Protein AF-S9VJ71-F1 (afdb_monomer_lite)

pLDDT: mean 83.41, std 13.23, range [37.47, 97.62]

Secondary structure (DSSP, 8-state):
----TTS---TT-HHHHHHHHHHHHHHHHHHHHHHHHHHHH-TT--BSSGGGHHHHHHHHHHHHHHHHHHT--TTS-TTS--SS--HHHHTTSGGG----HHHHHHHHHTBGGGT-HHHHHHHHHHHHHHTHHHHHHHHHHHHHHHHHHGGGS---EEEEEEE-TT-TT--TTGGGS-S-EEEEEEE--TT--GGGG-S---EEEEHHHHHHHHHHHHHHTHHHHHHHHTTSS--HHHHHHHHHHHHHIIIIIII--TTSB----HHHHHHHHHTT-EEEESS--TTTS---PPPTT---SSTT----TT---SS----B--S-HHHHGGGTB---TTT--HHHHHH-TTTSTT-PPEEEEEE-BS-HHHHHHHHHHHHHHHHHHHTS-TT--EEEEEEEETTS----SSPPEEEETTEEE--HHHHHHHHHHHHHHHHHHHSSS-----HHHHHHHHH--TTTS--SEEEEEEEEGGG-EEEETTTTEEEESSS-EEEEEEPPP-TT--TTS--HHHHHHHHHSS--

InterPro domains:
  IPR022035 PCIF1, WW domain [PF12237] (227-405)
  IPR039881 mRNA (2'-O-methyladenosine-N(6)-)-methyltransferase PCIF1-like [PTHR21727] (174-407)

Foldseek 3Di:
DAAPPVRHRDCLQLQLLLLLLLLLLQLLLVLLVVLLVLVVVDPVWAFPCPVCSSVLSLQLVLLQQLLLLLQQDPPDDLLPFDSFNAQNSLVSDDVSDGDCLSSLFSSLLRTCLLVDVVVSVVSVVSSVVSPRNVSSNVSSVVSVVVSVVCPPDDGKAKDKDKDAQPRPPQDPLRVLAPGIKIKIDIHDDPVDDDSSRPSQDIFIFRVLLLVLLVLLLVFQPLVVVCVVCVVPPADSVRSSSSLSSSLRSSPCSRNVPQPFWAFDALLLQQLQVVLFAQEEEQEDASRPTNFAHADDVPSCPDPPDPDQSSDHDPDGTAAYAYSNCNSGVSRHHPYHLLPDQVVCLLVDCVRNVPSTAYEYECRDTPRVSSVLSNLVVVLVSLVVVLVDDLSHWYKYKYKFFLLDDQDAPDDEFEAEPQDTDDDPVVVVVVVVVSVVSVVSQVRRSHDDGCSSVSNNVSQCPDPPAHGQWQHKYKYAFQNDWHQRRRRSDIDGRPGTMIMTIGTRDHPCDDPSGDGPNVSVCVSRVDPD

Radius of gyration: 23.33 Å; chains: 1; bounding box: 57×66×66 Å

Structure (mmCIF, N/CA/C/O backbone):
data_AF-S9VJ71-F1
#
_entry.id   AF-S9VJ71-F1
#
loop_
_atom_site.group_PDB
_atom_site.id
_atom_site.type_symbol
_atom_site.label_atom_id
_atom_site.label_alt_id
_atom_site.label_comp_id
_atom_site.label_asym_id
_atom_site.label_entity_id
_atom_site.label_seq_id
_atom_site.pdbx_PDB_ins_code
_atom_site.Cartn_x
_atom_site.Cartn_y
_atom_site.Cartn_z
_atom_site.occupancy
_atom_site.B_iso_or_equiv
_atom_site.auth_seq_id
_atom_site.auth_comp_id
_atom_site.auth_asym_id
_atom_site.auth_atom_id
_atom_site.pdbx_PDB_model_num
ATOM 1 N N . MET A 1 1 ? 15.310 24.535 16.773 1.00 55.03 1 MET A N 1
ATOM 2 C CA . MET A 1 1 ? 15.162 24.030 15.391 1.00 55.03 1 MET A CA 1
ATOM 3 C C . MET A 1 1 ? 15.466 25.194 14.461 1.00 55.03 1 MET A C 1
ATOM 5 O O . MET A 1 1 ? 14.984 26.288 14.740 1.00 55.03 1 MET A O 1
ATOM 9 N N . LYS A 1 2 ? 16.367 25.030 13.485 1.00 45.47 2 LYS A N 1
ATOM 10 C CA . LYS A 1 2 ? 16.810 26.149 12.639 1.00 45.47 2 LYS A CA 1
ATOM 11 C C . LYS A 1 2 ? 15.784 26.401 11.529 1.00 45.47 2 LYS A C 1
ATOM 13 O O . LYS A 1 2 ? 15.150 25.467 11.048 1.00 45.47 2 LYS A O 1
ATOM 18 N N . ARG A 1 3 ? 15.620 27.673 11.186 1.00 44.84 3 ARG A N 1
ATOM 19 C CA . ARG A 1 3 ? 14.828 28.157 10.055 1.00 44.84 3 ARG A CA 1
ATOM 20 C C . ARG A 1 3 ? 15.650 28.005 8.759 1.00 44.84 3 ARG A C 1
ATOM 22 O O . ARG A 1 3 ? 16.880 27.981 8.833 1.00 44.84 3 ARG A O 1
ATOM 29 N N . ASP A 1 4 ? 14.991 27.828 7.624 1.00 43.69 4 ASP A N 1
ATOM 30 C CA . ASP A 1 4 ? 15.558 27.796 6.276 1.00 43.69 4 ASP A CA 1
ATOM 31 C C . ASP A 1 4 ? 16.209 29.141 5.899 1.00 43.69 4 ASP A C 1
ATOM 33 O O . ASP A 1 4 ? 16.304 30.060 6.720 1.00 43.69 4 ASP A O 1
ATOM 37 N N . HIS A 1 5 ? 16.711 29.238 4.664 1.00 37.47 5 HIS A N 1
ATOM 38 C CA . HIS A 1 5 ? 17.396 30.429 4.158 1.00 37.47 5 HIS A CA 1
ATOM 39 C C . HIS A 1 5 ? 16.533 31.710 4.182 1.00 37.47 5 HIS A C 1
ATOM 41 O O . HIS A 1 5 ? 17.117 32.792 4.224 1.00 37.47 5 HIS A O 1
ATOM 47 N N . ASP A 1 6 ? 15.202 31.591 4.275 1.00 40.59 6 ASP A N 1
ATOM 48 C CA . ASP A 1 6 ? 14.236 32.699 4.321 1.00 40.59 6 ASP A CA 1
ATOM 49 C C . ASP A 1 6 ? 13.650 32.936 5.726 1.00 40.59 6 ASP A C 1
ATOM 51 O O . ASP A 1 6 ? 12.822 33.824 5.938 1.00 40.59 6 ASP A O 1
ATOM 55 N N . GLY A 1 7 ? 14.083 32.172 6.732 1.00 39.69 7 GLY A N 1
ATOM 56 C CA . GLY A 1 7 ? 13.572 32.303 8.093 1.00 39.69 7 GLY A CA 1
ATOM 57 C C . GLY A 1 7 ? 12.274 31.528 8.370 1.00 39.69 7 GLY A C 1
ATOM 58 O O . GLY A 1 7 ? 11.764 31.624 9.491 1.00 39.69 7 GLY A O 1
ATOM 59 N N . ALA A 1 8 ? 11.775 30.710 7.439 1.00 47.28 8 ALA A N 1
ATOM 60 C CA . ALA A 1 8 ? 10.668 29.776 7.657 1.00 47.28 8 ALA A CA 1
ATOM 61 C C . ALA A 1 8 ? 11.200 28.407 8.122 1.00 47.28 8 ALA A C 1
ATOM 63 O O . ALA A 1 8 ? 12.324 28.030 7.836 1.00 47.28 8 ALA A O 1
ATOM 64 N N . MET A 1 9 ? 10.478 27.642 8.944 1.00 58.75 9 MET A N 1
ATOM 65 C CA . MET A 1 9 ? 10.971 26.309 9.330 1.00 58.75 9 MET A CA 1
ATOM 66 C C . MET A 1 9 ? 10.619 25.297 8.238 1.00 58.75 9 MET A C 1
ATOM 68 O O . MET A 1 9 ? 9.465 25.245 7.828 1.00 58.75 9 MET A O 1
ATOM 72 N N . ASN A 1 10 ? 11.582 24.472 7.808 1.00 67.31 10 ASN A N 1
ATOM 73 C CA . ASN A 1 10 ? 11.342 23.447 6.790 1.00 67.31 10 ASN A CA 1
ATOM 74 C C . ASN A 1 10 ? 10.272 22.446 7.295 1.00 67.31 10 ASN A C 1
ATOM 76 O O . ASN A 1 10 ? 10.570 21.686 8.225 1.00 67.31 10 ASN A O 1
ATOM 80 N N . PRO A 1 11 ? 9.060 22.395 6.704 1.00 67.25 11 PRO A N 1
ATOM 81 C CA . PRO A 1 11 ? 8.006 21.464 7.120 1.00 67.25 11 PRO A CA 1
ATOM 82 C C . PRO A 1 11 ? 8.431 19.995 6.963 1.00 67.25 11 PRO A C 1
ATOM 84 O O . PRO A 1 11 ? 7.926 19.120 7.666 1.00 67.25 11 PRO A O 1
ATOM 87 N N . ASN A 1 12 ? 9.433 19.726 6.123 1.00 76.06 12 ASN A N 1
ATOM 88 C CA . ASN A 1 12 ? 10.002 18.401 5.899 1.00 76.06 12 ASN A CA 1
ATOM 89 C C . ASN A 1 12 ? 11.090 18.026 6.913 1.00 76.06 12 ASN A C 1
ATOM 91 O O . ASN A 1 12 ? 11.720 16.984 6.753 1.00 76.06 12 ASN A O 1
ATOM 95 N N . HIS A 1 13 ? 11.326 18.827 7.960 1.00 86.38 13 HIS A N 1
ATOM 96 C CA . HIS A 1 13 ? 12.271 18.481 9.022 1.00 86.38 13 HIS A CA 1
ATOM 97 C C . HIS A 1 13 ? 11.904 17.119 9.662 1.00 86.38 13 HIS A C 1
ATOM 99 O O . HIS A 1 13 ? 10.765 16.967 10.113 1.00 86.38 13 HIS A O 1
ATOM 105 N N . PRO A 1 14 ? 12.840 16.154 9.805 1.00 90.62 14 PRO A N 1
ATOM 106 C CA . PRO A 1 14 ? 12.543 14.785 10.250 1.00 90.62 14 PRO A CA 1
ATOM 107 C C . PRO A 1 14 ? 11.747 14.717 11.557 1.00 90.62 14 PRO A C 1
ATOM 109 O O . PRO A 1 14 ? 10.766 13.987 11.672 1.00 90.62 14 PRO A O 1
ATOM 112 N N . LEU A 1 15 ? 12.131 15.537 12.541 1.00 90.06 15 LEU A N 1
ATOM 113 C CA . LEU A 1 15 ? 11.440 15.620 13.829 1.00 90.06 15 LEU A CA 1
ATOM 114 C C . LEU A 1 15 ? 10.004 16.164 13.723 1.00 90.06 15 LEU A C 1
ATOM 116 O O . LEU A 1 15 ? 9.133 15.720 14.470 1.00 90.06 15 LEU A O 1
ATOM 120 N N . ILE A 1 16 ? 9.751 17.108 12.811 1.00 89.50 16 ILE A N 1
ATOM 121 C CA . ILE A 1 16 ? 8.406 17.642 12.563 1.00 89.50 16 ILE A CA 1
ATOM 122 C C . ILE A 1 16 ? 7.555 16.579 11.869 1.00 89.50 16 ILE A C 1
ATOM 124 O O . ILE A 1 16 ? 6.440 16.333 12.319 1.00 89.50 16 ILE A O 1
ATOM 128 N N . GLY A 1 17 ? 8.109 15.882 10.871 1.00 91.25 17 GLY A N 1
ATOM 129 C CA . GLY A 1 17 ? 7.456 14.739 10.227 1.00 91.25 17 GLY A CA 1
ATOM 130 C C . GLY A 1 17 ? 7.060 13.649 11.227 1.00 91.25 17 GLY A C 1
ATOM 131 O O . GLY A 1 17 ? 5.909 13.226 11.255 1.00 91.25 17 GLY A O 1
ATOM 132 N N . PHE A 1 18 ? 7.961 13.269 12.141 1.00 94.00 18 PHE A N 1
ATOM 133 C CA . PHE A 1 18 ? 7.637 12.319 13.212 1.00 94.00 18 PHE A CA 1
ATOM 134 C C . PHE A 1 18 ? 6.492 12.807 14.118 1.00 94.00 18 PHE A C 1
ATOM 136 O O . PHE A 1 18 ? 5.558 12.058 14.392 1.00 94.00 18 PHE A O 1
ATOM 143 N N . ASN A 1 19 ? 6.532 14.061 14.586 1.00 92.75 19 ASN A N 1
ATOM 144 C CA . ASN A 1 19 ? 5.477 14.594 15.461 1.00 92.75 19 ASN A CA 1
ATOM 145 C C . ASN A 1 19 ? 4.133 14.714 14.734 1.00 92.75 19 ASN A C 1
ATOM 147 O O . ASN A 1 19 ? 3.089 14.481 15.341 1.00 92.75 19 ASN A O 1
ATOM 151 N N . ARG A 1 20 ? 4.155 15.037 13.440 1.00 93.25 20 ARG A N 1
ATOM 152 C CA . ARG A 1 20 ? 2.969 15.039 12.588 1.00 93.25 20 ARG A CA 1
ATOM 153 C C . ARG A 1 20 ? 2.333 13.649 12.524 1.00 93.25 20 ARG A C 1
ATOM 155 O O . ARG A 1 20 ? 1.130 13.546 12.737 1.00 93.25 20 ARG A O 1
ATOM 162 N N . GLU A 1 21 ? 3.123 12.585 12.366 1.00 94.50 21 GLU A N 1
ATOM 163 C CA . GLU A 1 21 ? 2.604 11.207 12.407 1.00 94.50 21 GLU A CA 1
ATOM 164 C C . GLU A 1 21 ? 2.028 10.817 13.767 1.00 94.50 21 GLU A C 1
ATOM 166 O O . GLU A 1 21 ? 0.970 10.193 13.835 1.00 94.50 21 GLU A O 1
ATOM 171 N N . VAL A 1 22 ? 2.661 11.240 14.863 1.00 94.69 22 VAL A N 1
ATOM 172 C CA . VAL A 1 22 ? 2.098 11.048 16.207 1.00 94.69 22 VAL A CA 1
ATOM 173 C C . VAL A 1 22 ? 0.710 11.691 16.309 1.00 94.69 22 VAL A C 1
ATOM 175 O O . VAL A 1 22 ? -0.233 11.047 16.767 1.00 94.69 22 VAL A O 1
ATOM 178 N N . LEU A 1 23 ? 0.560 12.938 15.853 1.00 93.75 23 LEU A N 1
ATOM 179 C CA . LEU A 1 23 ? -0.719 13.653 15.880 1.00 93.75 23 LEU A CA 1
ATOM 180 C C . LEU A 1 23 ? -1.760 13.006 14.948 1.00 93.75 23 LEU A C 1
ATOM 182 O O . LEU A 1 23 ? -2.922 12.875 15.340 1.00 93.75 23 LEU A O 1
ATOM 186 N N . ASN A 1 24 ? -1.351 12.551 13.758 1.00 94.50 24 ASN A N 1
ATOM 187 C CA . ASN A 1 24 ? -2.205 11.807 12.829 1.00 94.50 24 ASN A CA 1
ATOM 188 C C . ASN A 1 24 ? -2.766 10.542 13.493 1.00 94.50 24 ASN A C 1
ATOM 190 O O . ASN A 1 24 ? -3.982 10.350 13.515 1.00 94.50 24 ASN A O 1
ATOM 194 N N . VAL A 1 25 ? -1.910 9.723 14.117 1.00 94.44 25 VAL A N 1
ATOM 195 C CA . VAL A 1 25 ? -2.328 8.504 14.832 1.00 94.44 25 VAL A CA 1
ATOM 196 C C . VAL A 1 25 ? -3.277 8.827 15.991 1.00 94.44 25 VAL A C 1
ATOM 198 O O . VAL A 1 25 ? -4.274 8.123 16.182 1.00 94.44 25 VAL A O 1
ATOM 201 N N . GLN A 1 26 ? -3.035 9.914 16.732 1.00 93.94 26 GLN A N 1
ATOM 202 C CA . GLN A 1 26 ? -3.930 10.356 17.808 1.00 93.94 26 GLN A CA 1
ATOM 203 C C . GLN A 1 26 ? -5.329 10.710 17.297 1.00 93.94 26 GLN A C 1
ATOM 205 O O . GLN A 1 26 ? -6.321 10.231 17.854 1.00 93.94 26 GLN A O 1
ATOM 210 N N . GLN A 1 27 ? -5.419 11.528 16.243 1.00 94.75 27 GLN A N 1
ATOM 211 C CA . GLN A 1 27 ? -6.703 11.900 15.643 1.00 94.75 27 GLN A CA 1
ATOM 212 C C . GLN A 1 27 ? -7.408 10.682 15.040 1.00 94.75 27 GLN A C 1
ATOM 214 O O . GLN A 1 27 ? -8.611 10.498 15.222 1.00 94.75 27 GLN A O 1
ATOM 219 N N . TRP A 1 28 ? -6.657 9.811 14.373 1.00 94.69 28 TRP A N 1
ATOM 220 C CA . TRP A 1 28 ? -7.215 8.639 13.716 1.00 94.69 28 TRP A CA 1
ATOM 221 C C . TRP A 1 28 ? -7.753 7.601 14.696 1.00 94.69 28 TRP A C 1
ATOM 223 O O . TRP A 1 28 ? -8.816 7.025 14.473 1.00 94.69 28 TRP A O 1
ATOM 233 N N . THR A 1 29 ? -7.077 7.415 15.830 1.00 93.19 29 THR A N 1
ATOM 234 C CA . THR A 1 29 ? -7.553 6.551 16.917 1.00 93.19 29 THR A CA 1
ATOM 235 C C . THR A 1 29 ? -8.911 7.018 17.451 1.00 93.19 29 THR A C 1
ATOM 237 O O . THR A 1 29 ? -9.777 6.189 17.731 1.00 93.19 29 THR A O 1
ATOM 240 N N . ILE A 1 30 ? -9.126 8.336 17.553 1.00 93.94 30 ILE A N 1
ATOM 241 C CA . ILE A 1 30 ? -10.418 8.916 17.952 1.00 93.94 30 ILE A CA 1
ATOM 242 C C . ILE A 1 30 ? -11.487 8.601 16.901 1.00 93.94 30 ILE A C 1
ATOM 244 O O . ILE A 1 30 ? -12.525 8.044 17.248 1.00 93.94 30 ILE A O 1
ATOM 248 N N . ILE A 1 31 ? -11.208 8.875 15.622 1.00 95.44 31 ILE A N 1
ATOM 249 C CA . ILE A 1 31 ? -12.151 8.617 14.521 1.00 95.44 31 ILE A CA 1
ATOM 250 C C . ILE A 1 31 ? -12.542 7.133 14.465 1.00 95.44 31 ILE A C 1
ATOM 252 O O . ILE A 1 31 ? -13.727 6.815 14.405 1.00 95.44 31 ILE A O 1
ATOM 256 N N . ARG A 1 32 ? -11.569 6.218 14.553 1.00 94.75 32 ARG A N 1
ATOM 257 C CA . ARG A 1 32 ? -11.800 4.764 14.563 1.00 94.75 32 ARG A CA 1
ATOM 258 C C . ARG A 1 32 ? -12.694 4.318 15.713 1.00 94.75 32 ARG A C 1
ATOM 260 O O . ARG A 1 32 ? -13.611 3.527 15.509 1.00 94.75 32 ARG A O 1
ATOM 267 N N . ARG A 1 33 ? -12.425 4.811 16.924 1.00 95.12 33 ARG A N 1
ATOM 268 C CA . ARG A 1 33 ? -13.226 4.490 18.111 1.00 95.12 33 ARG A CA 1
ATOM 269 C C . ARG A 1 33 ? -14.664 4.975 17.947 1.00 95.12 33 ARG A C 1
ATOM 271 O O . ARG A 1 33 ? -15.589 4.228 18.252 1.00 95.12 33 ARG A O 1
ATOM 278 N N . ASP A 1 34 ? -14.841 6.202 17.469 1.00 97.19 34 ASP A N 1
ATOM 279 C CA . ASP A 1 34 ? -16.161 6.799 17.295 1.00 97.19 34 ASP A CA 1
ATOM 280 C C . ASP A 1 34 ? -16.954 6.066 16.193 1.00 97.19 34 ASP A C 1
ATOM 282 O O . ASP A 1 34 ? -18.134 5.780 16.379 1.00 97.19 34 ASP A O 1
ATOM 286 N N . PHE A 1 35 ? -16.303 5.670 15.091 1.00 97.31 35 PHE A N 1
ATOM 287 C CA . PHE A 1 35 ? -16.935 4.875 14.030 1.00 97.31 35 PHE A CA 1
ATOM 288 C C . PHE A 1 35 ? -17.352 3.483 14.516 1.00 97.31 35 PHE A C 1
ATOM 290 O O . PHE A 1 35 ? -18.478 3.048 14.278 1.00 97.31 35 PHE A O 1
ATOM 297 N N . LEU A 1 36 ? -16.474 2.798 15.257 1.00 96.75 36 LEU A N 1
ATOM 298 C CA . LEU A 1 36 ? -16.790 1.507 15.867 1.00 96.75 36 LEU A CA 1
ATOM 299 C C . LEU A 1 36 ? -18.006 1.608 16.801 1.00 96.75 36 LEU A C 1
ATOM 301 O O . LEU A 1 36 ? -18.864 0.728 16.778 1.00 96.75 36 LEU A O 1
ATOM 305 N N . ALA A 1 37 ? -18.112 2.688 17.580 1.00 97.00 37 ALA A N 1
ATOM 306 C CA . ALA A 1 37 ? -19.267 2.923 18.441 1.00 97.00 37 ALA A CA 1
ATOM 307 C C . ALA A 1 37 ? -20.569 3.089 17.634 1.00 97.00 37 ALA A C 1
ATOM 309 O O . ALA A 1 37 ? -21.598 2.545 18.033 1.00 97.00 37 ALA A O 1
ATOM 310 N N . CYS A 1 38 ? -20.529 3.767 16.478 1.00 97.00 38 CYS A N 1
ATOM 311 C CA . CYS A 1 38 ? -21.678 3.854 15.569 1.00 97.00 38 CYS A CA 1
ATOM 312 C C . CYS A 1 38 ? -22.113 2.472 15.058 1.00 97.00 38 CYS A C 1
ATOM 314 O O . CYS A 1 38 ? -23.300 2.159 15.091 1.00 97.00 38 CYS A O 1
ATOM 316 N N . LEU A 1 39 ? -21.160 1.627 14.648 1.00 96.81 39 LEU A N 1
ATOM 317 C CA . LEU A 1 39 ? -21.444 0.262 14.187 1.00 96.81 39 LEU A CA 1
ATOM 318 C C . LEU A 1 39 ? -22.025 -0.631 15.294 1.00 96.81 39 LEU A C 1
ATOM 320 O O . LEU A 1 39 ? -22.882 -1.466 15.026 1.00 96.81 39 LEU A O 1
ATOM 324 N N . GLN A 1 40 ? -21.571 -0.464 16.538 1.00 95.62 40 GLN A N 1
ATOM 325 C CA . GLN A 1 40 ? -22.047 -1.241 17.688 1.00 95.62 40 GLN A CA 1
ATOM 326 C C . GLN A 1 40 ? -23.422 -0.798 18.204 1.00 95.62 40 GLN A C 1
ATOM 328 O O . GLN A 1 40 ? -24.109 -1.579 18.863 1.00 95.62 40 GLN A O 1
ATOM 333 N N . ALA A 1 41 ? -23.818 0.450 17.948 1.00 95.25 41 ALA A N 1
ATOM 334 C CA . ALA A 1 41 ? -25.094 0.988 18.407 1.00 95.25 41 ALA A CA 1
ATOM 335 C C . ALA A 1 41 ? -26.296 0.424 17.629 1.00 95.25 41 ALA A C 1
ATOM 337 O O . ALA A 1 41 ? -27.402 0.357 18.170 1.00 95.25 41 ALA A O 1
ATOM 338 N N . GLU A 1 42 ? -26.093 0.007 16.377 1.00 95.62 42 GLU A N 1
ATOM 339 C CA . GLU A 1 42 ? -27.149 -0.544 15.534 1.00 95.62 42 GLU A CA 1
ATOM 340 C C . GLU A 1 42 ? -27.335 -2.046 15.783 1.00 95.62 42 GLU A C 1
ATOM 342 O O . GLU A 1 42 ? -26.479 -2.872 15.474 1.00 95.62 42 GLU A O 1
ATOM 347 N N . LYS A 1 43 ? -28.500 -2.406 16.330 1.00 94.25 43 LYS A N 1
ATOM 348 C CA . LYS A 1 43 ? -28.815 -3.775 16.763 1.00 94.25 43 LYS A CA 1
ATOM 349 C C . LYS A 1 43 ? -29.280 -4.687 15.631 1.00 94.25 43 LYS A C 1
ATOM 351 O O . LYS A 1 43 ? -29.317 -5.898 15.824 1.00 94.25 43 LYS A O 1
ATOM 356 N N . ARG A 1 44 ? -29.671 -4.125 14.483 1.00 95.88 44 ARG A N 1
ATOM 357 C CA . ARG A 1 44 ? -30.122 -4.899 13.315 1.00 95.88 44 ARG A CA 1
ATOM 358 C C . ARG A 1 44 ? -28.970 -5.506 12.518 1.00 95.88 44 ARG A C 1
ATOM 360 O O . ARG A 1 44 ? -29.194 -6.455 11.773 1.00 95.88 44 ARG A O 1
ATOM 367 N N . ILE A 1 45 ? -27.752 -4.986 12.684 1.00 96.06 45 ILE A N 1
ATOM 368 C CA . ILE A 1 45 ? -26.566 -5.552 12.046 1.00 96.06 45 ILE A CA 1
ATOM 369 C C . ILE A 1 45 ? -26.066 -6.722 12.897 1.00 96.06 45 ILE A C 1
ATOM 371 O O . ILE A 1 45 ? -25.583 -6.546 14.017 1.00 96.06 45 ILE A O 1
ATOM 375 N N . CYS A 1 46 ? -26.146 -7.927 12.345 1.00 95.12 46 CYS A N 1
ATOM 376 C CA . CYS A 1 46 ? -25.547 -9.118 12.926 1.00 95.12 46 CYS A CA 1
ATOM 377 C C . CYS A 1 46 ? -24.185 -9.362 12.276 1.00 95.12 46 CYS A C 1
ATOM 379 O O . CYS A 1 46 ? -24.087 -9.751 11.116 1.00 95.12 46 CYS A O 1
ATOM 381 N N . TRP A 1 47 ? -23.117 -9.130 13.033 1.00 94.75 47 TRP A N 1
ATOM 382 C CA . TRP A 1 47 ? -21.751 -9.377 12.579 1.00 94.75 47 TRP A CA 1
ATOM 383 C C . TRP A 1 47 ? -21.434 -10.871 12.619 1.00 94.75 47 TRP A C 1
ATOM 385 O O . TRP A 1 47 ? -21.688 -11.520 13.632 1.00 94.75 47 TRP A O 1
ATOM 395 N N . GLN A 1 48 ? -20.820 -11.402 11.559 1.00 92.00 48 GLN A N 1
ATOM 396 C CA . GLN A 1 48 ? -20.410 -12.813 11.495 1.00 92.00 48 GLN A CA 1
ATOM 397 C C . GLN A 1 48 ? -19.366 -13.144 12.576 1.00 92.00 48 GLN A C 1
ATOM 399 O O . GLN A 1 48 ? -19.377 -14.219 13.169 1.00 92.00 48 GLN A O 1
ATOM 404 N N . GLU A 1 49 ? -18.480 -12.187 12.875 1.00 91.75 49 GLU A N 1
ATOM 405 C CA . GLU A 1 49 ? -17.454 -12.298 13.915 1.00 91.75 49 GLU A CA 1
ATOM 406 C C . GLU A 1 49 ? -17.505 -11.087 14.868 1.00 91.75 49 GLU A C 1
ATOM 408 O O . GLU A 1 49 ? -16.647 -10.199 14.800 1.00 91.75 49 GLU A O 1
ATOM 413 N N . PRO A 1 50 ? -18.476 -11.020 15.796 1.00 91.56 50 PRO A N 1
ATOM 414 C CA . PRO A 1 50 ? -18.718 -9.820 16.606 1.00 91.56 50 PRO A CA 1
ATOM 415 C C . PRO A 1 50 ? -17.515 -9.443 17.486 1.00 91.56 50 PRO A C 1
ATOM 417 O O . PRO A 1 50 ? -17.177 -8.268 17.624 1.00 91.56 50 PRO A O 1
ATOM 420 N N . ASN A 1 51 ? -16.780 -10.439 17.993 1.00 92.00 51 ASN A N 1
ATOM 421 C CA . ASN A 1 51 ? -15.567 -10.233 18.798 1.00 92.00 51 ASN A CA 1
ATOM 422 C C . ASN A 1 51 ? -14.385 -9.649 17.997 1.00 92.00 51 ASN A C 1
ATOM 424 O O . ASN A 1 51 ? -13.390 -9.218 18.582 1.00 92.00 51 ASN A O 1
ATOM 428 N N . LYS A 1 52 ? -14.476 -9.646 16.662 1.00 91.44 52 LYS A N 1
ATOM 429 C CA . LYS A 1 52 ? -13.469 -9.101 15.745 1.00 91.44 52 LYS A CA 1
ATOM 430 C C . LYS A 1 52 ? -13.955 -7.848 15.013 1.00 91.44 52 LYS A C 1
ATOM 432 O O . LYS A 1 52 ? -13.217 -7.333 14.182 1.00 91.44 52 LYS A O 1
ATOM 437 N N . LEU A 1 53 ? -15.130 -7.304 15.350 1.00 92.94 53 LEU A N 1
ATOM 438 C CA . LEU A 1 53 ? -15.672 -6.109 14.693 1.00 92.94 53 LEU A CA 1
ATOM 439 C C . LEU A 1 53 ? -14.698 -4.925 14.721 1.00 92.94 53 LEU A C 1
ATOM 441 O O . LEU A 1 53 ? -14.524 -4.243 13.717 1.00 92.94 53 LEU A O 1
ATOM 445 N N . TRP A 1 54 ? -14.015 -4.709 15.848 1.00 90.69 54 TRP A N 1
ATOM 446 C CA . TRP A 1 54 ? -13.004 -3.654 15.966 1.00 90.69 54 TRP A CA 1
ATOM 447 C C . TRP A 1 54 ? -11.890 -3.794 14.920 1.00 90.69 54 TRP A C 1
ATOM 449 O O . TRP A 1 54 ? -11.402 -2.790 14.414 1.00 90.69 54 TRP A O 1
ATOM 459 N N . ARG A 1 55 ? -11.507 -5.029 14.579 1.00 88.19 55 ARG A N 1
ATOM 460 C CA . ARG A 1 55 ? -10.479 -5.327 13.583 1.00 88.19 55 ARG A CA 1
ATOM 461 C C . ARG A 1 55 ? -11.027 -5.109 12.178 1.00 88.19 55 ARG A C 1
ATOM 463 O O . ARG A 1 55 ? -10.420 -4.365 11.422 1.00 88.19 55 ARG A O 1
ATOM 470 N N . HIS A 1 56 ? -12.190 -5.685 11.869 1.00 88.94 56 HIS A N 1
ATOM 471 C CA . HIS A 1 56 ? -12.849 -5.536 10.563 1.00 88.94 56 HIS A CA 1
ATOM 472 C C . HIS A 1 56 ? -13.108 -4.063 10.223 1.00 88.94 56 HIS A C 1
ATOM 474 O O . HIS A 1 56 ? -12.839 -3.617 9.114 1.00 88.94 56 HIS A O 1
ATOM 480 N N . SER A 1 57 ? -13.545 -3.278 11.212 1.00 91.88 57 SER A N 1
ATOM 481 C CA . SER A 1 57 ? -13.734 -1.832 11.078 1.00 91.88 57 SER A CA 1
ATOM 482 C C . SER A 1 57 ? -12.416 -1.088 10.826 1.00 91.88 57 SER A C 1
ATOM 484 O O . SER A 1 57 ? -12.366 -0.214 9.963 1.00 91.88 57 SER A O 1
ATOM 486 N N . GLN A 1 58 ? -11.336 -1.429 11.537 1.00 89.44 58 GLN A N 1
ATOM 487 C CA . GLN A 1 58 ? -10.028 -0.799 11.323 1.00 89.44 58 GLN A CA 1
ATOM 488 C C . GLN A 1 58 ? -9.432 -1.116 9.951 1.00 89.44 58 GLN A C 1
ATOM 490 O O . GLN A 1 58 ? -8.853 -0.215 9.342 1.00 89.44 58 GLN A O 1
ATOM 495 N N . GLU A 1 59 ? -9.581 -2.358 9.486 1.00 86.38 59 GLU A N 1
ATOM 496 C CA . GLU A 1 59 ? -9.143 -2.806 8.161 1.00 86.38 59 GLU A CA 1
ATOM 497 C C . GLU A 1 59 ? -9.899 -2.045 7.064 1.00 86.38 59 GLU A C 1
ATOM 499 O O . GLU A 1 59 ? -9.266 -1.415 6.218 1.00 86.38 59 GLU A O 1
ATOM 504 N N . ALA A 1 60 ? -11.234 -1.997 7.135 1.00 89.00 60 ALA A N 1
ATOM 505 C CA . ALA A 1 60 ? -12.061 -1.290 6.156 1.00 89.00 60 ALA A CA 1
ATOM 506 C C . ALA A 1 60 ? -11.771 0.225 6.121 1.00 89.00 60 ALA A C 1
ATOM 508 O O . ALA A 1 60 ? -11.637 0.816 5.051 1.00 89.00 60 ALA A O 1
ATOM 509 N N . LEU A 1 61 ? -11.589 0.861 7.285 1.00 91.62 61 LEU A N 1
ATOM 510 C CA . LEU A 1 61 ? -11.193 2.273 7.362 1.00 91.62 61 LEU A CA 1
ATOM 511 C C . LEU A 1 61 ? -9.774 2.523 6.821 1.00 91.62 61 LEU A C 1
ATOM 513 O O . LEU A 1 61 ? -9.514 3.576 6.242 1.00 91.62 61 LEU A O 1
ATOM 517 N N . GLY A 1 62 ? -8.846 1.583 7.028 1.00 89.19 62 GLY A N 1
ATOM 518 C CA . GLY A 1 62 ? -7.487 1.660 6.488 1.00 89.19 62 GLY A CA 1
ATOM 519 C C . GLY A 1 62 ? -7.476 1.597 4.960 1.00 89.19 62 GLY A C 1
ATOM 520 O O . GLY A 1 62 ? -6.838 2.437 4.326 1.00 89.19 62 GLY A O 1
ATOM 521 N N . LYS A 1 63 ? -8.240 0.664 4.374 1.00 87.56 63 LYS A N 1
ATOM 522 C CA . LYS A 1 63 ? -8.464 0.595 2.920 1.00 87.56 63 LYS A CA 1
ATOM 523 C C . LYS A 1 63 ? -9.066 1.886 2.392 1.00 87.56 63 LYS A C 1
ATOM 525 O O . LYS A 1 63 ? -8.535 2.451 1.450 1.00 87.56 63 LYS A O 1
ATOM 530 N N . TRP A 1 64 ? -10.086 2.414 3.070 1.00 89.75 64 TRP A N 1
ATOM 531 C CA . TRP A 1 64 ? -10.711 3.672 2.672 1.00 89.75 64 TRP A CA 1
ATOM 532 C C . TRP A 1 64 ? -9.693 4.819 2.585 1.00 89.75 64 TRP A C 1
ATOM 534 O O . TRP A 1 64 ? -9.651 5.502 1.564 1.00 89.75 64 TRP A O 1
ATOM 544 N N . ILE A 1 65 ? -8.826 4.998 3.596 1.00 89.94 65 ILE A N 1
ATOM 545 C CA . ILE A 1 65 ? -7.749 6.008 3.558 1.00 89.94 65 ILE A CA 1
ATOM 546 C C . ILE A 1 65 ? -6.815 5.764 2.370 1.00 89.94 65 ILE A C 1
ATOM 548 O O . ILE A 1 65 ? -6.551 6.696 1.613 1.00 89.94 65 ILE A O 1
ATOM 552 N N . LEU A 1 66 ? -6.338 4.528 2.192 1.00 87.25 66 LEU A N 1
ATOM 553 C CA . LEU A 1 66 ? -5.473 4.167 1.067 1.00 87.25 66 LEU A CA 1
ATOM 554 C C . LEU A 1 66 ? -6.119 4.508 -0.279 1.00 87.25 66 LEU A C 1
ATOM 556 O O . LEU A 1 66 ? -5.462 5.136 -1.107 1.00 87.25 66 LEU A O 1
ATOM 560 N N . SER A 1 67 ? -7.396 4.163 -0.464 1.00 85.06 67 SER A N 1
ATOM 561 C CA . SER A 1 67 ? -8.161 4.476 -1.672 1.00 85.06 67 SER A CA 1
ATOM 562 C C . SER A 1 67 ? -8.173 5.973 -1.940 1.00 85.06 67 SER A C 1
ATOM 564 O O . SER A 1 67 ? -7.816 6.404 -3.034 1.00 85.06 67 SER A O 1
ATOM 566 N N . GLN A 1 68 ? -8.527 6.786 -0.936 1.00 87.19 68 GLN A N 1
ATOM 567 C CA . GLN A 1 68 ? -8.620 8.234 -1.129 1.00 87.19 68 GLN A CA 1
ATOM 568 C C . GLN A 1 68 ? -7.256 8.843 -1.487 1.00 87.19 68 GLN A C 1
ATOM 570 O O . GLN A 1 68 ? -7.171 9.690 -2.372 1.00 87.19 68 GLN A O 1
ATOM 575 N N . ILE A 1 69 ? -6.186 8.420 -0.811 1.00 87.69 69 ILE A N 1
ATOM 576 C CA . ILE A 1 69 ? -4.841 8.970 -1.024 1.00 87.69 69 ILE A CA 1
ATOM 577 C C . ILE A 1 69 ? -4.269 8.535 -2.374 1.00 87.69 69 ILE A C 1
ATOM 579 O O . ILE A 1 69 ? -3.707 9.357 -3.094 1.00 87.69 69 ILE A O 1
ATOM 583 N N . ALA A 1 70 ? -4.440 7.267 -2.753 1.00 83.25 70 ALA A N 1
ATOM 584 C CA . ALA A 1 70 ? -3.947 6.759 -4.028 1.00 83.25 70 ALA A CA 1
ATOM 585 C C . ALA A 1 70 ? -4.579 7.487 -5.228 1.00 83.25 70 ALA A C 1
ATOM 587 O O . ALA A 1 70 ? -3.910 7.670 -6.245 1.00 83.25 70 ALA A O 1
ATOM 588 N N . ARG A 1 71 ? -5.834 7.934 -5.078 1.00 81.81 71 ARG A N 1
ATOM 589 C CA . ARG A 1 71 ? -6.635 8.669 -6.071 1.00 81.81 71 ARG A CA 1
ATOM 590 C C . ARG A 1 71 ? -6.317 10.156 -6.192 1.00 81.81 71 ARG A C 1
ATOM 592 O O . ARG A 1 71 ? -6.968 10.827 -6.988 1.00 81.81 71 ARG A O 1
ATOM 599 N N . ALA A 1 72 ? -5.389 10.686 -5.399 1.00 85.12 72 ALA A N 1
ATOM 600 C CA . ALA A 1 72 ? -5.026 12.092 -5.481 1.00 85.12 72 ALA A CA 1
ATOM 601 C C . ALA A 1 72 ? -4.634 12.469 -6.922 1.00 85.12 72 ALA A C 1
ATOM 603 O O . ALA A 1 72 ? -3.746 11.845 -7.511 1.00 85.12 72 ALA A O 1
ATOM 604 N N . GLY A 1 73 ? -5.315 13.477 -7.474 1.00 81.44 73 GLY A N 1
ATOM 605 C CA . GLY A 1 73 ? -5.069 13.978 -8.827 1.00 81.44 73 GLY A CA 1
ATOM 606 C C . GLY A 1 73 ? -3.653 14.521 -9.029 1.00 81.44 73 GLY A C 1
ATOM 607 O O . GLY A 1 73 ? -2.908 14.771 -8.075 1.00 81.44 73 GLY A O 1
ATOM 608 N N . ASP A 1 74 ? -3.270 14.706 -10.291 1.00 83.25 74 ASP A N 1
ATOM 609 C CA . ASP A 1 74 ? -1.917 15.127 -10.661 1.00 83.25 74 ASP A CA 1
ATOM 610 C C . ASP A 1 74 ? -1.535 16.510 -10.120 1.00 83.25 74 ASP A C 1
ATOM 612 O O . ASP A 1 74 ? -0.359 16.775 -9.862 1.00 83.25 74 ASP A O 1
ATOM 616 N N . GLU A 1 75 ? -2.529 17.363 -9.885 1.00 84.94 75 GLU A N 1
ATOM 617 C CA . GLU A 1 75 ? -2.395 18.680 -9.272 1.00 84.94 75 GLU A CA 1
ATOM 618 C C . GLU A 1 75 ? -2.037 18.634 -7.779 1.00 84.94 75 GLU A C 1
ATOM 620 O O . GLU A 1 75 ? -1.631 19.650 -7.210 1.00 84.94 75 GLU A O 1
ATOM 625 N N . VAL A 1 76 ? -2.194 17.479 -7.123 1.00 86.62 76 VAL A N 1
ATOM 626 C CA . VAL A 1 76 ? -1.856 17.322 -5.709 1.00 86.62 76 VAL A CA 1
ATOM 627 C C . VAL A 1 76 ? -0.357 17.085 -5.574 1.00 86.62 76 VAL A C 1
ATOM 629 O O . VAL A 1 76 ? 0.194 16.097 -6.075 1.00 86.62 76 VAL A O 1
ATOM 632 N N . ASP A 1 77 ? 0.301 17.979 -4.837 1.00 87.44 77 ASP A N 1
ATOM 633 C CA . ASP A 1 77 ? 1.677 17.780 -4.401 1.00 87.44 77 ASP A CA 1
ATOM 634 C C . ASP A 1 77 ? 1.738 16.683 -3.331 1.00 87.44 77 ASP A C 1
ATOM 636 O O . ASP A 1 77 ? 1.384 16.901 -2.170 1.00 87.44 77 ASP A O 1
ATOM 640 N N . MET A 1 78 ? 2.207 15.503 -3.731 1.00 86.88 78 MET A N 1
ATOM 641 C CA . MET A 1 78 ? 2.350 14.343 -2.849 1.00 86.88 78 MET A CA 1
ATOM 642 C C . MET A 1 78 ? 3.612 14.398 -1.976 1.00 86.88 78 MET A C 1
ATOM 644 O O . MET A 1 78 ? 3.788 13.523 -1.133 1.00 86.88 78 MET A O 1
ATOM 648 N N . LEU A 1 79 ? 4.488 15.398 -2.158 1.00 83.56 79 LEU A N 1
ATOM 649 C CA . LEU A 1 79 ? 5.561 15.697 -1.198 1.00 83.56 79 LEU A CA 1
ATOM 650 C C . LEU A 1 79 ? 5.033 16.447 0.028 1.00 83.56 79 LEU A C 1
ATOM 652 O O . LEU A 1 79 ? 5.682 16.449 1.074 1.00 83.56 79 LEU A O 1
ATOM 656 N N . THR A 1 80 ? 3.859 17.070 -0.084 1.00 82.38 80 THR A N 1
ATOM 657 C CA . THR A 1 80 ? 3.133 17.584 1.074 1.00 82.38 80 THR A CA 1
ATOM 658 C C . THR A 1 80 ? 2.570 16.410 1.888 1.00 82.38 80 THR A C 1
ATOM 660 O O . THR A 1 80 ? 2.217 15.368 1.345 1.00 82.38 80 THR A O 1
ATOM 663 N N . TYR A 1 81 ? 2.496 16.557 3.214 1.00 81.25 81 TYR A N 1
ATOM 664 C CA . TYR A 1 81 ? 2.041 15.480 4.094 1.00 81.25 81 TYR A CA 1
ATOM 665 C C . TYR A 1 81 ? 0.548 15.183 3.934 1.00 81.25 81 TYR A C 1
ATOM 667 O O . TYR A 1 81 ? -0.289 15.995 4.335 1.00 81.25 81 TYR A O 1
ATOM 675 N N . HIS A 1 82 ? 0.220 13.974 3.471 1.00 82.38 82 HIS A N 1
ATOM 676 C CA . HIS A 1 82 ? -1.161 13.518 3.291 1.00 82.38 82 HIS A CA 1
ATOM 677 C C . HIS A 1 82 ? -1.379 12.143 3.928 1.00 82.38 82 HIS A C 1
ATOM 679 O O . HIS A 1 82 ? -1.182 11.109 3.297 1.00 82.38 82 HIS A O 1
ATOM 685 N N . PHE A 1 83 ? -1.814 12.122 5.191 1.00 89.44 83 PHE A N 1
ATOM 686 C CA . PHE A 1 83 ? -2.407 10.911 5.777 1.00 89.44 83 PHE A CA 1
ATOM 687 C C . PHE A 1 83 ? -3.930 10.917 5.636 1.00 89.44 83 PHE A C 1
ATOM 689 O O . PHE A 1 83 ? -4.526 9.954 5.164 1.00 89.44 83 PHE A O 1
ATOM 696 N N . PHE A 1 84 ? -4.564 12.018 6.039 1.00 90.88 84 PHE A N 1
ATOM 697 C CA . PHE A 1 84 ? -5.995 12.221 5.859 1.00 90.88 84 PHE A CA 1
ATOM 698 C C . PHE A 1 84 ? -6.281 12.808 4.473 1.00 90.88 84 PHE A C 1
ATOM 700 O O . PHE A 1 84 ? -5.533 13.684 4.035 1.00 90.88 84 PHE A O 1
ATOM 707 N N . PRO A 1 85 ? -7.383 12.415 3.809 1.00 85.69 85 PRO A N 1
ATOM 708 C CA . PRO A 1 85 ? -7.833 13.084 2.596 1.00 85.69 85 PRO A CA 1
ATOM 709 C C . PRO A 1 85 ? -8.237 14.529 2.912 1.00 85.69 85 PRO A C 1
ATOM 711 O O . PRO A 1 85 ? -9.264 14.806 3.541 1.00 85.69 85 PRO A O 1
ATOM 714 N N . THR A 1 86 ? -7.382 15.455 2.497 1.00 84.12 86 THR A N 1
ATOM 715 C CA . THR A 1 86 ? -7.567 16.902 2.619 1.00 84.12 86 THR A CA 1
ATOM 716 C C . THR A 1 86 ? -8.507 17.427 1.532 1.00 84.12 86 THR A C 1
ATOM 718 O O . THR A 1 86 ? -8.846 16.720 0.581 1.00 84.12 86 THR A O 1
ATOM 721 N N . ASP A 1 87 ? -8.920 18.693 1.636 1.00 82.44 87 ASP A N 1
ATOM 722 C CA . ASP A 1 87 ? -9.761 19.322 0.610 1.00 82.44 87 ASP A CA 1
ATOM 723 C C . ASP A 1 87 ? -9.090 19.356 -0.771 1.00 82.44 87 ASP A C 1
ATOM 725 O O . ASP A 1 87 ? -9.789 19.295 -1.780 1.00 82.44 87 ASP A O 1
ATOM 729 N N . SER A 1 88 ? -7.754 19.431 -0.843 1.00 83.75 88 SER A N 1
ATOM 730 C CA . SER A 1 88 ? -7.036 19.371 -2.122 1.00 83.75 88 SER A CA 1
ATOM 731 C C . SER A 1 88 ? -7.212 18.015 -2.796 1.00 83.75 88 SER A C 1
ATOM 733 O O . SER A 1 88 ? -7.537 17.979 -3.975 1.00 83.75 88 SER A O 1
ATOM 735 N N . ILE A 1 89 ? -7.088 16.918 -2.044 1.00 84.75 89 ILE A N 1
ATOM 736 C CA . ILE A 1 89 ? -7.323 15.562 -2.556 1.00 84.75 89 ILE A CA 1
ATOM 737 C C . ILE A 1 89 ? -8.792 15.390 -2.941 1.00 84.75 89 ILE A C 1
ATOM 739 O O . ILE A 1 89 ? -9.097 14.924 -4.034 1.00 84.75 89 ILE A O 1
ATOM 743 N N . ARG A 1 90 ? -9.720 15.832 -2.089 1.00 81.88 90 ARG A N 1
ATOM 744 C CA . ARG A 1 90 ? -11.157 15.665 -2.344 1.00 81.88 90 ARG A CA 1
ATOM 745 C C . ARG A 1 90 ? -11.643 16.383 -3.598 1.00 81.88 90 ARG A C 1
ATOM 747 O O . ARG A 1 90 ? -12.522 15.869 -4.275 1.00 81.88 90 ARG A O 1
ATOM 754 N N . ARG A 1 91 ? -11.077 17.546 -3.934 1.00 83.75 91 ARG A N 1
ATOM 755 C CA . ARG A 1 91 ? -11.421 18.278 -5.169 1.00 83.75 91 ARG A CA 1
ATOM 756 C C . ARG A 1 91 ? -11.071 17.515 -6.445 1.00 83.75 91 ARG A C 1
ATOM 758 O O . ARG A 1 91 ? -11.638 17.828 -7.484 1.00 83.75 91 ARG A O 1
ATOM 765 N N . THR A 1 92 ? -10.178 16.532 -6.355 1.00 81.31 92 THR A N 1
ATOM 766 C CA . THR A 1 92 ? -9.787 15.690 -7.493 1.00 81.31 92 THR A CA 1
ATOM 767 C C . THR A 1 92 ? -10.800 14.574 -7.766 1.00 81.31 92 THR A C 1
ATOM 769 O O . THR A 1 92 ? -10.782 13.958 -8.831 1.00 81.31 92 THR A O 1
ATOM 772 N N . PHE A 1 93 ? -11.726 14.318 -6.833 1.00 77.56 93 PHE A N 1
ATOM 773 C CA . PHE A 1 93 ? -12.761 13.308 -7.007 1.00 77.56 93 PHE A CA 1
ATOM 774 C C . PHE A 1 93 ? -13.931 13.835 -7.847 1.00 77.56 93 PHE A C 1
ATOM 776 O O . PHE A 1 93 ? -14.309 15.005 -7.713 1.00 77.56 93 PHE A O 1
ATOM 783 N N . PRO A 1 94 ? -14.566 12.980 -8.672 1.00 69.50 94 PRO A N 1
ATOM 784 C CA . PRO A 1 94 ? -15.822 13.310 -9.331 1.00 69.50 94 PRO A CA 1
ATOM 785 C C . PRO A 1 94 ? -16.833 13.837 -8.306 1.00 69.50 94 PRO A C 1
ATOM 787 O O . PRO A 1 94 ? -17.081 13.204 -7.284 1.00 69.50 94 PRO A O 1
ATOM 790 N N . ASN A 1 95 ? -17.381 15.026 -8.557 1.00 67.06 95 ASN A N 1
ATOM 791 C CA . ASN A 1 95 ? -18.333 15.719 -7.676 1.00 67.06 95 ASN A CA 1
ATOM 792 C C . ASN A 1 95 ? -17.822 16.061 -6.255 1.00 67.06 95 ASN A C 1
ATOM 794 O O . ASN A 1 95 ? -18.601 16.535 -5.431 1.00 67.06 95 ASN A O 1
ATOM 798 N N . GLY A 1 96 ? -16.531 15.879 -5.953 1.00 63.22 96 GLY A N 1
ATOM 799 C CA . GLY A 1 96 ? -15.958 16.154 -4.628 1.00 63.22 96 GLY A CA 1
ATOM 800 C C . GLY A 1 96 ? -16.379 15.174 -3.519 1.00 63.22 96 GLY A C 1
ATOM 801 O O . GLY A 1 96 ? -16.196 15.470 -2.326 1.00 63.22 96 GLY A O 1
ATOM 802 N N . GLU A 1 97 ? -16.964 14.036 -3.899 1.00 73.00 97 GLU A N 1
ATOM 803 C CA . GLU A 1 97 ? -17.427 12.975 -2.998 1.00 73.00 97 GLU A CA 1
ATOM 804 C C . GLU A 1 97 ? -16.303 11.976 -2.691 1.00 73.00 97 GLU A C 1
ATOM 806 O O . GLU A 1 97 ? -15.396 11.782 -3.498 1.00 73.00 97 GLU A O 1
ATOM 811 N N . SER A 1 98 ? -16.326 11.372 -1.498 1.00 77.50 98 SER A N 1
ATOM 812 C CA . SER A 1 98 ? -15.427 10.259 -1.176 1.00 77.50 98 SER A CA 1
ATOM 813 C C . SER A 1 98 ? -15.956 8.951 -1.747 1.00 77.50 98 SER A C 1
ATOM 815 O O . SER A 1 98 ? -17.163 8.765 -1.862 1.00 77.50 98 SER A O 1
ATOM 817 N N . TYR A 1 99 ? -15.040 8.034 -2.048 1.00 80.81 99 TYR A N 1
ATOM 818 C CA . TYR A 1 99 ? -15.383 6.669 -2.445 1.00 80.81 99 TYR A CA 1
ATOM 819 C C . TYR A 1 99 ? -15.649 5.831 -1.192 1.00 80.81 99 TYR A C 1
ATOM 821 O O . TYR A 1 99 ? -14.714 5.362 -0.539 1.00 80.81 99 TYR A O 1
ATOM 829 N N . ASP A 1 100 ? -16.920 5.725 -0.813 1.00 88.69 100 ASP A N 1
ATOM 830 C CA . ASP A 1 100 ? -17.382 5.045 0.403 1.00 88.69 100 ASP A CA 1
ATOM 831 C C . ASP A 1 100 ? -17.900 3.623 0.109 1.00 88.69 100 ASP A C 1
ATOM 833 O O . ASP A 1 100 ? -18.126 2.833 1.028 1.00 88.69 100 ASP A O 1
ATOM 837 N N . GLU A 1 101 ? -18.069 3.280 -1.166 1.00 87.62 101 GLU A N 1
ATOM 838 C CA . GLU A 1 101 ? -18.625 2.027 -1.668 1.00 87.62 101 GLU A CA 1
ATOM 839 C C . GLU A 1 101 ? -17.847 0.811 -1.159 1.00 87.62 101 GLU A C 1
ATOM 841 O O . GLU A 1 101 ? -18.454 -0.102 -0.590 1.00 87.62 101 GLU A O 1
ATOM 846 N N . GLN A 1 102 ? -16.512 0.830 -1.260 1.00 86.81 102 GLN A N 1
ATOM 847 C CA . GLN A 1 102 ? -15.654 -0.212 -0.690 1.00 86.81 102 GLN A CA 1
ATOM 848 C C . GLN A 1 102 ? -15.885 -0.409 0.815 1.00 86.81 102 GLN A C 1
ATOM 850 O O . GLN A 1 102 ? -15.953 -1.540 1.298 1.00 86.81 102 GLN A O 1
ATOM 855 N N . LEU A 1 103 ? -16.025 0.681 1.577 1.00 90.88 103 LEU A N 1
ATOM 856 C CA . LEU A 1 103 ? -16.233 0.619 3.026 1.00 90.88 103 LEU A CA 1
ATOM 857 C C . LEU A 1 103 ? -17.590 -0.018 3.357 1.00 90.88 103 LEU A C 1
ATOM 859 O O . LEU A 1 103 ? -17.672 -0.884 4.229 1.00 90.88 103 LEU A O 1
ATOM 863 N N . VAL A 1 104 ? -18.652 0.377 2.650 1.00 92.06 104 VAL A N 1
ATOM 864 C CA . VAL A 1 104 ? -19.996 -0.200 2.821 1.00 92.06 104 VAL A CA 1
ATOM 865 C C . VAL A 1 104 ? -20.001 -1.682 2.448 1.00 92.06 104 VAL A C 1
ATOM 867 O O . VAL A 1 104 ? -20.595 -2.499 3.162 1.00 92.06 104 VAL A O 1
ATOM 870 N N . ARG A 1 105 ? -19.312 -2.047 1.366 1.00 88.81 105 ARG A N 1
ATOM 871 C CA . ARG A 1 105 ? -19.172 -3.428 0.907 1.00 88.81 105 ARG A CA 1
ATOM 872 C C . ARG A 1 105 ? -18.443 -4.306 1.913 1.00 88.81 105 ARG A C 1
ATOM 874 O O . ARG A 1 105 ? -18.992 -5.333 2.310 1.00 88.81 105 ARG A O 1
ATOM 881 N N . ASP A 1 106 ? -17.260 -3.896 2.363 1.00 89.00 106 ASP A N 1
ATOM 882 C CA . ASP A 1 106 ? -16.453 -4.651 3.327 1.00 89.00 106 ASP A CA 1
ATOM 883 C C . ASP A 1 106 ? -17.248 -4.948 4.605 1.00 89.00 106 ASP A C 1
ATOM 885 O O . ASP A 1 106 ? -17.247 -6.072 5.110 1.00 89.00 106 ASP A O 1
ATOM 889 N N . LEU A 1 107 ? -17.989 -3.957 5.106 1.00 92.38 107 LEU A N 1
ATOM 890 C CA . LEU A 1 107 ? -18.851 -4.119 6.276 1.00 92.38 107 LEU A CA 1
ATOM 891 C C . LEU A 1 107 ? -20.065 -5.020 5.987 1.00 92.38 107 LEU A C 1
ATOM 893 O O . LEU A 1 107 ? -20.440 -5.839 6.830 1.00 92.38 107 LEU A O 1
ATOM 897 N N . SER A 1 108 ? -20.660 -4.916 4.796 1.00 92.50 108 SER A N 1
ATOM 898 C CA . SER A 1 108 ? -21.785 -5.764 4.379 1.00 92.50 108 SER A CA 1
ATOM 899 C C . SER A 1 108 ? -21.381 -7.238 4.301 1.00 92.50 108 SER A C 1
ATOM 901 O O . SER A 1 108 ? -22.076 -8.087 4.852 1.00 92.50 108 SER A O 1
ATOM 903 N N . ILE A 1 109 ? -20.220 -7.544 3.710 1.00 89.19 109 ILE A N 1
ATOM 904 C CA . ILE A 1 109 ? -19.699 -8.916 3.574 1.00 89.19 109 ILE A CA 1
ATOM 905 C C . ILE A 1 109 ? -19.395 -9.551 4.941 1.00 89.19 109 ILE A C 1
ATOM 907 O O . ILE A 1 109 ? -19.509 -10.765 5.095 1.00 89.19 109 ILE A O 1
ATOM 911 N N . LYS A 1 110 ? -19.030 -8.751 5.954 1.00 91.38 110 LYS A N 1
ATOM 912 C CA . LYS A 1 110 ? -18.735 -9.215 7.327 1.00 91.38 110 LYS A CA 1
ATOM 913 C C . LYS A 1 110 ? -19.960 -9.262 8.250 1.00 91.38 110 LYS A C 1
ATOM 915 O O . LYS A 1 110 ? -19.819 -9.546 9.446 1.00 91.38 110 LYS A O 1
ATOM 920 N N . SER A 1 111 ? -21.151 -8.994 7.726 1.00 92.56 111 SER A N 1
ATOM 921 C CA . SER A 1 111 ? -22.412 -8.989 8.470 1.00 92.56 111 SER A CA 1
ATOM 922 C C . SER A 1 111 ? -23.476 -9.852 7.785 1.00 92.56 111 SER A C 1
ATOM 924 O O . SER A 1 111 ? -23.191 -10.577 6.831 1.00 92.56 111 SER A O 1
ATOM 926 N N . ASN A 1 112 ? -24.710 -9.788 8.282 1.00 93.00 112 ASN A N 1
ATOM 927 C CA . ASN A 1 112 ? -25.897 -10.315 7.615 1.00 93.00 112 ASN A CA 1
ATOM 928 C C . ASN A 1 112 ? -26.347 -9.467 6.408 1.00 93.00 112 ASN A C 1
ATOM 930 O O . ASN A 1 112 ? -27.321 -9.832 5.760 1.00 93.00 112 ASN A O 1
ATOM 934 N N . GLY A 1 113 ? -25.631 -8.390 6.051 1.00 88.44 113 GLY A N 1
ATOM 935 C CA . GLY A 1 113 ? -25.898 -7.608 4.834 1.00 88.44 113 GLY A CA 1
ATOM 936 C C . GLY A 1 113 ? -25.752 -8.405 3.533 1.00 88.44 113 GLY A C 1
ATOM 937 O O . GLY A 1 113 ? -26.307 -8.027 2.510 1.00 88.44 113 GLY A O 1
ATOM 938 N N . VAL A 1 114 ? -25.051 -9.542 3.574 1.00 85.75 114 VAL A N 1
ATOM 939 C CA . VAL A 1 114 ? -25.005 -10.515 2.470 1.00 85.75 114 VAL A CA 1
ATOM 940 C C . VAL A 1 114 ? -26.386 -11.085 2.130 1.00 85.75 114 VAL A C 1
ATOM 942 O O . VAL A 1 114 ? -26.671 -11.340 0.962 1.00 85.75 114 VAL A O 1
ATOM 945 N N . GLU A 1 115 ? -27.221 -11.304 3.143 1.00 87.81 115 GLU A N 1
ATOM 946 C CA . GLU A 1 115 ? -28.511 -11.993 3.021 1.00 87.81 115 GLU A CA 1
ATOM 947 C C . GLU A 1 115 ? -29.696 -11.019 3.085 1.00 87.81 115 GLU A C 1
ATOM 949 O O . GLU A 1 115 ? -30.782 -11.337 2.604 1.00 87.81 115 GLU A O 1
ATOM 954 N N . ASP A 1 116 ? -29.486 -9.829 3.654 1.00 89.19 116 ASP A N 1
ATOM 955 C CA . ASP A 1 116 ? -30.504 -8.801 3.861 1.00 89.19 116 ASP A CA 1
ATOM 956 C C . ASP A 1 116 ? -30.032 -7.442 3.320 1.00 89.19 116 ASP A C 1
ATOM 958 O O . ASP A 1 116 ? -29.216 -6.747 3.934 1.00 89.19 116 ASP A O 1
ATOM 962 N N . SER A 1 117 ? -30.594 -7.019 2.182 1.00 87.38 117 SER A N 1
ATOM 963 C CA . SER A 1 117 ? -30.276 -5.721 1.572 1.00 87.38 117 SER A CA 1
ATOM 964 C C . SER A 1 117 ? -30.643 -4.534 2.469 1.00 87.38 117 SER A C 1
ATOM 966 O O . SER A 1 117 ? -29.980 -3.500 2.412 1.00 87.38 117 SER A O 1
ATOM 968 N N . GLY A 1 118 ? -31.641 -4.682 3.348 1.00 92.06 118 GLY A N 1
ATOM 969 C CA . GLY A 1 118 ? -32.010 -3.649 4.314 1.00 92.06 118 GLY A CA 1
ATOM 970 C C . GLY A 1 118 ? -30.899 -3.377 5.330 1.00 92.06 118 GLY A C 1
ATOM 971 O O . GLY A 1 118 ? -30.744 -2.246 5.789 1.00 92.06 118 GLY A O 1
ATOM 972 N N . VAL A 1 119 ? -30.071 -4.375 5.647 1.00 94.06 119 VAL A N 1
ATOM 973 C CA . VAL A 1 119 ? -28.882 -4.196 6.494 1.00 94.06 119 VAL A CA 1
ATOM 974 C C . VAL A 1 119 ? -27.788 -3.426 5.760 1.00 94.06 119 VAL A C 1
ATOM 976 O O . VAL A 1 119 ? -27.187 -2.526 6.350 1.00 94.06 119 VAL A O 1
ATOM 979 N N . SER A 1 120 ? -27.554 -3.709 4.477 1.00 92.06 120 SER A N 1
ATOM 980 C CA . SER A 1 120 ? -26.621 -2.921 3.662 1.00 92.06 120 SER A CA 1
ATOM 981 C C . SER A 1 120 ? -27.045 -1.452 3.552 1.00 92.06 120 SER A C 1
ATOM 983 O O . SER A 1 120 ? -26.195 -0.568 3.680 1.00 92.06 120 SER A O 1
ATOM 985 N N . ASP A 1 121 ? -28.345 -1.170 3.427 1.00 93.44 121 ASP A N 1
ATOM 986 C CA . ASP A 1 121 ? -28.873 0.202 3.438 1.00 93.44 121 ASP A CA 1
ATOM 987 C C . ASP A 1 121 ? -28.625 0.910 4.777 1.00 93.44 121 ASP A C 1
ATOM 989 O O . ASP A 1 121 ? -28.264 2.091 4.814 1.00 93.44 121 ASP A O 1
ATOM 993 N N . ILE A 1 122 ? -28.759 0.190 5.896 1.00 96.38 122 ILE A N 1
ATOM 994 C CA . ILE A 1 122 ? -28.447 0.723 7.228 1.00 96.38 122 ILE A CA 1
ATOM 995 C C . ILE A 1 122 ? -26.955 1.051 7.349 1.00 96.38 122 ILE A C 1
ATOM 997 O O . ILE A 1 122 ? -26.609 2.134 7.823 1.00 96.38 122 ILE A O 1
ATOM 1001 N N . ILE A 1 123 ? -26.067 0.159 6.894 1.00 96.06 123 ILE A N 1
ATOM 1002 C CA . ILE A 1 123 ? -24.615 0.398 6.884 1.00 96.06 123 ILE A CA 1
ATOM 1003 C C . ILE A 1 123 ? -24.289 1.633 6.035 1.00 96.06 123 ILE A C 1
ATOM 1005 O O . ILE A 1 123 ? -23.558 2.512 6.494 1.00 96.06 123 ILE A O 1
ATOM 1009 N N . CYS A 1 124 ? -24.875 1.746 4.839 1.00 94.56 124 CYS A N 1
ATOM 1010 C CA . CYS A 1 124 ? -24.745 2.925 3.981 1.00 94.56 124 CYS A CA 1
ATOM 1011 C C . CYS A 1 124 ? -25.190 4.204 4.713 1.00 94.56 124 CYS A C 1
ATOM 1013 O O . CYS A 1 124 ? -24.487 5.217 4.699 1.00 94.56 124 CYS A O 1
ATOM 1015 N N . GLY A 1 125 ? -26.321 4.146 5.424 1.00 95.88 125 GLY A N 1
ATOM 1016 C CA . GLY A 1 125 ? -26.816 5.236 6.262 1.00 95.88 125 GLY A CA 1
ATOM 1017 C C . GLY A 1 125 ? -25.834 5.641 7.365 1.00 95.88 125 GLY A C 1
ATOM 1018 O O . GLY A 1 125 ? -25.580 6.834 7.536 1.00 95.88 125 GLY A O 1
ATOM 1019 N N . ILE A 1 126 ? -25.237 4.674 8.069 1.00 96.88 126 ILE A N 1
ATOM 1020 C CA . ILE A 1 126 ? -24.225 4.928 9.106 1.00 96.88 126 ILE A CA 1
ATOM 1021 C C . ILE A 1 126 ? -22.999 5.620 8.506 1.00 96.88 126 ILE A C 1
ATOM 1023 O O . ILE A 1 126 ? -22.555 6.631 9.049 1.00 96.88 126 ILE A O 1
ATOM 1027 N N . VAL A 1 127 ? -22.465 5.120 7.387 1.00 95.12 127 VAL A N 1
ATOM 1028 C CA . VAL A 1 127 ? -21.281 5.701 6.728 1.00 95.12 127 VAL A CA 1
ATOM 1029 C C . VAL A 1 127 ? -21.551 7.148 6.301 1.00 95.12 127 VAL A C 1
ATOM 1031 O O . VAL A 1 127 ? -20.791 8.051 6.667 1.00 95.12 127 VAL A O 1
ATOM 1034 N N . LYS A 1 128 ? -22.693 7.399 5.647 1.00 93.56 128 LYS A N 1
ATOM 1035 C CA . LYS A 1 128 ? -23.114 8.749 5.235 1.00 93.56 128 LYS A CA 1
ATOM 1036 C C . LYS A 1 128 ? -23.286 9.698 6.422 1.00 93.56 128 LYS A C 1
ATOM 1038 O O . LYS A 1 128 ? -22.824 10.838 6.376 1.00 93.56 128 LYS A O 1
ATOM 1043 N N . GLN A 1 129 ? -23.929 9.246 7.499 1.00 95.56 129 GLN A N 1
ATOM 1044 C CA . GLN A 1 129 ? -24.135 10.061 8.703 1.00 95.56 129 GLN A CA 1
ATOM 1045 C C . GLN A 1 129 ? -22.837 10.317 9.470 1.00 95.56 129 GLN A C 1
ATOM 1047 O O . GLN A 1 129 ? 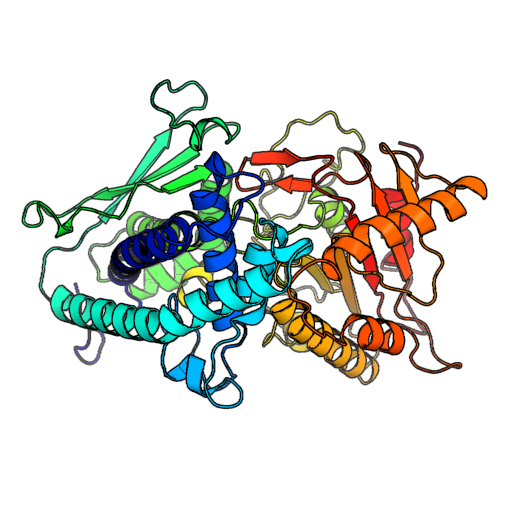-22.677 11.383 10.064 1.00 95.56 129 GLN A O 1
ATOM 1052 N N . PHE A 1 130 ? -21.902 9.367 9.455 1.00 96.12 130 PHE A N 1
ATOM 1053 C CA . PHE A 1 130 ? -20.628 9.515 10.146 1.00 96.12 130 PHE A CA 1
ATOM 1054 C C . PHE A 1 130 ? -19.751 10.613 9.528 1.00 96.12 130 PHE A C 1
ATOM 1056 O O . PHE A 1 130 ? -18.998 11.262 10.259 1.00 96.12 130 PHE A O 1
ATOM 1063 N N . GLN A 1 131 ? -19.896 10.864 8.218 1.00 92.31 131 GLN A N 1
ATOM 1064 C CA . GLN A 1 131 ? -19.181 11.902 7.463 1.00 92.31 131 GLN A CA 1
ATOM 1065 C C . GLN A 1 131 ? -17.655 11.768 7.586 1.00 92.31 131 GLN A C 1
ATOM 1067 O O . GLN A 1 131 ? -16.955 12.708 7.978 1.00 92.31 131 GLN A O 1
ATOM 1072 N N . LEU A 1 132 ? -17.131 10.581 7.258 1.00 92.19 132 LEU A N 1
ATOM 1073 C CA . LEU A 1 132 ? -15.716 10.238 7.436 1.00 92.19 132 LEU A CA 1
ATOM 1074 C C . LEU A 1 132 ? -14.777 11.250 6.763 1.00 92.19 132 LEU A C 1
ATOM 1076 O O . LEU A 1 132 ? -13.869 11.763 7.415 1.00 92.19 132 LEU A O 1
ATOM 1080 N N . ALA A 1 133 ? -15.043 11.610 5.503 1.00 90.12 133 ALA A N 1
ATOM 1081 C CA . ALA A 1 133 ? -14.244 12.584 4.760 1.00 90.12 133 ALA A CA 1
ATOM 1082 C C . ALA A 1 133 ? -14.130 13.934 5.478 1.00 90.12 133 ALA A C 1
ATOM 1084 O O . ALA A 1 133 ? -13.027 14.445 5.661 1.00 90.12 133 ALA A O 1
ATOM 1085 N N . ARG A 1 134 ? -15.250 14.474 5.971 1.00 90.50 134 ARG A N 1
ATOM 1086 C CA . ARG A 1 134 ? -15.262 15.732 6.725 1.00 90.50 134 ARG A CA 1
ATOM 1087 C C . ARG A 1 134 ? -14.429 15.627 8.003 1.00 90.50 134 ARG A C 1
ATOM 1089 O O . ARG A 1 134 ? -13.614 16.505 8.272 1.00 90.50 134 ARG A O 1
ATOM 1096 N N . ARG A 1 135 ? -14.601 14.552 8.779 1.00 94.31 135 ARG A N 1
ATOM 1097 C CA . ARG A 1 135 ? -13.841 14.332 10.024 1.00 94.31 135 ARG A CA 1
ATOM 1098 C C . ARG A 1 135 ? -12.339 14.228 9.765 1.00 94.31 135 ARG A C 1
ATOM 1100 O O . ARG A 1 135 ? -11.557 14.753 10.554 1.00 94.31 135 ARG A O 1
ATOM 1107 N N . CYS A 1 136 ? -11.948 13.585 8.667 1.00 93.88 136 CYS A N 1
ATOM 1108 C CA . CYS A 1 136 ? -10.562 13.502 8.212 1.00 93.88 136 CYS A CA 1
ATOM 1109 C C . CYS A 1 136 ? -10.003 14.878 7.821 1.00 93.88 136 CYS A C 1
ATOM 1111 O O . CYS A 1 136 ? -8.909 15.228 8.255 1.00 93.88 136 CYS A O 1
ATOM 1113 N N . THR A 1 137 ? -10.762 15.694 7.083 1.00 91.44 137 THR A N 1
ATOM 1114 C CA . THR A 1 137 ? -10.368 17.074 6.756 1.00 91.44 137 THR A CA 1
ATOM 1115 C C . THR A 1 137 ? -10.181 17.924 8.020 1.00 91.44 137 THR A C 1
ATOM 1117 O O . THR A 1 137 ? -9.153 18.579 8.180 1.00 91.44 137 THR A O 1
ATOM 1120 N N . GLU A 1 138 ? -11.125 17.871 8.963 1.00 93.62 138 GLU A N 1
ATOM 1121 C CA . GLU A 1 138 ? -11.021 18.592 10.240 1.00 93.62 138 GLU A CA 1
ATOM 1122 C C . GLU A 1 138 ? -9.836 18.095 11.088 1.00 93.62 138 GLU A C 1
ATOM 1124 O O . GLU A 1 138 ? -9.170 18.880 11.764 1.00 93.62 138 GLU A O 1
ATOM 1129 N N . ALA A 1 139 ? -9.549 16.789 11.062 1.00 94.75 139 ALA A N 1
ATOM 1130 C CA . ALA A 1 139 ? -8.384 16.217 11.728 1.00 94.75 139 ALA A CA 1
ATOM 1131 C C . ALA A 1 139 ? -7.071 16.715 11.110 1.00 94.75 139 ALA A C 1
ATOM 1133 O O . ALA A 1 139 ? -6.181 17.111 11.861 1.00 94.75 139 ALA A O 1
ATOM 1134 N N . ALA A 1 140 ? -6.969 16.760 9.778 1.00 93.12 140 ALA A N 1
ATOM 1135 C CA . ALA A 1 140 ? -5.806 17.302 9.076 1.00 93.12 140 ALA A CA 1
ATOM 1136 C C . ALA A 1 140 ? -5.549 18.766 9.460 1.00 93.12 140 ALA A C 1
ATOM 1138 O O . ALA A 1 140 ? -4.443 19.108 9.870 1.00 93.12 140 ALA A O 1
ATOM 1139 N N . GLN A 1 141 ? -6.596 19.599 9.448 1.00 92.50 141 GLN A N 1
ATOM 1140 C CA . GLN A 1 141 ? -6.510 21.006 9.853 1.00 92.50 141 GLN A CA 1
ATOM 1141 C C . GLN A 1 141 ? -6.018 21.158 11.299 1.00 92.50 141 GLN A C 1
ATOM 1143 O O . GLN A 1 141 ? -5.140 21.976 11.569 1.00 92.50 141 GLN A O 1
ATOM 1148 N N . ARG A 1 142 ? -6.526 20.338 12.234 1.00 93.00 142 ARG A N 1
ATOM 1149 C CA . ARG A 1 142 ? -6.050 20.333 13.630 1.00 93.00 142 ARG A CA 1
ATOM 1150 C C . ARG A 1 142 ? -4.576 19.947 13.736 1.00 93.00 142 ARG A C 1
ATOM 1152 O O . ARG A 1 142 ? -3.845 20.567 14.506 1.00 93.00 142 ARG A O 1
ATOM 1159 N N . VAL A 1 143 ? -4.140 18.933 12.988 1.00 92.19 143 VAL A N 1
ATOM 1160 C CA . VAL A 1 143 ? -2.730 18.518 12.948 1.00 92.19 143 VAL A CA 1
ATOM 1161 C C . VAL A 1 143 ? -1.863 19.663 12.429 1.00 92.19 143 VAL A C 1
ATOM 1163 O O . VAL A 1 143 ? -0.869 19.997 13.070 1.00 92.19 143 VAL A O 1
ATOM 1166 N N . ASP A 1 144 ? -2.263 20.307 11.333 1.00 89.38 144 ASP A N 1
ATOM 1167 C CA . ASP A 1 144 ? -1.541 21.441 10.759 1.00 89.38 144 ASP A CA 1
ATOM 1168 C C . ASP A 1 144 ? -1.415 22.605 11.738 1.00 89.38 144 ASP A C 1
ATOM 1170 O O . ASP A 1 144 ? -0.305 23.091 11.952 1.00 89.38 144 ASP A O 1
ATOM 1174 N N . SER A 1 145 ? -2.508 23.013 12.393 1.00 88.94 145 SER A N 1
ATOM 1175 C CA . SER A 1 145 ? -2.470 24.087 13.393 1.00 88.94 145 SER A CA 1
ATOM 1176 C C . SER A 1 145 ? -1.484 23.779 14.523 1.00 88.94 145 SER A C 1
ATOM 1178 O O . SER A 1 145 ? -0.632 24.607 14.841 1.00 88.94 145 SER A O 1
ATOM 1180 N N . VAL A 1 146 ? -1.522 22.561 15.078 1.00 88.69 146 VAL A N 1
ATOM 1181 C CA . VAL A 1 146 ? -0.604 22.162 16.158 1.00 88.69 146 VAL A CA 1
ATOM 1182 C C . VAL A 1 146 ? 0.847 22.104 15.672 1.00 88.69 146 VAL A C 1
ATOM 1184 O O . VAL A 1 146 ? 1.753 22.504 16.402 1.00 88.69 146 VAL A O 1
ATOM 1187 N N . VAL A 1 147 ? 1.098 21.635 14.447 1.00 87.19 147 VAL A N 1
ATOM 1188 C CA . VAL A 1 147 ? 2.452 21.601 13.873 1.00 87.19 147 VAL A CA 1
ATOM 1189 C C . VAL A 1 147 ? 3.013 23.015 13.693 1.00 87.19 147 VAL A C 1
ATOM 1191 O O . VAL A 1 147 ? 4.187 23.230 13.994 1.00 87.19 147 VAL A O 1
ATOM 1194 N N . GLN A 1 148 ? 2.193 23.985 13.278 1.00 83.31 148 GLN A N 1
ATOM 1195 C CA . GLN A 1 148 ? 2.609 25.391 13.182 1.00 83.31 148 GLN A CA 1
ATOM 1196 C C . GLN A 1 148 ? 2.935 25.995 14.560 1.00 83.31 148 GLN A C 1
ATOM 1198 O O . GLN A 1 148 ? 3.892 26.755 14.700 1.00 83.31 148 GLN A O 1
ATOM 1203 N N . GLU A 1 149 ? 2.209 25.613 15.612 1.00 81.31 149 GLU A N 1
ATOM 1204 C CA . GLU A 1 149 ? 2.489 26.053 16.989 1.00 81.31 149 GLU A CA 1
ATOM 1205 C C . GLU A 1 149 ? 3.748 25.400 17.590 1.00 81.31 149 GLU A C 1
ATOM 1207 O O . GLU A 1 149 ? 4.448 26.001 18.410 1.00 81.31 149 GLU A O 1
ATOM 1212 N N . MET A 1 150 ? 4.088 24.174 17.171 1.00 76.81 150 MET A N 1
ATOM 1213 C CA . MET A 1 150 ? 5.279 23.446 17.639 1.00 76.81 150 MET A CA 1
ATOM 1214 C C . MET A 1 150 ? 6.606 24.115 17.248 1.00 76.81 150 MET A C 1
ATOM 1216 O O . MET A 1 150 ? 7.650 23.774 17.812 1.00 76.81 150 MET A O 1
ATOM 1220 N N . LEU A 1 151 ? 6.575 25.103 16.349 1.00 63.47 151 LEU A N 1
ATOM 1221 C CA . LEU A 1 151 ? 7.736 25.800 15.787 1.00 63.47 151 LEU A CA 1
ATOM 1222 C C . LEU A 1 151 ? 8.555 26.634 16.805 1.00 63.47 151 LEU A C 1
ATOM 1224 O O . LEU A 1 151 ? 9.536 27.277 16.427 1.00 63.47 151 LEU A O 1
ATOM 1228 N N . GLY A 1 152 ? 8.234 26.582 18.103 1.00 58.94 152 GLY A N 1
ATOM 1229 C CA . GLY A 1 152 ? 9.019 27.195 19.187 1.00 58.94 152 GLY A CA 1
ATOM 1230 C C . GLY A 1 152 ? 9.111 26.390 20.493 1.00 58.94 152 GLY A C 1
ATOM 1231 O O . GLY A 1 152 ? 9.657 26.903 21.467 1.00 58.94 152 GLY A O 1
ATOM 1232 N N . GLY A 1 153 ? 8.585 25.159 20.545 1.00 65.31 153 GLY A N 1
ATOM 1233 C CA . GLY A 1 153 ? 8.413 24.395 21.791 1.00 65.31 153 GLY A CA 1
ATOM 1234 C C . GLY A 1 153 ? 9.186 23.073 21.869 1.00 65.31 153 GLY A C 1
ATOM 1235 O O . GLY A 1 153 ? 9.826 22.630 20.915 1.00 65.31 153 GLY A O 1
ATOM 1236 N N . SER A 1 154 ? 9.104 22.409 23.027 1.00 72.25 154 SER A N 1
ATOM 1237 C CA . SER A 1 154 ? 9.589 21.033 23.192 1.00 72.25 154 SER A CA 1
ATOM 1238 C C . SER A 1 154 ? 8.684 20.056 22.440 1.00 72.25 154 SER A C 1
ATOM 1240 O O . SER A 1 154 ? 7.474 20.017 22.671 1.00 72.25 154 SER A O 1
ATOM 1242 N N . VAL A 1 155 ? 9.280 19.235 21.580 1.00 85.25 155 VAL A N 1
ATOM 1243 C CA . VAL A 1 155 ? 8.590 18.258 20.723 1.00 85.25 155 VAL A CA 1
ATOM 1244 C C . VAL A 1 155 ? 8.914 16.825 21.141 1.00 85.25 155 VAL A C 1
ATOM 1246 O O . VAL A 1 155 ? 9.929 16.576 21.798 1.00 85.25 155 VAL A O 1
ATOM 1249 N N . ALA A 1 156 ? 8.041 15.881 20.789 1.00 90.19 156 ALA A N 1
ATOM 1250 C CA . ALA A 1 156 ? 8.262 14.476 21.095 1.00 90.19 156 ALA A CA 1
ATOM 1251 C C . ALA A 1 156 ? 9.372 13.885 20.222 1.00 90.19 156 ALA A C 1
ATOM 1253 O O . ALA A 1 156 ? 9.620 14.356 19.111 1.00 90.19 156 ALA A O 1
ATOM 1254 N N . LYS A 1 157 ? 10.029 12.842 20.729 1.00 93.06 157 LYS A N 1
ATOM 1255 C CA . LYS A 1 157 ? 11.084 12.110 20.020 1.00 93.06 157 LYS A CA 1
ATOM 1256 C C . LYS A 1 157 ? 10.727 10.629 19.895 1.00 93.06 157 LYS A C 1
ATOM 1258 O O . LYS A 1 157 ? 10.040 10.106 20.776 1.00 93.06 157 LYS A O 1
ATOM 1263 N N . PRO A 1 158 ? 11.185 9.938 18.845 1.00 96.44 158 PRO A N 1
ATOM 1264 C CA . PRO A 1 158 ? 11.049 8.492 18.771 1.00 96.44 158 PRO A CA 1
ATOM 1265 C C . PRO A 1 158 ? 11.948 7.818 19.812 1.00 96.44 158 PRO A C 1
ATOM 1267 O O . PRO A 1 158 ? 13.091 8.221 20.023 1.00 96.44 158 PRO A O 1
ATOM 1270 N N . LYS A 1 159 ? 11.438 6.763 20.447 1.00 96.19 159 LYS A N 1
ATOM 1271 C CA . LYS A 1 159 ? 12.208 5.864 21.308 1.00 96.19 159 LYS A CA 1
ATOM 1272 C C . LYS A 1 159 ? 12.132 4.454 20.741 1.00 96.19 159 LYS A C 1
ATOM 1274 O O . LYS A 1 159 ? 11.095 3.803 20.853 1.00 96.19 159 LYS A O 1
ATOM 1279 N N . LEU A 1 160 ? 13.236 4.002 20.154 1.00 97.38 160 LEU A N 1
ATOM 1280 C CA . LEU A 1 160 ? 13.386 2.644 19.645 1.00 97.38 160 LEU A CA 1
ATOM 1281 C C . LEU A 1 160 ? 13.748 1.679 20.776 1.00 97.38 160 LEU A C 1
ATOM 1283 O O . LEU A 1 160 ? 14.610 1.967 21.608 1.00 97.38 160 LEU A O 1
ATOM 1287 N N . ARG A 1 161 ? 13.131 0.503 20.761 1.00 96.44 161 ARG A N 1
ATOM 1288 C CA . ARG A 1 161 ? 13.512 -0.650 21.570 1.00 96.44 161 ARG A CA 1
ATOM 1289 C C . ARG A 1 161 ? 13.543 -1.886 20.680 1.00 96.44 161 ARG A C 1
ATOM 1291 O O . ARG A 1 161 ? 12.581 -2.162 19.970 1.00 96.44 161 ARG A O 1
ATOM 1298 N N . LYS A 1 162 ? 14.630 -2.654 20.742 1.00 96.88 162 LYS A N 1
ATOM 1299 C CA . LYS A 1 162 ? 14.652 -4.013 20.194 1.00 96.88 162 LYS A CA 1
ATOM 1300 C C . LYS A 1 162 ? 14.051 -4.961 21.229 1.00 96.88 162 LYS A C 1
ATOM 1302 O O . LYS A 1 162 ? 14.468 -4.941 22.385 1.00 96.88 162 LYS A O 1
ATOM 1307 N N . VAL A 1 163 ? 13.069 -5.759 20.824 1.00 96.44 163 VAL A N 1
ATOM 1308 C CA . VAL A 1 163 ? 12.377 -6.721 21.693 1.00 96.44 163 VAL A CA 1
ATOM 1309 C C . VAL A 1 163 ? 12.616 -8.120 21.144 1.00 96.44 163 VAL A C 1
ATOM 1311 O O . VAL A 1 163 ? 12.197 -8.436 20.029 1.00 96.44 163 VAL A O 1
ATOM 1314 N N . GLU A 1 164 ? 13.299 -8.964 21.910 1.00 96.00 164 GLU A N 1
ATOM 1315 C CA . GLU A 1 164 ? 13.652 -10.327 21.494 1.00 96.00 164 GLU A CA 1
ATOM 1316 C C . GLU A 1 164 ? 12.425 -11.256 21.468 1.00 96.00 164 GLU A C 1
ATOM 1318 O O . GLU A 1 164 ? 11.396 -10.956 22.077 1.00 96.00 164 GLU A O 1
ATOM 1323 N N . GLU A 1 165 ? 12.498 -12.365 20.721 1.00 91.19 165 GLU A N 1
ATOM 1324 C CA . GLU A 1 165 ? 11.354 -13.269 20.484 1.00 91.19 165 GLU A CA 1
ATOM 1325 C C . GLU A 1 165 ? 10.764 -13.864 21.764 1.00 91.19 165 GLU A C 1
ATOM 1327 O O . GLU A 1 165 ? 9.545 -13.877 21.938 1.00 91.19 165 GLU A O 1
ATOM 1332 N N . GLY A 1 166 ? 11.633 -14.273 22.688 1.00 91.50 166 GLY A N 1
ATOM 1333 C CA . GLY A 1 166 ? 11.248 -14.838 23.980 1.00 91.50 166 GLY A CA 1
ATOM 1334 C C . GLY A 1 166 ? 10.866 -13.814 25.053 1.00 91.50 166 GLY A C 1
ATOM 1335 O O . GLY A 1 166 ? 10.646 -14.215 26.193 1.00 91.50 166 GLY A O 1
ATOM 1336 N N . ASP A 1 167 ? 10.815 -12.512 24.745 1.00 93.38 167 ASP A N 1
ATOM 1337 C CA . ASP A 1 167 ? 10.493 -11.490 25.745 1.00 93.38 167 ASP A CA 1
ATOM 1338 C C . ASP A 1 167 ? 9.037 -11.658 26.248 1.00 93.38 167 ASP A C 1
ATOM 1340 O O . ASP A 1 167 ? 8.087 -11.543 25.460 1.00 93.38 167 ASP A O 1
ATOM 1344 N N . PRO A 1 168 ? 8.821 -11.907 27.558 1.00 93.38 168 PRO A N 1
ATOM 1345 C CA . PRO A 1 168 ? 7.490 -12.147 28.113 1.00 93.38 168 PRO A CA 1
ATOM 1346 C C . PRO A 1 168 ? 6.579 -10.913 28.047 1.00 93.38 168 PRO A C 1
ATOM 1348 O O . PRO A 1 168 ? 5.360 -11.052 28.158 1.00 93.38 168 PRO A O 1
ATOM 1351 N N . THR A 1 169 ? 7.144 -9.718 27.843 1.00 91.38 169 THR A N 1
ATOM 1352 C CA . THR A 1 169 ? 6.404 -8.452 27.747 1.00 91.38 169 THR A CA 1
ATOM 1353 C C . THR A 1 169 ? 5.727 -8.239 26.394 1.00 91.38 169 THR A C 1
ATOM 1355 O O . THR A 1 169 ? 4.944 -7.298 26.256 1.00 91.38 169 THR A O 1
ATOM 1358 N N . ARG A 1 170 ? 5.971 -9.111 25.401 1.00 93.75 170 ARG A N 1
ATOM 1359 C CA . ARG A 1 170 ? 5.322 -9.016 24.088 1.00 93.75 170 ARG A CA 1
ATOM 1360 C C . ARG A 1 170 ? 3.799 -9.067 24.204 1.00 93.75 170 ARG A C 1
ATOM 1362 O O . ARG A 1 170 ? 3.223 -9.995 24.782 1.00 93.75 170 ARG A O 1
ATOM 1369 N N . THR A 1 171 ? 3.133 -8.109 23.567 1.00 91.00 171 THR A N 1
ATOM 1370 C CA . THR A 1 171 ? 1.672 -8.106 23.423 1.00 91.00 171 THR A CA 1
ATOM 1371 C C . THR A 1 171 ? 1.195 -9.292 22.568 1.00 91.00 171 THR A C 1
ATOM 1373 O O . THR A 1 171 ? 1.973 -9.851 21.788 1.00 91.00 171 THR A O 1
ATOM 1376 N N . PRO A 1 172 ? -0.094 -9.685 22.633 1.00 88.94 172 PRO A N 1
ATOM 1377 C CA . PRO A 1 172 ? -0.634 -10.732 21.761 1.00 88.94 172 PRO A CA 1
ATOM 1378 C C . PRO A 1 172 ? -0.434 -10.467 20.261 1.00 88.94 172 PRO A C 1
ATOM 1380 O O . PRO A 1 172 ? -0.276 -11.415 19.497 1.00 88.94 172 PRO A O 1
ATOM 1383 N N . ALA A 1 173 ? -0.417 -9.197 19.839 1.00 85.50 173 ALA A N 1
ATOM 1384 C CA . ALA A 1 173 ? -0.112 -8.820 18.461 1.00 85.50 173 ALA A CA 1
ATOM 1385 C C . ALA A 1 173 ? 1.375 -9.049 18.135 1.00 85.50 173 ALA A C 1
ATOM 1387 O O . ALA A 1 173 ? 1.690 -9.714 17.152 1.00 85.50 173 ALA A O 1
ATOM 1388 N N . GLN A 1 174 ? 2.284 -8.601 19.007 1.00 91.50 174 GLN A N 1
ATOM 1389 C CA . GLN A 1 174 ? 3.734 -8.788 18.854 1.00 91.50 174 GLN A CA 1
ATOM 1390 C C . GLN A 1 174 ? 4.154 -10.265 18.854 1.00 91.50 174 GLN A C 1
ATOM 1392 O O . GLN A 1 174 ? 5.068 -10.643 18.129 1.00 91.50 174 GLN A O 1
ATOM 1397 N N . LYS A 1 175 ? 3.465 -11.129 19.611 1.00 91.19 175 LYS A N 1
ATOM 1398 C CA . LYS A 1 175 ? 3.706 -12.586 19.616 1.00 91.19 175 LYS A CA 1
ATOM 1399 C C . LYS A 1 175 ? 3.435 -13.260 18.267 1.00 91.19 175 LYS A C 1
ATOM 1401 O O . LYS A 1 175 ? 3.872 -14.385 18.047 1.00 91.19 175 LYS A O 1
ATOM 1406 N N . ARG A 1 176 ? 2.721 -12.598 17.350 1.00 87.44 176 ARG A N 1
ATOM 1407 C CA . ARG A 1 176 ? 2.514 -13.108 15.986 1.00 87.44 176 ARG A CA 1
ATOM 1408 C C . ARG A 1 176 ? 3.750 -12.925 15.108 1.00 87.44 176 ARG A C 1
ATOM 1410 O O . ARG A 1 176 ? 3.892 -13.687 14.153 1.00 87.44 176 ARG A O 1
ATOM 1417 N N . ILE A 1 177 ? 4.623 -11.975 15.449 1.00 89.00 177 ILE A N 1
ATOM 1418 C CA . ILE A 1 177 ? 5.850 -11.651 14.719 1.00 89.00 177 ILE A CA 1
ATOM 1419 C C . ILE A 1 177 ? 6.952 -12.645 15.093 1.00 89.00 177 ILE A C 1
ATOM 1421 O O . ILE A 1 177 ? 7.327 -12.740 16.263 1.00 89.00 177 ILE A O 1
ATOM 1425 N N . ARG A 1 178 ? 7.477 -13.368 14.099 1.00 87.81 178 ARG A N 1
ATOM 1426 C CA . ARG A 1 178 ? 8.621 -14.278 14.267 1.00 87.81 178 ARG A CA 1
ATOM 1427 C C . ARG A 1 178 ? 9.928 -13.496 14.400 1.00 87.81 178 ARG A C 1
ATOM 1429 O O . ARG A 1 178 ? 10.170 -12.561 13.633 1.00 87.81 178 ARG A O 1
ATOM 1436 N N . GLY A 1 179 ? 10.802 -13.927 15.302 1.00 89.62 179 GLY A N 1
ATOM 1437 C CA . GLY A 1 179 ? 12.098 -13.295 15.543 1.00 89.62 179 GLY A CA 1
ATOM 1438 C C . GLY A 1 179 ? 12.005 -11.975 16.320 1.00 89.62 179 GLY A C 1
ATOM 1439 O O . GLY A 1 179 ? 10.931 -11.605 16.814 1.00 89.62 179 GLY A O 1
ATOM 1440 N N . PRO A 1 180 ? 13.128 -11.247 16.477 1.00 92.44 180 PRO A N 1
ATOM 1441 C CA . PRO A 1 180 ? 13.149 -9.952 17.151 1.00 92.44 180 PRO A CA 1
ATOM 1442 C C . PRO A 1 180 ? 12.312 -8.905 16.409 1.00 92.44 180 PRO A C 1
ATOM 1444 O O . PRO A 1 180 ? 12.209 -8.924 15.181 1.00 92.44 180 PRO A O 1
ATOM 1447 N N . LEU A 1 181 ? 11.760 -7.949 17.153 1.00 94.88 181 LEU A N 1
ATOM 1448 C CA . LEU A 1 181 ? 11.003 -6.822 16.604 1.00 94.88 181 LEU A CA 1
ATOM 1449 C C . LEU A 1 181 ? 11.612 -5.479 17.014 1.00 94.88 181 LEU A C 1
ATOM 1451 O O . LEU A 1 181 ? 12.252 -5.359 18.062 1.00 94.88 181 LEU A O 1
ATOM 1455 N N . ALA A 1 182 ? 11.415 -4.479 16.161 1.00 96.56 182 ALA A N 1
ATOM 1456 C CA . ALA A 1 182 ? 11.661 -3.076 16.450 1.00 96.56 182 ALA A CA 1
ATOM 1457 C C . ALA A 1 182 ? 10.360 -2.468 16.975 1.00 96.56 182 ALA A C 1
ATOM 1459 O O . ALA A 1 182 ? 9.374 -2.404 16.244 1.00 96.56 182 ALA A O 1
ATOM 1460 N N . GLU A 1 183 ? 10.353 -2.027 18.227 1.00 96.81 183 GLU A N 1
ATOM 1461 C CA . GLU A 1 183 ? 9.249 -1.283 18.826 1.00 96.81 183 GLU A CA 1
ATOM 1462 C C . GLU A 1 183 ? 9.613 0.200 18.883 1.00 96.81 183 GLU A C 1
ATOM 1464 O O . GLU A 1 183 ? 10.659 0.569 19.419 1.00 96.81 183 GLU A O 1
ATOM 1469 N N . VAL A 1 184 ? 8.741 1.056 18.355 1.00 96.56 184 VAL A N 1
ATOM 1470 C CA . VAL A 1 184 ? 8.875 2.508 18.472 1.00 96.56 184 VAL A CA 1
ATOM 1471 C C . VAL A 1 184 ? 7.765 3.037 19.362 1.00 96.56 184 VAL A C 1
ATOM 1473 O O . VAL A 1 184 ? 6.579 2.898 19.063 1.00 96.56 184 VAL A O 1
ATOM 1476 N N . ALA A 1 185 ? 8.172 3.678 20.454 1.00 94.69 185 ALA A N 1
ATOM 1477 C CA . ALA A 1 185 ? 7.302 4.440 21.335 1.00 94.69 185 ALA A CA 1
ATOM 1478 C C . ALA A 1 185 ? 7.582 5.943 21.204 1.00 94.69 185 ALA A C 1
ATOM 1480 O O . ALA A 1 185 ? 8.660 6.365 20.779 1.00 94.69 185 ALA A O 1
ATOM 1481 N N . VAL A 1 186 ? 6.620 6.764 21.622 1.00 94.62 186 VAL A N 1
ATOM 1482 C CA . VAL A 1 186 ? 6.774 8.222 21.660 1.00 94.62 186 VAL A CA 1
ATOM 1483 C C . VAL A 1 186 ? 7.370 8.642 23.003 1.00 94.62 186 VAL A C 1
ATOM 1485 O O . VAL A 1 186 ? 6.775 8.423 24.059 1.00 94.62 186 VAL A O 1
ATOM 1488 N N . GLN A 1 187 ? 8.541 9.277 22.978 1.00 93.25 187 GLN A N 1
ATOM 1489 C CA . GLN A 1 187 ? 9.114 9.951 24.137 1.00 93.25 187 GLN A CA 1
ATOM 1490 C C . GLN A 1 187 ? 8.583 11.382 24.211 1.00 93.25 187 GLN A C 1
ATOM 1492 O O . GLN A 1 187 ? 9.027 12.278 23.489 1.00 93.25 187 GLN A O 1
ATOM 1497 N N . TRP A 1 188 ? 7.627 11.591 25.111 1.00 90.12 188 TRP A N 1
ATOM 1498 C CA . TRP A 1 188 ? 6.998 12.888 25.329 1.00 90.12 188 TRP A CA 1
ATOM 1499 C C . TRP A 1 188 ? 7.894 13.842 26.135 1.00 90.12 188 TRP A C 1
ATOM 1501 O O . TRP A 1 188 ? 8.576 13.403 27.068 1.00 90.12 188 TRP A O 1
ATOM 1511 N N . PRO A 1 189 ? 7.879 15.154 25.833 1.00 87.25 189 PRO A N 1
ATOM 1512 C CA . PRO A 1 189 ? 8.484 16.164 26.693 1.00 87.25 189 PRO A CA 1
ATOM 1513 C C . PRO A 1 189 ? 7.876 16.138 28.094 1.00 87.25 189 PRO A C 1
ATOM 1515 O O . PRO A 1 189 ? 6.671 15.946 28.239 1.00 87.25 189 PRO A O 1
ATOM 1518 N N . SER A 1 190 ? 8.672 16.431 29.123 1.00 83.56 190 SER A N 1
ATOM 1519 C CA . SER A 1 190 ? 8.202 16.487 30.518 1.00 83.56 190 SER A CA 1
ATOM 1520 C C . SER A 1 190 ? 7.064 17.492 30.748 1.00 83.56 190 SER A C 1
ATOM 1522 O O . SER A 1 190 ? 6.265 17.310 31.671 1.00 83.56 190 SER A O 1
ATOM 1524 N N . SER A 1 191 ? 6.988 18.525 29.901 1.00 80.12 191 SER A N 1
ATOM 1525 C CA . SER A 1 191 ? 5.932 19.540 29.879 1.00 80.12 191 SER A CA 1
ATOM 1526 C C . SER A 1 191 ? 4.593 19.032 29.335 1.00 80.12 191 SER A C 1
ATOM 1528 O O . SER A 1 191 ? 3.572 19.667 29.584 1.00 80.12 191 SER A O 1
ATOM 1530 N N . LYS A 1 192 ? 4.562 17.899 28.620 1.00 77.69 192 LYS A N 1
ATOM 1531 C CA . LYS A 1 192 ? 3.326 17.280 28.126 1.00 77.69 192 LYS A CA 1
ATOM 1532 C C . LYS A 1 192 ? 2.928 16.112 29.025 1.00 77.69 192 LYS A C 1
ATOM 1534 O O . LYS A 1 192 ? 3.702 15.183 29.237 1.00 77.69 192 LYS A O 1
ATOM 1539 N N . ARG A 1 193 ? 1.705 16.153 29.557 1.00 73.12 193 ARG A N 1
ATOM 1540 C CA . ARG A 1 193 ? 1.119 15.096 30.397 1.00 73.12 193 ARG A CA 1
ATOM 1541 C C . ARG A 1 193 ? -0.367 14.926 30.087 1.00 73.12 193 ARG A C 1
ATOM 1543 O O . ARG A 1 193 ? -0.988 15.805 29.496 1.00 73.12 193 ARG A O 1
ATOM 1550 N N . GLY A 1 194 ? -0.941 13.814 30.536 1.00 76.19 194 GLY A N 1
ATOM 1551 C CA . GLY A 1 194 ? -2.385 13.588 30.482 1.00 76.19 194 GLY A CA 1
ATOM 1552 C C . GLY A 1 194 ? -2.878 13.262 29.075 1.00 76.19 194 GLY A C 1
ATOM 1553 O O . GLY A 1 194 ? -2.324 12.397 28.406 1.00 76.19 194 GLY A O 1
ATOM 1554 N N . GLU A 1 195 ? -3.951 13.914 28.629 1.00 68.31 195 GLU A N 1
ATOM 1555 C CA . GLU A 1 195 ? -4.592 13.601 27.342 1.00 68.31 195 GLU A CA 1
ATOM 1556 C C . GLU A 1 195 ? -3.688 13.835 26.132 1.00 68.31 195 GLU A C 1
ATOM 1558 O O . GLU A 1 195 ? -3.760 13.070 25.174 1.00 68.31 195 GLU A O 1
ATOM 1563 N N . ALA A 1 196 ? -2.762 14.795 26.219 1.00 68.88 196 ALA A N 1
ATOM 1564 C CA . ALA A 1 196 ? -1.799 15.088 25.159 1.00 68.88 196 ALA A CA 1
ATOM 1565 C C . ALA A 1 196 ? -0.873 13.903 24.820 1.00 68.88 196 ALA A C 1
ATOM 1567 O O . ALA A 1 196 ? -0.299 13.875 23.735 1.00 68.88 196 ALA A O 1
ATOM 1568 N N . THR A 1 197 ? -0.728 12.933 25.732 1.00 77.62 197 THR A N 1
ATOM 1569 C CA . THR A 1 197 ? 0.115 11.740 25.556 1.00 77.62 197 THR A CA 1
ATOM 1570 C C . THR A 1 197 ? -0.694 10.457 25.336 1.00 77.62 197 THR A C 1
ATOM 1572 O O . THR A 1 197 ? -0.114 9.374 25.280 1.00 77.62 197 THR A O 1
ATOM 1575 N N . LYS A 1 198 ? -2.032 10.541 25.259 1.00 81.94 198 LYS A N 1
ATOM 1576 C CA . LYS A 1 198 ? -2.917 9.393 24.986 1.00 81.94 198 LYS A CA 1
ATOM 1577 C C . LYS A 1 198 ? -3.021 9.125 23.480 1.00 81.94 198 LYS A C 1
ATOM 1579 O O . LYS A 1 198 ? -2.583 9.932 22.668 1.00 81.94 198 LYS A O 1
ATOM 1584 N N . ASN A 1 199 ? -3.635 7.999 23.112 1.00 84.69 199 ASN A N 1
ATOM 1585 C CA . ASN A 1 199 ? -4.061 7.671 21.741 1.00 84.69 199 ASN A CA 1
ATOM 1586 C C . ASN A 1 199 ? -2.942 7.540 20.687 1.00 84.69 199 ASN A C 1
ATOM 1588 O O . ASN A 1 199 ? -3.232 7.546 19.499 1.00 84.69 199 ASN A O 1
ATOM 1592 N N . CYS A 1 200 ? -1.683 7.381 21.097 1.00 90.25 200 CYS A N 1
ATOM 1593 C CA . CYS A 1 200 ? -0.590 6.975 20.211 1.00 90.25 200 CYS A CA 1
ATOM 1594 C C . CYS A 1 200 ? 0.148 5.790 20.849 1.00 90.25 200 CYS A C 1
ATOM 1596 O O . CYS A 1 200 ? 1.132 6.000 21.567 1.00 90.25 200 CYS A O 1
ATOM 1598 N N . PRO A 1 201 ? -0.366 4.556 20.696 1.00 89.62 201 PRO A N 1
ATOM 1599 C CA . PRO A 1 201 ? 0.293 3.380 21.247 1.00 89.62 201 PRO A CA 1
ATOM 1600 C C . PRO A 1 201 ? 1.642 3.128 20.547 1.00 89.62 201 PRO A C 1
ATOM 1602 O O . PRO A 1 201 ? 1.839 3.581 19.417 1.00 89.62 201 PRO A O 1
ATOM 1605 N N . PRO A 1 202 ? 2.573 2.401 21.191 1.00 92.62 202 PRO A N 1
ATOM 1606 C CA . PRO A 1 202 ? 3.775 1.926 20.520 1.00 92.62 202 PRO A CA 1
ATOM 1607 C C . PRO A 1 202 ? 3.428 1.059 19.309 1.00 92.62 202 PRO A C 1
ATOM 1609 O O . PRO A 1 202 ? 2.487 0.265 19.352 1.00 92.62 202 PRO A O 1
ATOM 1612 N N . VAL A 1 203 ? 4.223 1.190 18.254 1.00 93.56 203 VAL A N 1
ATOM 1613 C CA . VAL A 1 203 ? 4.101 0.402 17.021 1.00 93.56 203 VAL A CA 1
ATOM 1614 C C . VAL A 1 203 ? 5.279 -0.549 16.886 1.00 93.56 203 VAL A C 1
ATOM 1616 O O . VAL A 1 203 ? 6.344 -0.319 17.464 1.00 93.56 203 VAL A O 1
ATOM 1619 N N . SER A 1 204 ? 5.097 -1.653 16.167 1.00 93.88 204 SER A N 1
ATOM 1620 C CA . SER A 1 204 ? 6.126 -2.684 16.040 1.00 93.88 204 SER A CA 1
ATOM 1621 C C . SER A 1 204 ? 6.180 -3.261 14.639 1.00 93.88 204 SER A C 1
ATOM 1623 O O . SER A 1 204 ? 5.150 -3.627 14.093 1.00 93.88 204 SER A O 1
ATOM 1625 N N . ILE A 1 205 ? 7.392 -3.406 14.110 1.00 93.00 205 ILE A N 1
ATOM 1626 C CA . ILE A 1 205 ? 7.674 -4.153 12.877 1.00 93.00 205 ILE A CA 1
ATOM 1627 C C . ILE A 1 205 ? 8.748 -5.205 13.168 1.00 93.00 205 ILE A C 1
ATOM 1629 O O . ILE A 1 205 ? 9.489 -5.056 14.148 1.00 93.00 205 ILE A O 1
ATOM 1633 N N . PRO A 1 206 ? 8.901 -6.258 12.348 1.00 91.50 206 PRO A N 1
ATOM 1634 C CA . PRO A 1 206 ? 10.031 -7.163 12.512 1.00 91.50 206 PRO A CA 1
ATOM 1635 C C . PRO A 1 206 ? 11.357 -6.408 12.423 1.00 91.50 206 PRO A C 1
ATOM 1637 O O . PRO A 1 206 ? 11.520 -5.490 11.617 1.00 91.50 206 PRO A O 1
ATOM 1640 N N . TRP A 1 207 ? 12.341 -6.829 13.216 1.00 91.75 207 TRP A N 1
ATOM 1641 C CA . TRP A 1 207 ? 13.651 -6.180 13.251 1.00 91.75 207 TRP A CA 1
ATOM 1642 C C . TRP A 1 207 ? 14.334 -6.191 11.878 1.00 91.75 207 TRP A C 1
ATOM 1644 O O . TRP A 1 207 ? 14.946 -5.206 11.480 1.00 91.75 207 TRP A O 1
ATOM 1654 N N . ALA A 1 208 ? 14.158 -7.267 11.108 1.00 85.38 208 ALA A N 1
ATOM 1655 C CA . ALA A 1 208 ? 14.676 -7.364 9.748 1.00 85.38 208 ALA A CA 1
ATOM 1656 C C . ALA A 1 208 ? 14.091 -6.289 8.809 1.00 85.38 208 ALA A C 1
ATOM 1658 O O . ALA A 1 208 ? 14.818 -5.730 7.987 1.00 85.38 208 ALA A O 1
ATOM 1659 N N . ALA A 1 209 ? 12.811 -5.930 8.967 1.00 89.38 209 ALA A N 1
ATOM 1660 C CA . ALA A 1 209 ? 12.201 -4.837 8.212 1.00 89.38 209 ALA A CA 1
ATOM 1661 C C . ALA A 1 209 ? 12.783 -3.478 8.637 1.00 89.38 209 ALA A C 1
ATOM 1663 O O . ALA A 1 209 ? 13.084 -2.650 7.783 1.00 89.38 209 ALA A O 1
ATOM 1664 N N . PHE A 1 210 ? 13.047 -3.271 9.931 1.00 93.19 210 PHE A N 1
ATOM 1665 C CA . PHE A 1 210 ? 13.736 -2.068 10.414 1.00 93.19 210 PHE A CA 1
ATOM 1666 C C . PHE A 1 210 ? 15.166 -1.951 9.853 1.00 93.19 210 PHE A C 1
ATOM 1668 O O . PHE A 1 210 ? 15.563 -0.893 9.365 1.00 93.19 210 PHE A O 1
ATOM 1675 N N . CYS A 1 211 ? 15.926 -3.050 9.828 1.00 90.69 211 CYS A N 1
ATOM 1676 C CA . CYS A 1 211 ? 17.238 -3.091 9.179 1.00 90.69 211 CYS A CA 1
ATOM 1677 C C . CYS A 1 211 ? 17.147 -2.805 7.673 1.00 90.69 211 CYS A C 1
ATOM 1679 O O . CYS A 1 211 ? 18.005 -2.110 7.131 1.00 90.69 211 CYS A O 1
ATOM 1681 N N . LYS A 1 212 ? 16.096 -3.284 6.994 1.00 90.00 212 LYS A N 1
ATOM 1682 C CA . LYS A 1 212 ? 15.829 -2.955 5.586 1.00 90.00 212 LYS A CA 1
ATOM 1683 C C . LYS A 1 212 ? 15.609 -1.452 5.386 1.00 90.00 212 LYS A C 1
ATOM 1685 O O . LYS A 1 212 ? 16.189 -0.893 4.454 1.00 90.00 212 LYS A O 1
ATOM 1690 N N . LEU A 1 213 ? 14.850 -0.787 6.266 1.00 94.19 213 LEU A N 1
ATOM 1691 C CA . LEU A 1 213 ? 14.695 0.675 6.232 1.00 94.19 213 LEU A CA 1
ATOM 1692 C C . LEU A 1 213 ? 16.048 1.374 6.365 1.00 94.19 213 LEU A C 1
ATOM 1694 O O . LEU A 1 213 ? 16.327 2.294 5.601 1.00 94.19 213 LEU A O 1
ATOM 1698 N N . ARG A 1 214 ? 16.911 0.907 7.278 1.00 94.38 214 ARG A N 1
ATOM 1699 C CA . ARG A 1 214 ? 18.253 1.476 7.452 1.00 94.38 214 ARG A CA 1
ATOM 1700 C C . ARG A 1 214 ? 19.088 1.377 6.183 1.00 94.38 214 ARG A C 1
ATOM 1702 O O . ARG A 1 214 ? 19.565 2.394 5.696 1.00 94.38 214 ARG A O 1
ATOM 1709 N N . ARG A 1 215 ? 19.197 0.177 5.607 1.00 90.88 215 ARG A N 1
ATOM 1710 C CA . ARG A 1 215 ? 19.944 -0.039 4.354 1.00 90.88 215 ARG A CA 1
ATOM 1711 C C . ARG A 1 215 ? 19.427 0.847 3.219 1.00 90.88 215 ARG A C 1
ATOM 1713 O O . ARG A 1 215 ? 20.219 1.402 2.464 1.00 90.88 215 ARG A O 1
ATOM 1720 N N . SER A 1 216 ? 18.104 0.980 3.119 1.00 92.44 216 SER A N 1
ATOM 1721 C CA . SER A 1 216 ? 17.449 1.805 2.097 1.00 92.44 216 SER A CA 1
ATOM 1722 C C . SER A 1 216 ? 17.793 3.281 2.276 1.00 92.44 216 SER A C 1
ATOM 1724 O O . SER A 1 216 ? 18.250 3.928 1.339 1.00 92.44 216 SER A O 1
ATOM 1726 N N . PHE A 1 217 ? 17.667 3.788 3.503 1.00 95.06 217 PHE A N 1
ATOM 1727 C CA . PHE A 1 217 ? 17.991 5.170 3.833 1.00 95.06 217 PHE A CA 1
ATOM 1728 C C . PHE A 1 217 ? 19.470 5.499 3.602 1.00 95.06 217 PHE A C 1
ATOM 1730 O O . PHE A 1 217 ? 19.774 6.505 2.962 1.00 95.06 217 PHE A O 1
ATOM 1737 N N . ASP A 1 218 ? 20.381 4.642 4.073 1.00 93.50 218 ASP A N 1
ATOM 1738 C CA . ASP A 1 218 ? 21.829 4.841 3.942 1.00 93.50 218 ASP A CA 1
ATOM 1739 C C . ASP A 1 218 ? 22.257 4.979 2.475 1.00 93.50 218 ASP A C 1
ATOM 1741 O O . ASP A 1 218 ? 23.092 5.823 2.147 1.00 93.50 218 ASP A O 1
ATOM 1745 N N . HIS A 1 219 ? 21.662 4.181 1.583 1.00 91.06 219 HIS A N 1
ATOM 1746 C CA . HIS A 1 219 ? 21.992 4.213 0.161 1.00 91.06 219 HIS A CA 1
ATOM 1747 C C . HIS A 1 219 ? 21.326 5.371 -0.590 1.00 91.06 219 HIS A C 1
ATOM 1749 O O . HIS A 1 219 ? 21.965 6.009 -1.425 1.00 91.06 219 HIS A O 1
ATOM 1755 N N . LEU A 1 220 ? 20.042 5.621 -0.320 1.00 92.44 220 LEU A N 1
ATOM 1756 C CA . LEU A 1 220 ? 19.205 6.483 -1.158 1.00 92.44 220 LEU A CA 1
ATOM 1757 C C . LEU A 1 220 ? 19.161 7.935 -0.671 1.00 92.44 220 LEU A C 1
ATOM 1759 O O . LEU A 1 220 ? 19.053 8.847 -1.487 1.00 92.44 220 LEU A O 1
ATOM 1763 N N . SER A 1 221 ? 19.271 8.160 0.641 1.00 93.94 221 SER A N 1
ATOM 1764 C CA . SER A 1 221 ? 18.868 9.436 1.252 1.00 93.94 221 SER A CA 1
ATOM 1765 C C . SER A 1 221 ? 19.897 10.032 2.204 1.00 93.94 221 SER A C 1
ATOM 1767 O O . SER A 1 221 ? 19.996 11.257 2.292 1.00 93.94 221 SER A O 1
ATOM 1769 N N . ALA A 1 222 ? 20.696 9.210 2.894 1.00 93.31 222 ALA A N 1
ATOM 1770 C CA . ALA A 1 222 ? 21.551 9.664 3.991 1.00 93.31 222 ALA A CA 1
ATOM 1771 C C . ALA A 1 222 ? 22.502 10.797 3.586 1.00 93.31 222 ALA A C 1
ATOM 1773 O O . ALA A 1 222 ? 22.598 11.797 4.291 1.00 93.31 222 ALA A O 1
ATOM 1774 N N . LYS A 1 223 ? 23.148 10.704 2.416 1.00 92.31 223 LYS A N 1
ATOM 1775 C CA . LYS A 1 223 ? 24.057 11.758 1.931 1.00 92.31 223 LYS A CA 1
ATOM 1776 C C . LYS A 1 223 ? 23.337 13.092 1.694 1.00 92.31 223 LYS A C 1
ATOM 1778 O O . LYS A 1 223 ? 23.891 14.144 2.014 1.00 92.31 223 LYS A O 1
ATOM 1783 N N . GLY A 1 224 ? 22.135 13.051 1.117 1.00 90.62 224 GLY A N 1
ATOM 1784 C CA . GLY A 1 224 ? 21.327 14.241 0.847 1.00 90.62 224 GLY A CA 1
ATOM 1785 C C . GLY A 1 224 ? 20.805 14.877 2.134 1.00 90.62 224 GLY A C 1
ATOM 1786 O O . GLY A 1 224 ? 21.003 16.071 2.356 1.00 90.62 224 GLY A O 1
ATOM 1787 N N . GLU A 1 225 ? 20.230 14.066 3.023 1.00 91.56 225 GLU A N 1
ATOM 1788 C CA . GLU A 1 225 ? 19.706 14.521 4.316 1.00 91.56 225 GLU A CA 1
ATOM 1789 C C . GLU A 1 225 ? 20.827 15.064 5.221 1.00 91.56 225 GLU A C 1
ATOM 1791 O O . GLU A 1 225 ? 20.683 16.139 5.805 1.00 91.56 225 GLU A O 1
ATOM 1796 N N . ALA A 1 226 ? 21.982 14.392 5.293 1.00 88.19 226 ALA A N 1
ATOM 1797 C CA . ALA A 1 226 ? 23.126 14.856 6.081 1.00 88.19 226 ALA A CA 1
ATOM 1798 C C . ALA A 1 226 ? 23.669 16.199 5.571 1.00 88.19 226 ALA A C 1
ATOM 1800 O O . ALA A 1 226 ? 24.073 17.051 6.362 1.00 88.19 226 ALA A O 1
ATOM 1801 N N . ALA A 1 227 ? 23.661 16.430 4.252 1.00 88.94 227 ALA A N 1
ATOM 1802 C CA . ALA A 1 227 ? 24.028 17.725 3.685 1.00 88.94 227 ALA A CA 1
ATOM 1803 C C . ALA A 1 227 ? 23.008 18.815 4.053 1.00 88.94 227 ALA A C 1
ATOM 1805 O O . ALA A 1 227 ? 23.407 19.908 4.463 1.00 88.94 227 ALA A O 1
ATOM 1806 N N . LEU A 1 228 ? 21.712 18.500 3.969 1.00 87.81 228 LEU A N 1
ATOM 1807 C CA . LEU A 1 228 ? 20.618 19.421 4.277 1.00 87.81 228 LEU A CA 1
ATOM 1808 C C . LEU A 1 228 ? 20.601 19.834 5.759 1.00 87.81 228 LEU A C 1
ATOM 1810 O O . LEU A 1 228 ? 20.373 21.000 6.081 1.00 87.81 228 LEU A O 1
ATOM 1814 N N . TYR A 1 229 ? 20.896 18.898 6.665 1.00 84.88 229 TYR A N 1
ATOM 1815 C CA . TYR A 1 229 ? 20.818 19.107 8.113 1.00 84.88 229 TYR A CA 1
ATOM 1816 C C . TYR A 1 229 ? 22.180 19.250 8.808 1.00 84.88 229 TYR A C 1
ATOM 1818 O O . TYR A 1 229 ? 22.221 19.333 10.033 1.00 84.88 229 TYR A O 1
ATOM 1826 N N . ARG A 1 230 ? 23.286 19.400 8.061 1.00 80.25 230 ARG A N 1
ATOM 1827 C CA . ARG A 1 230 ? 24.666 19.501 8.589 1.00 80.25 230 ARG A CA 1
ATOM 1828 C C . ARG A 1 230 ? 24.854 20.530 9.710 1.00 80.25 230 ARG A C 1
ATOM 1830 O O . ARG A 1 230 ? 25.715 20.367 10.566 1.00 80.25 230 ARG A O 1
ATOM 1837 N N . THR A 1 231 ? 24.099 21.629 9.679 1.00 76.62 231 THR A N 1
ATOM 1838 C CA . THR A 1 231 ? 24.209 22.716 10.675 1.00 76.62 231 THR A CA 1
ATOM 1839 C C . THR A 1 231 ? 23.272 22.551 11.875 1.00 76.62 231 THR A C 1
ATOM 1841 O O . THR A 1 231 ? 23.254 23.405 12.762 1.00 76.62 231 THR A O 1
ATOM 1844 N N . CYS A 1 232 ? 22.477 21.480 11.906 1.00 75.25 232 CYS A N 1
ATOM 1845 C CA . CYS A 1 232 ? 21.598 21.136 13.016 1.00 75.25 232 CYS A CA 1
ATOM 1846 C C . CYS A 1 232 ? 22.327 20.225 14.012 1.00 75.25 232 CYS A C 1
ATOM 1848 O O . CYS A 1 232 ? 23.246 19.501 13.657 1.00 75.25 232 CYS A O 1
ATOM 1850 N N . SER A 1 233 ? 21.879 20.208 15.268 1.00 77.56 233 SER A N 1
ATOM 1851 C CA . SER A 1 233 ? 22.408 19.307 16.306 1.00 77.56 233 SER A CA 1
ATOM 1852 C C . SER A 1 233 ? 21.939 17.848 16.158 1.00 77.56 233 SER A C 1
ATOM 1854 O O . SER A 1 233 ? 21.952 17.111 17.139 1.00 77.56 233 SER A O 1
ATOM 1856 N N . PHE A 1 234 ? 21.406 17.474 14.994 1.00 79.44 234 PHE A N 1
ATOM 1857 C CA . PHE A 1 234 ? 20.850 16.153 14.713 1.00 79.44 234 PHE A CA 1
ATOM 1858 C C . PHE A 1 234 ? 21.959 15.271 14.153 1.00 79.44 234 PHE A C 1
ATOM 1860 O O . PHE A 1 234 ? 22.653 15.678 13.225 1.00 79.44 234 PHE A O 1
ATOM 1867 N N . THR A 1 235 ? 22.126 14.079 14.715 1.00 88.38 235 THR A N 1
ATOM 1868 C CA . THR A 1 235 ? 23.017 13.069 14.137 1.00 88.38 235 THR A CA 1
ATOM 1869 C C . THR A 1 235 ? 22.334 12.370 12.960 1.00 88.38 235 THR A C 1
ATOM 1871 O O . THR A 1 235 ? 21.105 12.368 12.866 1.00 88.38 235 THR A O 1
ATOM 1874 N N . ASP A 1 236 ? 23.112 11.726 12.087 1.00 89.38 236 ASP A N 1
ATOM 1875 C CA . ASP A 1 236 ? 22.565 10.895 11.001 1.00 89.38 236 ASP A CA 1
ATOM 1876 C C . ASP A 1 236 ? 21.623 9.806 11.546 1.00 89.38 236 ASP A C 1
ATOM 1878 O O . ASP A 1 236 ? 20.593 9.500 10.942 1.00 89.38 236 ASP A O 1
ATOM 1882 N N . GLU A 1 237 ? 21.928 9.282 12.739 1.00 93.25 237 GLU A N 1
ATOM 1883 C CA . GLU A 1 237 ? 21.077 8.330 13.454 1.00 93.25 237 GLU A CA 1
ATOM 1884 C C . GLU A 1 237 ? 19.733 8.946 13.862 1.00 93.25 237 GLU A C 1
ATOM 1886 O O . GLU A 1 237 ? 18.690 8.323 13.679 1.00 93.25 237 GLU A O 1
ATOM 1891 N N . ASP A 1 238 ? 19.734 10.181 14.376 1.00 92.62 238 ASP A N 1
ATOM 1892 C CA . ASP A 1 238 ? 18.503 10.877 14.764 1.00 92.62 238 ASP A CA 1
ATOM 1893 C C . ASP A 1 238 ? 17.601 11.141 13.549 1.00 92.62 238 ASP A C 1
ATOM 1895 O O . ASP A 1 238 ? 16.375 11.005 13.641 1.00 92.62 238 ASP A O 1
ATOM 1899 N N . ILE A 1 239 ? 18.198 11.519 12.410 1.00 94.19 239 ILE A N 1
ATOM 1900 C CA . ILE A 1 239 ? 17.483 11.748 11.147 1.00 94.19 239 ILE A CA 1
ATOM 1901 C C . ILE A 1 239 ? 16.825 10.443 10.700 1.00 94.19 239 ILE A C 1
ATOM 1903 O O . ILE A 1 239 ? 15.602 10.404 10.529 1.00 94.19 239 ILE A O 1
ATOM 1907 N N . PHE A 1 240 ? 17.622 9.378 10.564 1.00 96.81 240 PHE A N 1
ATOM 1908 C CA . PHE A 1 240 ? 17.135 8.062 10.166 1.00 96.81 240 PHE A CA 1
ATOM 1909 C C . PHE A 1 240 ? 16.009 7.588 11.088 1.00 96.81 240 PHE A C 1
ATOM 1911 O O . PHE A 1 240 ? 14.932 7.222 10.611 1.00 96.81 240 PHE A O 1
ATOM 1918 N N . LEU A 1 241 ? 16.221 7.641 12.406 1.00 97.31 241 LEU A N 1
ATOM 1919 C CA . LEU A 1 241 ? 15.250 7.153 13.375 1.00 97.31 241 LEU A CA 1
ATOM 1920 C C . LEU A 1 241 ? 13.929 7.928 13.298 1.00 97.31 241 LEU A C 1
ATOM 1922 O O . LEU A 1 241 ? 12.868 7.314 13.381 1.00 97.31 241 LEU A O 1
ATOM 1926 N N . CYS A 1 242 ? 13.962 9.250 13.100 1.00 96.31 242 CYS A N 1
ATOM 1927 C CA . CYS A 1 2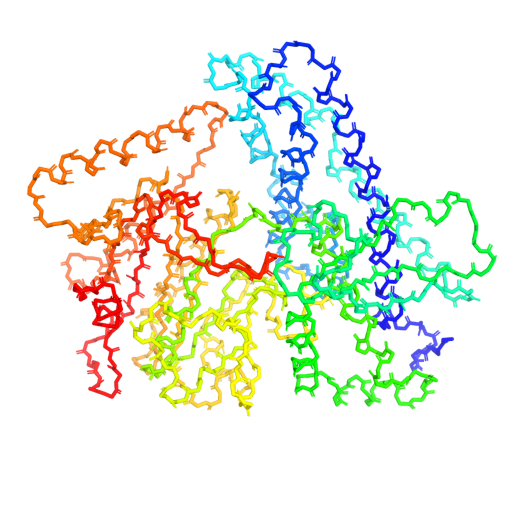42 ? 12.739 10.035 12.911 1.00 96.31 242 CYS A CA 1
ATOM 1928 C C . CYS A 1 242 ? 11.977 9.623 11.644 1.00 96.31 242 CYS A C 1
ATOM 1930 O O . CYS A 1 242 ? 10.760 9.449 11.704 1.00 96.31 242 CYS A O 1
ATOM 1932 N N . ARG A 1 243 ? 12.677 9.423 10.518 1.00 96.62 243 ARG A N 1
ATOM 1933 C CA . ARG A 1 243 ? 12.061 8.988 9.251 1.00 96.62 243 ARG A CA 1
ATOM 1934 C C . ARG A 1 243 ? 11.480 7.577 9.357 1.00 96.62 243 ARG A C 1
ATOM 1936 O O . ARG A 1 243 ? 10.333 7.356 8.982 1.00 96.62 243 ARG A O 1
ATOM 1943 N N . ALA A 1 244 ? 12.235 6.637 9.923 1.00 97.62 244 ALA A N 1
ATOM 1944 C CA . ALA A 1 244 ? 11.791 5.256 10.097 1.00 97.62 244 ALA A CA 1
ATOM 1945 C C . ALA A 1 244 ? 10.600 5.164 11.064 1.00 97.62 244 ALA A C 1
ATOM 1947 O O . ALA A 1 244 ? 9.627 4.466 10.787 1.00 97.62 244 ALA A O 1
ATOM 1948 N N . ALA A 1 245 ? 10.634 5.915 12.168 1.00 97.62 245 ALA A N 1
ATOM 1949 C CA . ALA A 1 245 ? 9.530 5.988 13.118 1.00 97.62 245 ALA A CA 1
ATOM 1950 C C . ALA A 1 245 ? 8.253 6.577 12.500 1.00 97.62 245 ALA A C 1
ATOM 1952 O O . ALA A 1 245 ? 7.165 6.094 12.804 1.00 97.62 245 ALA A O 1
ATOM 1953 N N . ALA A 1 246 ? 8.375 7.585 11.628 1.00 96.19 246 ALA A N 1
ATOM 1954 C CA . ALA A 1 246 ? 7.240 8.144 10.895 1.00 96.19 246 ALA A CA 1
ATOM 1955 C C . ALA A 1 246 ? 6.578 7.083 9.995 1.00 96.19 246 ALA A C 1
ATOM 1957 O O . ALA A 1 246 ? 5.373 6.871 10.097 1.00 96.19 246 ALA A O 1
ATOM 1958 N N . VAL A 1 247 ? 7.365 6.337 9.211 1.00 95.56 247 VAL A N 1
ATOM 1959 C CA . VAL A 1 247 ? 6.868 5.212 8.393 1.00 95.56 247 VAL A CA 1
ATOM 1960 C C . VAL A 1 247 ? 6.185 4.148 9.259 1.00 95.56 247 VAL A C 1
ATOM 1962 O O . VAL A 1 247 ? 5.081 3.705 8.950 1.00 95.56 247 VAL A O 1
ATOM 1965 N N . MET A 1 248 ? 6.806 3.752 10.374 1.00 95.25 248 MET A N 1
ATOM 1966 C CA . MET A 1 248 ? 6.219 2.766 11.288 1.00 95.25 248 MET A CA 1
ATOM 1967 C C . MET A 1 248 ? 4.880 3.243 11.863 1.00 95.25 248 MET A C 1
ATOM 1969 O O . MET A 1 248 ? 3.924 2.473 11.896 1.00 95.25 248 MET A O 1
ATOM 1973 N N . LEU A 1 249 ? 4.783 4.503 12.296 1.00 94.94 249 LEU A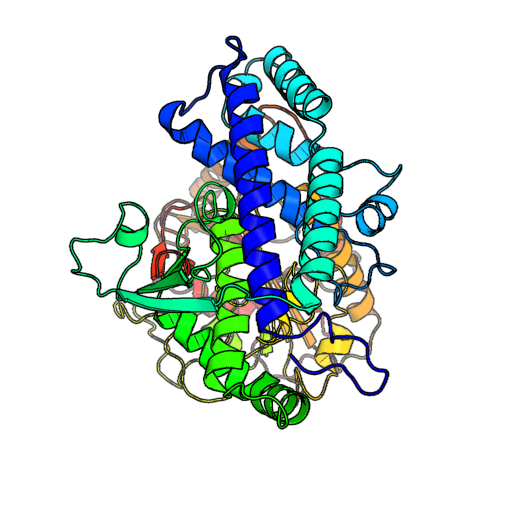 N 1
ATOM 1974 C CA . LEU A 1 249 ? 3.532 5.073 12.801 1.00 94.94 249 LEU A CA 1
ATOM 1975 C C . LEU A 1 249 ? 2.460 5.141 11.711 1.00 94.94 249 LEU A C 1
ATOM 1977 O O . LEU A 1 249 ? 1.330 4.738 11.973 1.00 94.94 249 LEU A O 1
ATOM 1981 N N . ARG A 1 250 ? 2.814 5.578 10.499 1.00 93.62 250 ARG A N 1
ATOM 1982 C CA . ARG A 1 250 ? 1.908 5.676 9.345 1.00 93.62 250 ARG A CA 1
ATOM 1983 C C . ARG A 1 250 ? 1.270 4.328 9.013 1.00 93.62 250 ARG A C 1
ATOM 1985 O O . ARG A 1 250 ? 0.049 4.220 8.912 1.00 93.62 250 ARG A O 1
ATOM 1992 N N . TYR A 1 251 ? 2.084 3.286 8.880 1.00 91.56 251 TYR A N 1
ATOM 1993 C CA . TYR A 1 251 ? 1.615 1.986 8.406 1.00 91.56 251 TYR A CA 1
ATOM 1994 C C . TYR A 1 251 ? 1.072 1.084 9.525 1.00 91.56 251 TYR A C 1
ATOM 1996 O O . TYR A 1 251 ? -0.014 0.531 9.372 1.00 91.56 251 TYR A O 1
ATOM 2004 N N . GLU A 1 252 ? 1.743 0.971 10.673 1.00 88.62 252 GLU A N 1
ATOM 2005 C CA . GLU A 1 252 ? 1.278 0.096 11.765 1.00 88.62 252 GLU A CA 1
ATOM 2006 C C . GLU A 1 252 ? 0.270 0.794 12.688 1.00 88.62 252 GLU A C 1
ATOM 2008 O O . GLU A 1 252 ? -0.706 0.185 13.122 1.00 88.62 252 GLU A O 1
ATOM 2013 N N . GLY A 1 253 ? 0.470 2.083 12.979 1.00 87.19 253 GLY A N 1
ATOM 2014 C CA . GLY A 1 253 ? -0.453 2.869 13.808 1.00 87.19 253 GLY A CA 1
ATOM 2015 C C . GLY A 1 253 ? -1.636 3.425 13.010 1.00 87.19 253 GLY A C 1
ATOM 2016 O O . GLY A 1 253 ? -2.790 3.340 13.441 1.00 87.19 253 GLY A O 1
ATOM 2017 N N . GLY A 1 254 ? -1.350 3.983 11.833 1.00 86.06 254 GLY A N 1
ATOM 2018 C CA . GLY A 1 254 ? -2.315 4.608 10.937 1.00 86.06 254 GLY A CA 1
ATOM 2019 C C . GLY A 1 254 ? -3.138 3.583 10.167 1.00 86.06 254 GLY A C 1
ATOM 2020 O O . GLY A 1 254 ? -4.346 3.514 10.359 1.00 86.06 254 GLY A O 1
ATOM 2021 N N . LEU A 1 255 ? -2.521 2.753 9.327 1.00 84.44 255 LEU A N 1
ATOM 2022 C CA . LEU A 1 255 ? -3.259 1.824 8.459 1.00 84.44 255 LEU A CA 1
ATOM 2023 C C . LEU A 1 255 ? -3.565 0.459 9.079 1.00 84.44 255 LEU A C 1
ATOM 2025 O O . LEU A 1 255 ? -4.624 -0.086 8.788 1.00 84.44 255 LEU A O 1
ATOM 2029 N N . ALA A 1 256 ? -2.702 -0.049 9.962 1.00 71.62 256 ALA A N 1
ATOM 2030 C CA . ALA A 1 256 ? -2.724 -1.434 10.445 1.00 71.62 256 ALA A CA 1
ATOM 2031 C C . ALA A 1 256 ? -2.609 -2.453 9.286 1.00 71.62 256 ALA A C 1
ATOM 2033 O O . ALA A 1 256 ? -3.463 -3.315 9.098 1.00 71.62 256 ALA A O 1
ATOM 2034 N N . THR A 1 257 ? -1.534 -2.343 8.499 1.00 60.41 257 THR A N 1
ATOM 2035 C CA . THR A 1 257 ? -1.272 -3.015 7.201 1.00 60.41 257 THR A CA 1
ATOM 2036 C C . THR A 1 257 ? -1.317 -4.544 7.152 1.00 60.41 257 THR A C 1
ATOM 2038 O O . THR A 1 257 ? -1.218 -5.108 6.063 1.00 60.41 257 THR A O 1
ATOM 2041 N N . GLY A 1 258 ? -1.471 -5.247 8.276 1.00 56.44 258 GLY A N 1
ATOM 2042 C CA . GLY A 1 258 ? -1.311 -6.703 8.365 1.00 56.44 258 GLY A CA 1
ATOM 2043 C C . GLY A 1 258 ? -2.267 -7.566 7.523 1.00 56.44 258 GLY A C 1
ATOM 2044 O O . GLY A 1 258 ? -2.110 -8.785 7.532 1.00 56.44 258 GLY A O 1
ATOM 2045 N N . SER A 1 259 ? -3.243 -6.981 6.824 1.00 57.91 259 SER A N 1
ATOM 2046 C CA . SER A 1 259 ? -4.311 -7.694 6.104 1.00 57.91 259 SER A CA 1
ATOM 2047 C C . SER A 1 259 ? -4.837 -6.971 4.852 1.00 57.91 259 SER A C 1
ATOM 2049 O O . SER A 1 259 ? -5.894 -7.340 4.349 1.00 57.91 259 SER A O 1
ATOM 2051 N N . LEU A 1 260 ? -4.140 -5.948 4.336 1.00 64.31 260 LEU A N 1
ATOM 2052 C CA . LEU A 1 260 ? -4.696 -5.066 3.291 1.00 64.31 260 LEU A CA 1
ATOM 2053 C C . LEU A 1 260 ? -4.305 -5.425 1.851 1.00 64.31 260 LEU A C 1
ATOM 2055 O O . LEU A 1 260 ? -4.845 -4.820 0.931 1.00 64.31 260 LEU A O 1
ATOM 2059 N N . GLN A 1 261 ? -3.392 -6.373 1.640 1.00 76.69 261 GLN A N 1
ATOM 2060 C CA . GLN A 1 261 ? -2.924 -6.738 0.302 1.00 76.69 261 GLN A CA 1
ATOM 2061 C C . GLN A 1 261 ? -2.522 -8.207 0.211 1.00 76.69 261 GLN A C 1
ATOM 2063 O O . GLN A 1 261 ? -2.099 -8.813 1.203 1.00 76.69 261 GLN A O 1
ATOM 2068 N N . LEU A 1 262 ? -2.614 -8.742 -1.001 1.00 77.56 262 LEU A N 1
ATOM 2069 C CA . LEU A 1 262 ? -1.982 -9.993 -1.395 1.00 77.56 262 LEU A CA 1
ATOM 2070 C C . LEU A 1 262 ? -0.689 -9.663 -2.144 1.00 77.56 262 LEU A C 1
ATOM 2072 O O . LEU A 1 262 ? -0.688 -8.797 -3.014 1.00 77.56 262 LEU A O 1
ATOM 2076 N N . CYS A 1 263 ? 0.416 -10.322 -1.799 1.00 81.06 263 CYS A N 1
ATOM 2077 C CA . CYS A 1 263 ? 1.714 -10.041 -2.415 1.00 81.06 263 CYS A CA 1
ATOM 2078 C C . CYS A 1 263 ? 2.163 -11.190 -3.312 1.00 81.06 263 CYS A C 1
ATOM 2080 O O . CYS A 1 263 ? 1.919 -12.358 -2.987 1.00 81.06 263 CYS A O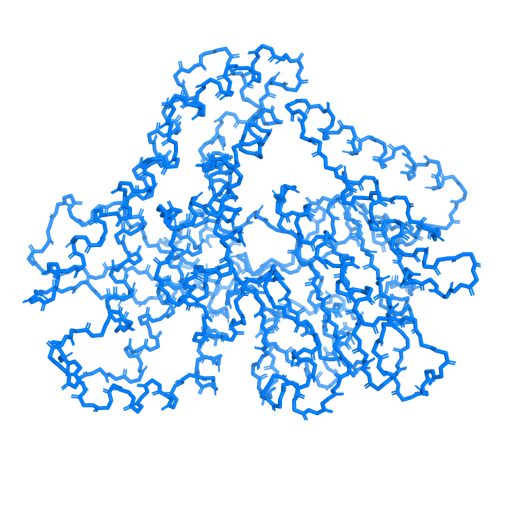 1
ATOM 2082 N N . ALA A 1 264 ? 2.905 -10.868 -4.372 1.00 82.94 264 ALA A N 1
ATOM 2083 C CA . ALA A 1 264 ? 3.691 -11.844 -5.106 1.00 82.94 264 ALA A CA 1
ATOM 2084 C C . ALA A 1 264 ? 4.681 -12.537 -4.168 1.00 82.94 264 ALA A C 1
ATOM 2086 O O . ALA A 1 264 ? 5.280 -11.903 -3.292 1.00 82.94 264 ALA A O 1
ATOM 2087 N N . ASP A 1 265 ? 4.855 -13.841 -4.363 1.00 83.75 265 ASP A N 1
ATOM 2088 C CA . ASP A 1 265 ? 5.838 -14.631 -3.636 1.00 83.75 265 ASP A CA 1
ATOM 2089 C C . ASP A 1 265 ? 7.222 -13.973 -3.762 1.00 83.75 265 ASP A C 1
ATOM 2091 O O . ASP A 1 265 ? 7.711 -13.693 -4.859 1.00 83.75 265 ASP A O 1
ATOM 2095 N N . THR A 1 266 ? 7.881 -13.715 -2.632 1.00 81.81 266 THR A N 1
ATOM 2096 C CA . THR A 1 266 ? 9.235 -13.161 -2.637 1.00 81.81 266 THR A CA 1
ATOM 2097 C C . THR A 1 266 ? 10.210 -14.067 -3.396 1.00 81.81 266 THR A C 1
ATOM 2099 O O . THR A 1 266 ? 11.104 -13.548 -4.061 1.00 81.81 266 THR A O 1
ATOM 2102 N N . LEU A 1 267 ? 10.040 -15.395 -3.354 1.00 81.38 267 LEU A N 1
ATOM 2103 C CA . LEU A 1 267 ? 10.851 -16.330 -4.141 1.00 81.38 267 LEU A CA 1
ATOM 2104 C C . LEU A 1 267 ? 10.585 -16.182 -5.639 1.00 81.38 267 LEU A C 1
ATOM 2106 O O . LEU A 1 267 ? 11.531 -16.262 -6.421 1.00 81.38 267 LEU A O 1
ATOM 2110 N N . LEU A 1 268 ? 9.342 -15.898 -6.044 1.00 85.69 268 LEU A N 1
ATOM 2111 C CA . LEU A 1 268 ? 9.029 -15.570 -7.434 1.00 85.69 268 LEU A CA 1
ATOM 2112 C C . LEU A 1 268 ? 9.760 -14.289 -7.854 1.00 85.69 268 LEU A C 1
ATOM 2114 O O . LEU A 1 268 ? 10.433 -14.274 -8.883 1.00 85.69 268 LEU A O 1
ATOM 2118 N N . LYS A 1 269 ? 9.684 -13.226 -7.041 1.00 88.00 269 LYS A N 1
ATOM 2119 C CA . LYS A 1 269 ? 10.381 -11.956 -7.316 1.00 88.00 269 LYS A CA 1
ATOM 2120 C C . LYS A 1 269 ? 11.892 -12.172 -7.446 1.00 88.00 269 LYS A C 1
ATOM 2122 O O . LYS A 1 269 ? 12.506 -11.688 -8.392 1.00 88.00 269 LYS A O 1
ATOM 2127 N N . GLN A 1 270 ? 12.485 -12.958 -6.548 1.00 84.25 270 GLN A N 1
ATOM 2128 C CA . GLN A 1 270 ? 13.902 -13.331 -6.598 1.00 84.25 270 GLN A CA 1
ATOM 2129 C C . GLN A 1 270 ? 14.255 -14.157 -7.837 1.00 84.25 270 GLN A C 1
ATOM 2131 O O . GLN A 1 270 ? 15.276 -13.889 -8.470 1.00 84.25 270 GLN A O 1
ATOM 2136 N N . HIS A 1 271 ? 13.420 -15.132 -8.198 1.00 84.25 271 HIS A N 1
ATOM 2137 C CA . HIS A 1 271 ? 13.602 -15.946 -9.393 1.00 84.25 271 HIS A CA 1
ATOM 2138 C C . HIS A 1 271 ? 13.595 -15.077 -10.655 1.00 84.25 271 HIS A C 1
ATOM 2140 O O . HIS A 1 271 ? 14.503 -15.173 -11.476 1.00 84.25 271 HIS A O 1
ATOM 2146 N N . LEU A 1 272 ? 12.617 -14.178 -10.786 1.00 86.88 272 LEU A N 1
ATOM 2147 C CA . LEU A 1 272 ? 12.503 -13.286 -11.939 1.00 86.88 272 LEU A CA 1
ATOM 2148 C C . LEU A 1 272 ? 13.666 -12.289 -12.000 1.00 86.88 272 LEU A C 1
ATOM 2150 O O . LEU A 1 272 ? 14.244 -12.090 -13.069 1.00 86.88 272 LEU A O 1
ATOM 2154 N N . HIS A 1 273 ? 14.093 -11.749 -10.856 1.00 85.69 273 HIS A N 1
ATOM 2155 C CA . HIS A 1 273 ? 15.285 -10.904 -10.779 1.00 85.69 273 HIS A CA 1
ATOM 2156 C C . HIS A 1 273 ? 16.535 -11.650 -11.270 1.00 85.69 273 HIS A C 1
ATOM 2158 O O . HIS A 1 273 ? 17.281 -11.151 -12.110 1.00 85.69 273 HIS A O 1
ATOM 2164 N N . ALA A 1 274 ? 16.730 -12.894 -10.826 1.00 82.06 274 ALA A N 1
ATOM 2165 C CA . ALA A 1 274 ? 17.849 -13.735 -11.248 1.00 82.06 274 ALA A CA 1
ATOM 2166 C C . ALA A 1 274 ? 17.852 -14.065 -12.749 1.00 82.06 274 ALA A C 1
ATOM 2168 O O . ALA A 1 274 ? 18.901 -14.387 -13.304 1.00 82.06 274 ALA A O 1
ATOM 2169 N N . ARG A 1 275 ? 16.696 -13.972 -13.417 1.00 83.31 275 ARG A N 1
ATOM 2170 C CA . ARG A 1 275 ? 16.560 -14.125 -14.874 1.00 83.31 275 ARG A CA 1
ATOM 2171 C C . ARG A 1 275 ? 16.758 -12.824 -15.655 1.00 83.31 275 ARG A C 1
ATOM 2173 O O . ARG A 1 275 ? 16.503 -12.803 -16.855 1.00 83.31 275 ARG A O 1
ATOM 2180 N N . GLY A 1 276 ? 17.264 -11.780 -15.000 1.00 84.06 276 GLY A N 1
ATOM 2181 C CA . GLY A 1 276 ? 17.692 -10.534 -15.635 1.00 84.06 276 GLY A CA 1
ATOM 2182 C C . GLY A 1 276 ? 16.671 -9.401 -15.563 1.00 84.06 276 GLY A C 1
ATOM 2183 O O . GLY A 1 276 ? 16.937 -8.331 -16.103 1.00 84.06 276 GLY A O 1
ATOM 2184 N N . TYR A 1 277 ? 15.530 -9.597 -14.895 1.00 88.56 277 TYR A N 1
ATOM 2185 C CA . TYR A 1 277 ? 14.558 -8.525 -14.695 1.00 88.56 277 TYR A CA 1
ATOM 2186 C C . TYR A 1 277 ? 14.975 -7.569 -13.575 1.00 88.56 277 TYR A C 1
ATOM 2188 O O . TYR A 1 277 ? 15.436 -7.979 -12.510 1.00 88.56 277 TYR A O 1
ATOM 2196 N N . ARG A 1 278 ? 14.680 -6.283 -13.761 1.00 90.19 278 ARG A N 1
ATOM 2197 C CA . ARG A 1 278 ? 14.540 -5.320 -12.670 1.00 90.19 278 ARG A CA 1
ATOM 2198 C C . ARG A 1 278 ? 13.106 -5.406 -12.150 1.00 90.19 278 ARG A C 1
ATOM 2200 O O . ARG A 1 278 ? 12.190 -4.817 -12.720 1.00 90.19 278 ARG A O 1
ATOM 2207 N N . VAL A 1 279 ? 12.912 -6.183 -11.090 1.00 91.12 279 VAL A N 1
ATOM 2208 C CA . VAL A 1 279 ? 11.590 -6.398 -10.480 1.00 91.12 279 VAL A CA 1
ATOM 2209 C C . VAL A 1 279 ? 11.230 -5.214 -9.592 1.00 91.12 279 VAL A C 1
ATOM 2211 O O . VAL A 1 279 ? 12.026 -4.884 -8.729 1.00 91.12 279 VAL A O 1
ATOM 2214 N N . MET A 1 280 ? 10.065 -4.590 -9.746 1.00 92.81 280 MET A N 1
ATOM 2215 C CA . MET A 1 280 ? 9.617 -3.478 -8.896 1.00 92.81 280 MET A CA 1
ATOM 2216 C C . MET A 1 280 ? 8.174 -3.677 -8.438 1.00 92.81 280 MET A C 1
ATOM 2218 O O . MET A 1 280 ? 7.326 -4.120 -9.211 1.00 92.81 280 MET A O 1
ATOM 2222 N N . ASP A 1 281 ? 7.886 -3.310 -7.191 1.00 93.25 281 ASP A N 1
ATOM 2223 C CA . ASP A 1 281 ? 6.540 -3.410 -6.626 1.00 93.25 281 ASP A CA 1
ATOM 2224 C C . ASP A 1 281 ? 5.762 -2.119 -6.886 1.00 93.25 281 ASP A C 1
ATOM 2226 O O . ASP A 1 281 ? 6.213 -1.035 -6.512 1.00 93.25 281 ASP A O 1
ATOM 2230 N N . LEU A 1 282 ? 4.582 -2.222 -7.498 1.00 92.12 282 LEU A N 1
ATOM 2231 C CA . LEU A 1 282 ? 3.705 -1.072 -7.736 1.00 92.12 282 LEU A CA 1
ATOM 2232 C C . LEU A 1 282 ? 2.782 -0.773 -6.541 1.00 92.12 282 LEU A C 1
ATOM 2234 O O . LEU A 1 282 ? 2.340 0.357 -6.352 1.00 92.12 282 LEU A O 1
ATOM 2238 N N . CYS A 1 283 ? 2.519 -1.765 -5.695 1.00 89.62 283 CYS A N 1
ATOM 2239 C CA . CYS A 1 283 ? 1.731 -1.599 -4.476 1.00 89.62 283 CYS A CA 1
ATOM 2240 C C . CYS A 1 283 ? 2.513 -2.071 -3.263 1.00 89.62 283 CYS A C 1
ATOM 2242 O O . CYS A 1 283 ? 2.376 -3.202 -2.801 1.00 89.62 283 CYS A O 1
ATOM 2244 N N . ALA A 1 284 ? 3.345 -1.181 -2.735 1.00 90.06 284 ALA A N 1
ATOM 2245 C CA . ALA A 1 284 ? 4.131 -1.484 -1.560 1.00 90.06 284 ALA A CA 1
ATOM 2246 C C . ALA A 1 284 ? 4.228 -0.300 -0.595 1.00 90.06 284 ALA A C 1
ATOM 2248 O O . ALA A 1 284 ? 3.645 0.769 -0.758 1.00 90.06 284 ALA A O 1
ATOM 2249 N N . SER A 1 285 ? 4.983 -0.548 0.459 1.00 90.94 285 SER A N 1
ATOM 2250 C CA . SER A 1 285 ? 5.436 0.377 1.479 1.00 90.94 285 SER A CA 1
ATOM 2251 C C . SER A 1 285 ? 6.925 0.114 1.706 1.00 90.94 285 SER A C 1
ATOM 2253 O O . SER A 1 285 ? 7.401 -0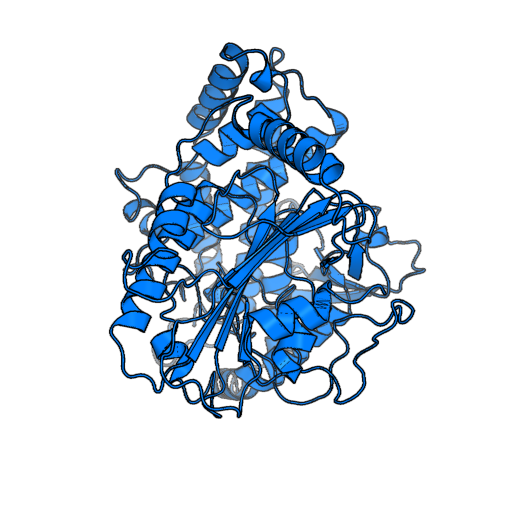.996 1.434 1.00 90.94 285 SER A O 1
ATOM 2255 N N . PRO A 1 286 ? 7.664 1.039 2.332 1.00 92.19 286 PRO A N 1
ATOM 2256 C CA . PRO A 1 286 ? 9.036 0.766 2.750 1.00 92.19 286 PRO A CA 1
ATOM 2257 C C . PRO A 1 286 ? 9.171 -0.523 3.592 1.00 92.19 286 PRO A C 1
ATOM 2259 O O . PRO A 1 286 ? 10.200 -1.201 3.551 1.00 92.19 286 PRO A O 1
ATOM 2262 N N . ILE A 1 287 ? 8.120 -0.903 4.334 1.00 90.12 287 ILE A N 1
ATOM 2263 C CA . ILE A 1 287 ? 8.110 -2.067 5.231 1.00 90.12 287 ILE A CA 1
ATOM 2264 C C . ILE A 1 287 ? 8.027 -3.382 4.454 1.00 90.12 287 ILE A C 1
ATOM 2266 O O . ILE A 1 287 ? 8.799 -4.289 4.759 1.00 90.12 287 ILE A O 1
ATOM 2270 N N . ASN A 1 288 ? 7.175 -3.501 3.432 1.00 87.56 288 ASN A N 1
ATOM 2271 C CA . ASN A 1 288 ? 6.936 -4.760 2.702 1.00 87.56 288 ASN A CA 1
ATOM 2272 C C . ASN A 1 288 ? 7.541 -4.820 1.290 1.00 87.56 288 ASN A C 1
ATOM 2274 O O . ASN A 1 288 ? 7.651 -5.918 0.758 1.00 87.56 288 ASN A O 1
ATOM 2278 N N . ALA A 1 289 ? 8.007 -3.698 0.732 1.00 89.38 289 ALA A N 1
ATOM 2279 C CA . ALA A 1 289 ? 8.608 -3.664 -0.599 1.00 89.38 289 ALA A CA 1
ATOM 2280 C C . ALA A 1 289 ? 9.763 -4.665 -0.752 1.00 89.38 289 ALA A C 1
ATOM 2282 O O . ALA A 1 289 ? 10.581 -4.860 0.166 1.00 89.38 289 ALA A O 1
ATOM 2283 N N . TYR A 1 290 ? 9.854 -5.247 -1.942 1.00 86.56 290 TYR A N 1
ATOM 2284 C CA . TYR A 1 290 ? 10.955 -6.077 -2.394 1.00 86.56 290 TYR A CA 1
ATOM 2285 C C . TYR A 1 290 ? 12.203 -5.224 -2.680 1.00 86.56 290 TYR A C 1
ATOM 2287 O O . TYR A 1 290 ? 12.440 -4.745 -3.787 1.00 86.56 290 TYR A O 1
ATOM 2295 N N . MET A 1 291 ? 13.026 -5.032 -1.644 1.00 79.00 291 MET A N 1
ATOM 2296 C CA . MET A 1 291 ? 14.207 -4.150 -1.677 1.00 79.00 291 MET A CA 1
ATOM 2297 C C . MET A 1 291 ? 15.535 -4.889 -1.882 1.00 79.00 291 MET A C 1
ATOM 2299 O O . MET A 1 291 ? 16.584 -4.351 -1.533 1.00 79.00 291 MET A O 1
ATOM 2303 N N . GLY A 1 292 ? 15.510 -6.139 -2.341 1.00 66.81 292 GLY A N 1
ATOM 2304 C CA . GLY A 1 292 ? 16.672 -7.014 -2.255 1.00 66.81 292 GLY A CA 1
ATOM 2305 C C . GLY A 1 292 ? 17.001 -7.743 -3.548 1.00 66.81 292 GLY A C 1
ATOM 2306 O O . GLY A 1 292 ? 16.108 -8.293 -4.176 1.00 66.81 292 GLY A O 1
ATOM 2307 N N . VAL A 1 293 ? 18.285 -7.805 -3.900 1.00 57.50 293 VAL A N 1
ATOM 2308 C CA . VAL A 1 293 ? 18.812 -8.724 -4.918 1.00 57.50 293 VAL A CA 1
ATOM 2309 C C . VAL A 1 293 ? 19.190 -10.033 -4.205 1.00 57.50 293 VAL A C 1
ATOM 2311 O O . VAL A 1 293 ? 19.914 -9.979 -3.207 1.00 57.50 293 VAL A O 1
ATOM 2314 N N . PRO A 1 294 ? 18.668 -11.206 -4.609 1.00 52.59 294 PRO A N 1
ATOM 2315 C CA . PRO A 1 294 ? 19.034 -12.472 -3.976 1.00 52.59 294 PRO A CA 1
ATOM 2316 C C . PRO A 1 294 ? 20.521 -12.779 -4.190 1.00 52.59 294 PRO A C 1
ATOM 2318 O O . PRO A 1 294 ? 21.091 -12.413 -5.217 1.00 52.59 294 PRO A O 1
ATOM 2321 N N . ARG A 1 295 ? 21.132 -13.503 -3.242 1.00 49.53 295 ARG A N 1
ATOM 2322 C CA . ARG A 1 295 ? 22.481 -14.060 -3.406 1.00 49.53 295 ARG A CA 1
ATOM 2323 C C . ARG A 1 295 ? 22.520 -14.914 -4.672 1.00 49.53 295 ARG A C 1
ATOM 2325 O O . ARG A 1 295 ? 21.664 -15.789 -4.845 1.00 49.53 295 ARG A O 1
ATOM 2332 N N . VAL A 1 296 ? 23.540 -14.756 -5.512 1.00 48.44 296 VAL A N 1
ATOM 2333 C CA . VAL A 1 296 ? 23.750 -15.690 -6.630 1.00 48.44 296 VAL A CA 1
ATOM 2334 C C . VAL A 1 296 ? 23.970 -17.094 -6.053 1.00 48.44 296 VAL A C 1
ATOM 2336 O O . VAL A 1 296 ? 24.902 -17.321 -5.285 1.00 48.44 296 VAL A O 1
ATOM 2339 N N . GLY A 1 297 ? 23.082 -18.037 -6.381 1.00 42.66 297 GLY A N 1
ATOM 2340 C CA . GLY A 1 297 ? 23.156 -19.421 -5.897 1.00 42.66 297 GLY A CA 1
ATOM 2341 C C . GLY A 1 297 ? 22.515 -19.686 -4.527 1.00 42.66 297 GLY A C 1
ATOM 2342 O O . GLY A 1 297 ? 22.542 -20.830 -4.086 1.00 42.66 297 GLY A O 1
ATOM 2343 N N . SER A 1 298 ? 21.891 -18.695 -3.868 1.00 43.78 298 SER A N 1
ATOM 2344 C CA . SER A 1 298 ? 21.026 -18.945 -2.693 1.00 43.78 298 SER A CA 1
ATOM 2345 C C . SER A 1 298 ? 19.571 -19.211 -3.065 1.00 43.78 298 SER A C 1
ATOM 2347 O O . SER A 1 298 ? 18.692 -19.096 -2.210 1.00 43.78 298 SER A O 1
ATOM 2349 N N . PHE A 1 299 ? 19.299 -19.508 -4.336 1.00 51.94 299 PHE A N 1
ATOM 2350 C CA . PHE A 1 299 ? 17.991 -19.968 -4.771 1.00 51.94 299 PHE A CA 1
ATOM 2351 C C . PHE A 1 299 ? 17.768 -21.324 -4.117 1.00 51.94 299 PHE A C 1
ATOM 2353 O O . PHE A 1 299 ? 18.197 -22.354 -4.631 1.00 51.94 299 PHE A O 1
ATOM 2360 N N . ALA A 1 300 ? 17.168 -21.313 -2.931 1.00 43.16 300 ALA A N 1
ATOM 2361 C CA . ALA A 1 300 ? 16.656 -22.521 -2.340 1.00 43.16 300 ALA A CA 1
ATOM 2362 C C . ALA A 1 300 ? 15.570 -23.017 -3.301 1.00 43.16 300 ALA A C 1
ATOM 2364 O O . ALA A 1 300 ? 14.474 -22.468 -3.367 1.00 43.16 300 ALA A O 1
ATOM 2365 N N . THR A 1 301 ? 15.913 -24.021 -4.103 1.00 44.56 301 THR A N 1
ATOM 2366 C CA . THR A 1 301 ? 14.929 -24.850 -4.804 1.00 44.56 301 THR A CA 1
ATOM 2367 C C . THR A 1 301 ? 14.111 -25.663 -3.799 1.00 44.56 301 THR A C 1
ATOM 2369 O O . THR A 1 301 ? 13.047 -26.169 -4.134 1.00 44.56 301 THR A O 1
ATOM 2372 N N . THR A 1 302 ? 14.583 -25.753 -2.551 1.00 43.91 302 THR A N 1
ATOM 2373 C CA . THR A 1 302 ? 13.960 -26.486 -1.457 1.00 43.91 302 THR A CA 1
ATOM 2374 C C . THR A 1 302 ? 13.347 -25.556 -0.410 1.00 43.91 302 THR A C 1
ATOM 2376 O O . THR A 1 302 ? 13.948 -24.590 0.056 1.00 43.91 302 THR A O 1
ATOM 2379 N N . HIS A 1 303 ? 12.130 -25.902 0.005 1.00 49.91 303 HIS A N 1
ATOM 2380 C CA . HIS A 1 303 ? 11.309 -25.213 1.004 1.00 49.91 303 HIS A CA 1
ATOM 2381 C C . HIS A 1 303 ? 11.869 -25.230 2.450 1.00 49.91 303 HIS A C 1
ATOM 2383 O O . HIS A 1 303 ? 11.176 -24.781 3.362 1.00 49.91 303 HIS A O 1
ATOM 2389 N N . ASP A 1 304 ? 13.105 -25.699 2.664 1.00 41.88 304 ASP A N 1
ATOM 2390 C CA . ASP A 1 304 ? 13.677 -26.008 3.988 1.00 41.88 304 ASP A CA 1
ATOM 2391 C C . ASP A 1 304 ? 14.443 -24.855 4.655 1.00 41.88 304 ASP A C 1
ATOM 2393 O O . ASP A 1 304 ? 14.816 -24.945 5.827 1.00 41.88 304 ASP A O 1
ATOM 2397 N N . ALA A 1 305 ? 14.677 -23.743 3.957 1.00 45.56 305 ALA A N 1
ATOM 2398 C CA . ALA A 1 305 ? 15.302 -22.584 4.579 1.00 45.56 305 ALA A CA 1
ATOM 2399 C C . ALA A 1 305 ? 14.237 -21.664 5.192 1.00 45.56 305 ALA A C 1
ATOM 2401 O O . ALA A 1 305 ? 13.678 -20.792 4.531 1.00 45.56 305 ALA A O 1
ATOM 2402 N N . ASP A 1 306 ? 14.055 -21.783 6.505 1.00 47.88 306 ASP A N 1
ATOM 2403 C CA . ASP A 1 306 ? 13.403 -20.811 7.400 1.00 47.88 306 ASP A CA 1
ATOM 2404 C C . ASP A 1 306 ? 14.110 -19.429 7.446 1.00 47.88 306 ASP A C 1
ATOM 2406 O O . ASP A 1 306 ? 13.947 -18.646 8.387 1.00 47.88 306 ASP A O 1
ATOM 2410 N N . ALA A 1 307 ? 14.931 -19.124 6.438 1.00 48.16 307 ALA A N 1
ATOM 2411 C CA . ALA A 1 307 ? 15.624 -17.862 6.286 1.00 48.16 307 ALA A CA 1
ATOM 2412 C C . ALA A 1 307 ? 14.608 -16.745 6.018 1.00 48.16 307 ALA A C 1
ATOM 2414 O O . ALA A 1 307 ? 13.685 -16.874 5.211 1.00 48.16 307 ALA A O 1
ATOM 2415 N N . SER A 1 308 ? 14.781 -15.627 6.718 1.00 49.88 308 SER A N 1
ATOM 2416 C CA . SER A 1 308 ? 14.000 -14.420 6.483 1.00 49.88 308 SER A CA 1
ATOM 2417 C C . SER A 1 308 ? 14.228 -13.962 5.043 1.00 49.88 308 SER A C 1
ATOM 2419 O O . SER A 1 308 ? 15.366 -13.707 4.656 1.00 49.88 308 SER A O 1
ATOM 2421 N N . SER A 1 309 ? 13.167 -13.768 4.251 1.00 50.94 309 SER A N 1
ATOM 2422 C CA . SER A 1 309 ? 13.287 -13.264 2.870 1.00 50.94 309 SER A CA 1
ATOM 2423 C C . SER A 1 309 ? 13.834 -11.822 2.786 1.00 50.94 309 SER A C 1
ATOM 2425 O O . SER A 1 309 ? 13.886 -11.230 1.710 1.00 50.94 309 SER A O 1
ATOM 2427 N N . LEU A 1 310 ? 14.179 -11.227 3.934 1.00 51.31 310 LEU A N 1
ATOM 2428 C CA . LEU A 1 310 ? 14.755 -9.895 4.112 1.00 51.31 310 LEU A CA 1
ATOM 2429 C C . LEU A 1 310 ? 16.292 -9.922 4.261 1.00 51.31 310 LEU A C 1
ATOM 2431 O O . LEU A 1 310 ? 16.909 -8.846 4.328 1.00 51.31 310 LEU A O 1
ATOM 2435 N N . ASP A 1 311 ? 16.892 -11.117 4.311 1.00 49.12 311 ASP A N 1
ATOM 2436 C CA . ASP A 1 311 ? 18.337 -11.344 4.268 1.00 49.12 311 ASP A CA 1
ATOM 2437 C C . ASP A 1 311 ? 18.785 -11.381 2.801 1.00 49.12 311 ASP A C 1
ATOM 2439 O O . ASP A 1 311 ? 18.566 -12.351 2.079 1.00 49.12 311 ASP A O 1
ATOM 2443 N N . VAL A 1 312 ? 19.367 -10.277 2.337 1.00 55.16 312 VAL A N 1
ATOM 2444 C CA . VAL A 1 312 ? 19.815 -10.094 0.950 1.00 55.16 312 VAL A CA 1
ATOM 2445 C C . VAL A 1 312 ? 21.264 -9.645 0.906 1.00 55.16 312 VAL A C 1
ATOM 2447 O O . VAL A 1 312 ? 21.730 -8.939 1.807 1.00 55.16 312 VAL A O 1
ATOM 2450 N N . GLU A 1 313 ? 21.975 -10.090 -0.131 1.00 50.41 313 GLU A N 1
ATOM 2451 C CA . GLU A 1 313 ? 23.364 -9.714 -0.374 1.00 50.41 313 GLU A CA 1
ATOM 2452 C C . GLU A 1 313 ? 23.459 -8.215 -0.710 1.00 50.41 313 GLU A C 1
ATOM 2454 O O . GLU A 1 313 ? 22.530 -7.604 -1.240 1.00 50.41 313 GLU A O 1
ATOM 2459 N N . GLN A 1 314 ? 24.562 -7.595 -0.292 1.00 55.69 314 GLN A N 1
ATOM 2460 C CA . GLN A 1 314 ? 24.756 -6.145 -0.252 1.00 55.69 314 GLN A CA 1
ATOM 2461 C C . GLN A 1 314 ? 24.972 -5.527 -1.643 1.00 55.69 314 GLN A C 1
ATOM 2463 O O . GLN A 1 314 ? 26.062 -5.051 -1.927 1.00 55.69 314 GLN A O 1
ATOM 2468 N N . GLU A 1 315 ? 23.956 -5.449 -2.499 1.00 59.22 315 GLU A N 1
ATOM 2469 C CA . GLU A 1 315 ? 24.082 -4.723 -3.771 1.00 59.22 315 GLU A CA 1
ATOM 2470 C C . GLU A 1 315 ? 22.825 -3.900 -4.070 1.00 59.22 315 GLU A C 1
ATOM 2472 O O . GLU A 1 315 ? 21.967 -4.296 -4.840 1.00 59.22 315 GLU A O 1
ATOM 2477 N N . LYS A 1 316 ? 22.756 -2.716 -3.446 1.00 74.25 316 LYS A N 1
ATOM 2478 C CA . LYS A 1 316 ? 21.814 -1.607 -3.711 1.00 74.25 316 LYS A CA 1
ATOM 2479 C C . LYS A 1 316 ? 20.312 -1.906 -3.467 1.00 74.25 316 LYS A C 1
ATOM 2481 O O . LYS A 1 316 ? 19.733 -2.799 -4.076 1.00 74.25 316 LYS A O 1
ATOM 2486 N N . PRO A 1 317 ? 19.638 -1.127 -2.600 1.00 82.44 317 PRO A N 1
ATOM 2487 C CA . PRO A 1 317 ? 18.189 -1.194 -2.438 1.00 82.44 317 PRO A CA 1
ATOM 2488 C C . PRO A 1 317 ? 17.458 -0.905 -3.752 1.00 82.44 317 PRO A C 1
ATOM 2490 O O . PRO A 1 317 ? 17.913 -0.105 -4.567 1.00 82.44 317 PRO A O 1
ATOM 2493 N N . ASN A 1 318 ? 16.314 -1.556 -3.923 1.00 86.19 318 ASN A N 1
ATOM 2494 C CA . ASN A 1 318 ? 15.451 -1.403 -5.089 1.00 86.19 318 ASN A CA 1
ATOM 2495 C C . ASN A 1 318 ? 14.497 -0.200 -4.956 1.00 86.19 318 ASN A C 1
ATOM 2497 O O . ASN A 1 318 ? 14.460 0.448 -3.912 1.00 86.19 318 ASN A O 1
ATOM 2501 N N . TYR A 1 319 ? 13.695 0.063 -5.988 1.00 93.00 319 TYR A N 1
ATOM 2502 C CA . TYR A 1 319 ? 12.642 1.083 -5.974 1.00 93.00 319 TYR A CA 1
ATOM 2503 C C . TYR A 1 319 ? 11.250 0.447 -6.030 1.00 93.00 319 TYR A C 1
ATOM 2505 O O . TYR A 1 319 ? 11.076 -0.668 -6.524 1.00 93.00 319 TYR A O 1
ATOM 2513 N N . PHE A 1 320 ? 10.250 1.164 -5.525 1.00 94.50 320 PHE A N 1
ATOM 2514 C CA . PHE A 1 320 ? 8.856 0.715 -5.481 1.00 94.50 320 PHE A CA 1
ATOM 2515 C C . PHE A 1 320 ? 7.902 1.907 -5.586 1.00 94.50 320 PHE A C 1
ATOM 2517 O O . PHE A 1 320 ? 8.317 3.056 -5.468 1.00 94.50 320 PHE A O 1
ATOM 2524 N N . CYS A 1 321 ? 6.616 1.648 -5.786 1.00 94.44 321 CYS A N 1
ATOM 2525 C CA . CYS A 1 321 ? 5.564 2.654 -5.675 1.00 94.44 321 CYS A CA 1
ATOM 2526 C C . CYS A 1 321 ? 4.802 2.476 -4.356 1.00 94.44 321 CYS A C 1
ATOM 2528 O O . CYS A 1 321 ? 4.612 1.355 -3.874 1.00 94.44 321 CYS A O 1
ATOM 2530 N N . SER A 1 322 ? 4.358 3.584 -3.768 1.00 92.56 322 SER A N 1
ATOM 2531 C CA . SER A 1 322 ? 3.568 3.592 -2.537 1.00 92.56 322 SER A CA 1
ATOM 2532 C C . SER A 1 322 ? 2.576 4.750 -2.494 1.00 92.56 322 SER A C 1
ATOM 2534 O O . SER A 1 322 ? 2.710 5.737 -3.216 1.00 92.56 322 SER A O 1
ATOM 2536 N N . ALA A 1 323 ? 1.561 4.635 -1.635 1.00 89.31 323 ALA A N 1
ATOM 2537 C CA . ALA A 1 323 ? 0.534 5.667 -1.490 1.00 89.31 323 ALA A CA 1
ATOM 2538 C C . ALA A 1 323 ? 1.071 6.956 -0.837 1.00 89.31 323 ALA A C 1
ATOM 2540 O O . ALA A 1 323 ? 0.655 8.055 -1.194 1.00 89.31 323 ALA A O 1
ATOM 2541 N N . PHE A 1 324 ? 2.001 6.829 0.112 1.00 91.94 324 PHE A N 1
ATOM 2542 C CA . PHE A 1 324 ? 2.464 7.926 0.963 1.00 91.94 324 PHE A CA 1
ATOM 2543 C C . PHE A 1 324 ? 3.859 8.406 0.579 1.00 91.94 324 PHE A C 1
ATOM 2545 O O . PHE A 1 324 ? 4.859 8.090 1.225 1.00 91.94 324 PHE A O 1
ATOM 2552 N N . TYR A 1 325 ? 3.934 9.164 -0.510 1.00 92.44 325 TYR A N 1
ATOM 2553 C CA . TYR A 1 325 ? 5.217 9.615 -1.043 1.00 92.44 325 TYR A CA 1
ATOM 2554 C C . TYR A 1 325 ? 6.003 10.491 -0.049 1.00 92.44 325 TYR A C 1
ATOM 2556 O O . TYR A 1 325 ? 7.214 10.324 0.085 1.00 92.44 325 TYR A O 1
ATOM 2564 N N . ASP A 1 326 ? 5.310 11.339 0.716 1.00 91.38 326 ASP A N 1
ATOM 2565 C CA . ASP A 1 326 ? 5.863 12.237 1.735 1.00 91.38 326 ASP A CA 1
ATOM 2566 C C . ASP A 1 326 ? 6.762 11.536 2.767 1.00 91.38 326 ASP A C 1
ATOM 2568 O O . ASP A 1 326 ? 7.816 12.056 3.140 1.00 91.38 326 ASP A O 1
ATOM 2572 N N . THR A 1 327 ? 6.371 10.344 3.225 1.00 92.94 327 THR A N 1
ATOM 2573 C CA . THR A 1 327 ? 7.156 9.554 4.186 1.00 92.94 327 THR A CA 1
ATOM 2574 C C . THR A 1 327 ? 8.076 8.546 3.516 1.00 92.94 327 THR A C 1
ATOM 2576 O O . THR A 1 327 ? 9.137 8.225 4.056 1.00 92.94 327 THR A O 1
ATOM 2579 N N . ASP A 1 328 ? 7.686 8.041 2.349 1.00 95.50 328 ASP A N 1
ATOM 2580 C CA . ASP A 1 328 ? 8.293 6.845 1.773 1.00 95.50 328 ASP A CA 1
ATOM 2581 C C . ASP A 1 328 ? 9.408 7.156 0.771 1.00 95.50 328 ASP A C 1
ATOM 2583 O O . ASP A 1 328 ? 10.247 6.290 0.506 1.00 95.50 328 ASP A O 1
ATOM 2587 N N . VAL A 1 329 ? 9.464 8.386 0.244 1.00 94.62 329 VAL A N 1
ATOM 2588 C CA . VAL A 1 329 ? 10.501 8.838 -0.702 1.00 94.62 329 VAL A CA 1
ATOM 2589 C C . VAL A 1 329 ? 11.912 8.595 -0.162 1.00 94.62 329 VAL A C 1
ATOM 2591 O O . VAL A 1 329 ? 12.798 8.158 -0.894 1.00 94.62 329 VAL A O 1
ATOM 2594 N N . PHE A 1 330 ? 12.110 8.754 1.151 1.00 94.62 330 PHE A N 1
ATOM 2595 C CA . PHE A 1 330 ? 13.407 8.559 1.808 1.00 94.62 330 PHE A CA 1
ATOM 2596 C C . PHE A 1 330 ? 13.900 7.106 1.797 1.00 94.62 330 PHE A C 1
ATOM 2598 O O . PHE A 1 330 ? 15.059 6.845 2.133 1.00 94.62 330 PHE A O 1
ATOM 2605 N N . PHE A 1 331 ? 13.031 6.165 1.435 1.00 95.44 331 PHE A N 1
ATOM 2606 C CA . PHE A 1 331 ? 13.301 4.734 1.437 1.00 95.44 331 PHE A CA 1
ATOM 2607 C C . PHE A 1 331 ? 13.158 4.093 0.053 1.00 95.44 331 PHE A C 1
ATOM 2609 O O . PHE A 1 331 ? 13.280 2.876 -0.027 1.00 95.44 331 PHE A O 1
ATOM 2616 N N . GLY A 1 332 ? 12.943 4.875 -1.013 1.00 94.38 332 GLY A N 1
ATOM 2617 C CA . GLY A 1 332 ? 12.902 4.375 -2.395 1.00 94.38 332 GLY A CA 1
ATOM 2618 C C . GLY A 1 332 ? 11.524 4.354 -3.053 1.00 94.38 332 GLY A C 1
ATOM 2619 O O . GLY A 1 332 ? 11.378 3.729 -4.104 1.00 94.38 332 GLY A O 1
ATOM 2620 N N . SER A 1 333 ? 10.525 5.027 -2.470 1.00 95.88 333 SER A N 1
ATOM 2621 C CA . SER A 1 333 ? 9.244 5.226 -3.153 1.00 95.88 333 SER A CA 1
ATOM 2622 C C . SER A 1 333 ? 9.403 6.141 -4.368 1.00 95.88 333 SER A C 1
ATOM 2624 O O . SER A 1 333 ? 10.104 7.150 -4.306 1.00 95.88 333 SER A O 1
ATOM 2626 N N . LEU A 1 334 ? 8.711 5.799 -5.453 1.00 95.25 334 LEU A N 1
ATOM 2627 C CA . LEU A 1 334 ? 8.529 6.604 -6.662 1.00 95.25 334 LEU A CA 1
ATOM 2628 C C . LEU A 1 334 ? 7.169 7.324 -6.683 1.00 95.25 334 LEU A C 1
ATOM 2630 O O . LEU A 1 334 ? 6.817 7.954 -7.677 1.00 95.25 334 LEU A O 1
ATOM 2634 N N . GLY A 1 335 ? 6.402 7.229 -5.594 1.00 92.44 335 GLY A N 1
ATOM 2635 C CA . GLY A 1 335 ? 5.044 7.756 -5.490 1.00 92.44 335 GLY A CA 1
ATOM 2636 C C . GLY A 1 335 ? 3.977 6.739 -5.896 1.00 92.44 335 GLY A C 1
ATOM 2637 O O . GLY A 1 335 ? 4.218 5.533 -5.892 1.00 92.44 335 GLY A O 1
ATOM 2638 N N . SER A 1 336 ? 2.773 7.226 -6.204 1.00 90.88 336 SER A N 1
ATOM 2639 C CA . SER A 1 336 ? 1.610 6.377 -6.494 1.00 90.88 336 SER A CA 1
ATOM 2640 C C . SER A 1 336 ? 1.762 5.637 -7.825 1.00 90.88 336 SER A C 1
ATOM 2642 O O . SER A 1 336 ? 2.060 6.249 -8.853 1.00 90.88 336 SER A O 1
ATOM 2644 N N . ALA A 1 337 ? 1.443 4.339 -7.845 1.00 91.44 337 ALA A N 1
ATOM 2645 C CA . ALA A 1 337 ? 1.384 3.553 -9.080 1.00 91.44 337 ALA A CA 1
ATOM 2646 C C . ALA A 1 337 ? 0.390 4.106 -10.109 1.00 91.44 337 ALA A C 1
ATOM 2648 O O . ALA A 1 337 ? 0.542 3.846 -11.299 1.00 91.44 337 ALA A O 1
ATOM 2649 N N . LEU A 1 338 ? -0.598 4.900 -9.676 1.00 90.62 338 LEU A N 1
ATOM 2650 C CA . LEU A 1 338 ? -1.528 5.578 -10.580 1.00 90.62 338 LEU A CA 1
ATOM 2651 C C . LEU A 1 338 ? -0.878 6.722 -11.377 1.00 90.62 338 LEU A C 1
ATOM 2653 O O . LEU A 1 338 ? -1.423 7.127 -12.399 1.00 90.62 338 LEU A O 1
ATOM 2657 N N . ARG A 1 339 ? 0.292 7.210 -10.950 1.00 88.75 339 ARG A N 1
ATOM 2658 C CA . ARG A 1 339 ? 0.983 8.363 -11.550 1.00 88.75 339 ARG A CA 1
ATOM 2659 C C . ARG A 1 339 ? 2.321 8.000 -12.188 1.00 88.75 339 ARG A C 1
ATOM 2661 O O . ARG A 1 339 ? 2.767 8.679 -13.104 1.00 88.75 339 ARG A O 1
ATOM 2668 N N . VAL A 1 340 ? 2.960 6.925 -11.731 1.00 91.56 340 VAL A N 1
ATOM 2669 C CA . VAL A 1 340 ? 4.258 6.492 -12.263 1.00 91.56 340 VAL A CA 1
ATOM 2670 C C . VAL A 1 340 ? 4.131 6.017 -13.712 1.00 91.56 340 VAL A C 1
ATOM 2672 O O . VAL A 1 340 ? 3.332 5.132 -14.021 1.00 91.56 340 VAL A O 1
ATOM 2675 N N . ASN A 1 341 ? 4.954 6.579 -14.599 1.00 93.44 341 ASN A N 1
ATOM 2676 C CA . ASN A 1 341 ? 5.068 6.158 -15.992 1.00 93.44 341 ASN A CA 1
ATOM 2677 C C . ASN A 1 341 ? 6.146 5.061 -16.130 1.00 93.44 341 ASN A C 1
ATOM 2679 O O . ASN A 1 341 ? 7.329 5.341 -15.915 1.00 93.44 341 ASN A O 1
ATOM 2683 N N . PRO A 1 342 ? 5.789 3.821 -16.511 1.00 93.88 342 PRO A N 1
ATOM 2684 C CA . PRO A 1 342 ? 6.745 2.715 -16.563 1.00 93.88 342 PRO A CA 1
ATOM 2685 C C . PRO A 1 342 ? 7.842 2.904 -17.625 1.00 93.88 342 PRO A C 1
ATOM 2687 O O . PRO A 1 342 ? 8.957 2.415 -17.452 1.00 93.88 342 PRO A O 1
ATOM 2690 N N . VAL A 1 343 ? 7.573 3.670 -18.686 1.00 93.69 343 VAL A N 1
ATOM 2691 C CA . VAL A 1 343 ? 8.557 3.989 -19.735 1.00 93.69 343 VAL A CA 1
ATOM 2692 C C . VAL A 1 343 ? 9.627 4.942 -19.202 1.00 93.69 343 VAL A C 1
ATOM 2694 O O . VAL A 1 343 ? 10.821 4.747 -19.434 1.00 93.69 343 VAL A O 1
ATOM 2697 N N . GLU A 1 344 ? 9.222 5.950 -18.429 1.00 94.50 344 GLU A N 1
ATOM 2698 C CA . GLU A 1 344 ? 10.162 6.859 -17.766 1.00 94.50 344 GLU A CA 1
ATOM 2699 C C . GLU A 1 344 ? 11.015 6.117 -16.739 1.00 94.50 344 GLU A C 1
ATOM 2701 O O . GLU A 1 344 ? 12.225 6.331 -16.683 1.00 94.50 344 GLU A O 1
ATOM 2706 N N . VAL A 1 345 ? 10.415 5.195 -15.980 1.00 94.88 345 VAL A N 1
ATOM 2707 C CA . VAL A 1 345 ? 11.145 4.321 -15.050 1.00 94.88 345 VAL A CA 1
ATOM 2708 C C . VAL A 1 345 ? 12.181 3.474 -15.791 1.00 94.88 345 VAL A C 1
ATOM 2710 O O . VAL A 1 345 ? 13.322 3.392 -15.338 1.00 94.88 345 VAL A O 1
ATOM 2713 N N . TYR A 1 346 ? 11.829 2.897 -16.946 1.00 93.75 346 TYR A N 1
ATOM 2714 C CA . TYR A 1 346 ? 12.747 2.073 -17.742 1.00 93.75 346 TYR A CA 1
ATOM 2715 C C . TYR A 1 346 ? 13.986 2.864 -18.177 1.00 93.75 346 TYR A C 1
ATOM 2717 O O . TYR A 1 346 ? 15.101 2.340 -18.138 1.00 93.75 346 TYR A O 1
ATOM 2725 N N . HIS A 1 347 ? 13.803 4.129 -18.563 1.00 93.19 347 HIS A N 1
ATOM 2726 C CA . HIS A 1 347 ? 14.880 5.009 -19.018 1.00 93.19 347 HIS A CA 1
ATOM 2727 C C . HIS A 1 347 ? 15.607 5.762 -17.896 1.00 93.19 347 HIS A C 1
ATOM 2729 O O . HIS A 1 347 ? 16.641 6.385 -18.154 1.00 93.19 347 HIS A O 1
ATOM 2735 N N . ASN A 1 348 ? 15.100 5.722 -16.665 1.00 94.31 348 ASN A N 1
ATOM 2736 C CA . ASN A 1 348 ? 15.679 6.449 -15.547 1.00 94.31 348 ASN A CA 1
ATOM 2737 C C . ASN A 1 348 ? 17.017 5.820 -15.133 1.00 94.31 348 ASN A C 1
ATOM 2739 O O . ASN A 1 348 ? 17.067 4.710 -14.612 1.00 94.31 348 ASN A O 1
ATOM 2743 N N . THR A 1 349 ? 18.115 6.557 -15.299 1.00 92.88 349 THR A N 1
ATOM 2744 C CA . THR A 1 349 ? 19.476 6.062 -15.026 1.00 92.88 349 THR A CA 1
ATOM 2745 C C . THR A 1 349 ? 19.782 5.850 -13.544 1.00 92.88 349 THR A C 1
ATOM 2747 O O . THR A 1 349 ? 20.809 5.267 -13.214 1.00 92.88 349 THR A O 1
ATOM 2750 N N . VAL A 1 350 ? 18.941 6.360 -12.644 1.00 90.69 350 VAL A N 1
ATOM 2751 C CA . VAL A 1 350 ? 19.053 6.132 -11.199 1.00 90.69 350 VAL A CA 1
ATOM 2752 C C . VAL A 1 350 ? 18.302 4.858 -10.810 1.00 90.69 350 VAL A C 1
ATOM 2754 O O . VAL A 1 350 ? 18.831 4.048 -10.055 1.00 90.69 350 VAL A O 1
ATOM 2757 N N . VAL A 1 351 ? 17.100 4.661 -11.360 1.00 90.38 351 VAL A N 1
ATOM 2758 C CA . VAL A 1 351 ? 16.223 3.527 -11.023 1.00 90.38 351 VAL A CA 1
ATOM 2759 C C . VAL A 1 351 ? 16.590 2.258 -11.800 1.00 90.38 351 VAL A C 1
ATOM 2761 O O . VAL A 1 351 ? 16.638 1.172 -11.226 1.00 90.38 351 VAL A O 1
ATOM 2764 N N . ASN A 1 352 ? 16.899 2.389 -13.090 1.00 91.56 352 ASN A N 1
ATOM 2765 C CA . ASN A 1 352 ? 17.274 1.296 -13.985 1.00 91.56 352 ASN A CA 1
ATOM 2766 C C . ASN A 1 352 ? 18.569 1.624 -14.763 1.00 91.56 352 ASN A C 1
ATOM 2768 O O . ASN A 1 352 ? 18.545 1.768 -15.989 1.00 91.56 352 ASN A O 1
ATOM 2772 N N . PRO A 1 353 ? 19.721 1.753 -14.074 1.00 89.38 353 PRO A N 1
ATOM 2773 C CA . PRO A 1 353 ? 20.989 2.161 -14.691 1.00 89.38 353 PRO A CA 1
ATOM 2774 C C . PRO A 1 353 ? 21.431 1.247 -15.841 1.00 89.38 353 PRO A C 1
ATOM 2776 O O . PRO A 1 353 ? 21.961 1.724 -16.843 1.00 89.38 353 PRO A O 1
ATOM 2779 N N . ASP A 1 354 ? 21.176 -0.055 -15.709 1.00 87.62 354 ASP A N 1
ATOM 2780 C CA . ASP A 1 354 ? 21.624 -1.081 -16.656 1.00 87.62 354 ASP A CA 1
ATOM 2781 C C . ASP A 1 354 ? 20.651 -1.276 -17.828 1.00 87.62 354 ASP A C 1
ATOM 2783 O O . ASP A 1 354 ? 20.910 -2.095 -18.709 1.00 87.62 354 ASP A O 1
ATOM 2787 N N . LYS A 1 355 ? 19.523 -0.544 -17.839 1.00 87.94 355 LYS A N 1
ATOM 2788 C CA . LYS A 1 355 ? 18.410 -0.730 -18.785 1.00 87.94 355 LYS A CA 1
ATOM 2789 C C . LYS A 1 355 ? 17.958 -2.192 -18.871 1.00 87.94 355 LYS A C 1
ATOM 2791 O O . LYS A 1 355 ? 17.681 -2.711 -19.950 1.00 87.94 355 LYS A O 1
ATOM 2796 N N . ALA A 1 356 ? 17.915 -2.863 -17.722 1.00 89.19 356 ALA A N 1
ATOM 2797 C CA . ALA A 1 356 ? 17.382 -4.212 -17.633 1.00 89.19 356 ALA A CA 1
ATOM 2798 C C . ALA A 1 356 ? 15.875 -4.193 -17.953 1.00 89.19 356 ALA A C 1
ATOM 2800 O O . ALA A 1 356 ? 15.217 -3.182 -17.672 1.00 89.19 356 ALA A O 1
ATOM 2801 N N . PRO A 1 357 ? 15.309 -5.282 -18.504 1.00 91.38 357 PRO A N 1
ATOM 2802 C CA . PRO A 1 357 ? 13.864 -5.435 -18.620 1.00 91.38 357 PRO A CA 1
ATOM 2803 C C . PRO A 1 357 ? 13.176 -5.135 -17.293 1.00 91.38 357 PRO A C 1
ATOM 2805 O O . PRO A 1 357 ? 13.573 -5.675 -16.258 1.00 91.38 357 PRO A O 1
ATOM 2808 N N . LEU A 1 358 ? 12.148 -4.292 -17.307 1.00 93.31 358 LEU A N 1
ATOM 2809 C CA . LEU A 1 358 ? 11.352 -4.068 -16.109 1.00 93.31 358 LEU A CA 1
ATOM 2810 C C . LEU A 1 358 ? 10.350 -5.204 -15.945 1.00 93.31 358 LEU A C 1
ATOM 2812 O O . LEU A 1 358 ? 9.699 -5.612 -16.906 1.00 93.31 358 LEU A O 1
ATOM 2816 N N . LEU A 1 359 ? 10.201 -5.669 -14.709 1.00 94.12 359 LEU A N 1
ATOM 2817 C CA . LEU A 1 359 ? 9.063 -6.473 -14.300 1.00 94.12 359 LEU A CA 1
ATOM 2818 C C . LEU A 1 359 ? 8.317 -5.738 -13.196 1.00 94.12 359 LEU A C 1
ATOM 2820 O O . LEU A 1 359 ? 8.831 -5.587 -12.088 1.00 94.12 359 LEU A O 1
ATOM 2824 N N . LEU A 1 360 ? 7.098 -5.309 -13.482 1.00 95.06 360 LEU A N 1
ATOM 2825 C CA . LEU A 1 360 ? 6.282 -4.573 -12.529 1.00 95.06 360 LEU A CA 1
ATOM 2826 C C . LEU A 1 360 ? 5.266 -5.515 -11.883 1.00 95.06 360 LEU A C 1
ATOM 2828 O O . LEU A 1 360 ? 4.441 -6.125 -12.565 1.00 95.06 360 LEU A O 1
ATOM 2832 N N . THR A 1 361 ? 5.339 -5.656 -10.561 1.00 93.19 361 THR A N 1
ATOM 2833 C CA . THR A 1 361 ? 4.431 -6.524 -9.809 1.00 93.19 361 THR A CA 1
ATOM 2834 C C . THR A 1 361 ? 3.287 -5.717 -9.210 1.00 93.19 361 THR A C 1
ATOM 2836 O O . THR A 1 361 ? 3.483 -4.684 -8.561 1.00 93.19 361 THR A O 1
ATOM 2839 N N . TYR A 1 362 ? 2.070 -6.193 -9.442 1.00 89.25 362 TYR A N 1
ATOM 2840 C CA . TYR A 1 362 ? 0.861 -5.695 -8.808 1.00 89.25 362 TYR A CA 1
ATOM 2841 C C . TYR A 1 362 ? 0.548 -6.591 -7.603 1.00 89.25 362 TYR A C 1
ATOM 2843 O O . TYR A 1 362 ? -0.132 -7.608 -7.730 1.00 89.25 362 TYR A O 1
ATOM 2851 N N . ASP A 1 363 ? 1.071 -6.199 -6.438 1.00 81.31 363 ASP A N 1
ATOM 2852 C CA . ASP A 1 363 ? 0.716 -6.749 -5.122 1.00 81.31 363 ASP A CA 1
ATOM 2853 C C . ASP A 1 363 ? -0.605 -6.117 -4.666 1.00 81.31 363 ASP A C 1
ATOM 2855 O O . ASP A 1 363 ? -0.633 -5.110 -3.954 1.00 81.31 363 ASP A O 1
ATOM 2859 N N . VAL A 1 364 ? -1.711 -6.629 -5.194 1.00 74.69 364 VAL A N 1
ATOM 2860 C CA . VAL A 1 364 ? -2.957 -5.868 -5.276 1.00 74.69 364 VAL A CA 1
ATOM 2861 C C . VAL A 1 364 ? -3.587 -5.620 -3.901 1.00 74.69 364 VAL A C 1
ATOM 2863 O O . VAL A 1 364 ? -3.753 -6.561 -3.112 1.00 74.69 364 VAL A O 1
ATOM 2866 N N . PRO A 1 365 ? -3.951 -4.359 -3.584 1.00 77.94 365 PRO A N 1
ATOM 2867 C CA . PRO A 1 365 ? -4.687 -4.056 -2.369 1.00 77.94 365 PRO A CA 1
ATOM 2868 C C . PRO A 1 365 ? -6.081 -4.683 -2.441 1.00 77.94 365 PRO A C 1
ATOM 2870 O O . PRO A 1 365 ? -6.702 -4.721 -3.500 1.00 77.94 365 PRO A O 1
ATOM 2873 N N . TYR A 1 366 ? -6.618 -5.132 -1.308 1.00 75.56 366 TYR A N 1
ATOM 2874 C CA . TYR A 1 366 ? -8.008 -5.596 -1.209 1.00 75.56 366 TYR A CA 1
ATOM 2875 C C . TYR A 1 366 ? -8.994 -4.413 -1.208 1.00 75.56 366 TYR A C 1
ATOM 2877 O O . TYR A 1 366 ? -9.771 -4.249 -0.267 1.00 75.56 366 TYR A O 1
ATOM 2885 N N . ASP A 1 367 ? -8.900 -3.572 -2.234 1.00 80.44 367 ASP A N 1
ATOM 2886 C CA . ASP A 1 367 ? -9.695 -2.378 -2.505 1.00 80.44 367 ASP A CA 1
ATOM 2887 C C . ASP A 1 367 ? -10.052 -2.398 -3.996 1.00 80.44 367 ASP A C 1
ATOM 2889 O O . ASP A 1 367 ? -9.221 -2.090 -4.854 1.00 80.44 367 ASP A O 1
ATOM 2893 N N . GLU A 1 368 ? -11.264 -2.850 -4.312 1.00 77.94 368 GLU A N 1
ATOM 2894 C CA . GLU A 1 368 ? -11.712 -3.050 -5.690 1.00 77.94 368 GLU A CA 1
ATOM 2895 C C . GLU A 1 368 ? -11.813 -1.737 -6.463 1.00 77.94 368 GLU A C 1
ATOM 2897 O O . GLU A 1 368 ? -11.515 -1.702 -7.659 1.00 77.94 368 GLU A O 1
ATOM 2902 N N . ASP A 1 369 ? -12.191 -0.655 -5.785 1.00 80.31 369 ASP A N 1
ATOM 2903 C CA . ASP A 1 369 ? -12.281 0.655 -6.411 1.00 80.31 369 ASP A CA 1
ATOM 2904 C C . ASP A 1 369 ? -10.886 1.091 -6.884 1.00 80.31 369 ASP A C 1
ATOM 2906 O O . ASP A 1 369 ? -10.723 1.613 -7.993 1.00 80.31 369 ASP A O 1
ATOM 2910 N N . LEU A 1 370 ? -9.857 0.934 -6.044 1.00 83.44 370 LEU A N 1
ATOM 2911 C CA . LEU A 1 370 ? -8.476 1.249 -6.410 1.00 83.44 370 LEU A CA 1
ATOM 2912 C C . LEU A 1 370 ? -7.972 0.312 -7.516 1.00 83.44 370 LEU A C 1
ATOM 2914 O O . LEU A 1 370 ? -7.311 0.778 -8.447 1.00 83.44 370 LEU A O 1
ATOM 2918 N N . CYS A 1 371 ? -8.340 -0.971 -7.468 1.00 86.31 371 CYS A N 1
ATOM 2919 C CA . CYS A 1 371 ? -8.050 -1.928 -8.536 1.00 86.31 371 CYS A CA 1
ATOM 2920 C C . CYS A 1 371 ? -8.603 -1.466 -9.889 1.00 86.31 371 CYS A C 1
ATOM 2922 O O . CYS A 1 371 ? -7.879 -1.520 -10.882 1.00 86.31 371 CYS A O 1
ATOM 2924 N N . GLU A 1 372 ? -9.837 -0.950 -9.940 1.00 86.69 372 GLU A N 1
ATOM 2925 C CA . GLU A 1 372 ? -10.432 -0.414 -11.174 1.00 86.69 372 GLU A CA 1
ATOM 2926 C C . GLU A 1 372 ? -9.529 0.640 -11.821 1.00 86.69 372 GLU A C 1
ATOM 2928 O O . GLU A 1 372 ? -9.244 0.576 -13.020 1.00 86.69 372 GLU A O 1
ATOM 2933 N N . LEU A 1 373 ? -9.018 1.581 -11.027 1.00 87.19 373 LEU A N 1
ATOM 2934 C CA . LEU A 1 373 ? -8.125 2.624 -11.528 1.00 87.19 373 LEU A CA 1
ATOM 2935 C C . LEU A 1 373 ? -6.769 2.068 -11.953 1.00 87.19 373 LEU A C 1
ATOM 2937 O O . LEU A 1 373 ? -6.259 2.420 -13.018 1.00 87.19 373 LEU A O 1
ATOM 2941 N N . MET A 1 374 ? -6.189 1.200 -11.128 1.00 90.38 374 MET A N 1
ATOM 2942 C CA . MET A 1 374 ? -4.873 0.620 -11.365 1.00 90.38 374 MET A CA 1
ATOM 2943 C C . MET A 1 374 ? -4.840 -0.221 -12.632 1.00 90.38 374 MET A C 1
ATOM 2945 O O . MET A 1 374 ? -3.923 -0.076 -13.438 1.00 90.38 374 MET A O 1
ATOM 2949 N N . PHE A 1 375 ? -5.850 -1.058 -12.845 1.00 90.94 375 PHE A N 1
ATOM 2950 C CA . PHE A 1 375 ? -5.936 -1.897 -14.031 1.00 90.94 375 PHE A CA 1
ATOM 2951 C C . PHE A 1 375 ? -6.377 -1.121 -15.265 1.00 90.94 375 PHE A C 1
ATOM 2953 O O . PHE A 1 375 ? -5.880 -1.385 -16.357 1.00 90.94 375 PHE A O 1
ATOM 2960 N N . THR A 1 376 ? -7.222 -0.099 -15.112 1.00 90.69 376 THR A N 1
ATOM 2961 C CA . THR A 1 376 ? -7.473 0.842 -16.210 1.00 90.69 376 THR A CA 1
ATOM 2962 C C . THR A 1 376 ? -6.170 1.510 -16.647 1.00 90.69 376 THR A C 1
ATOM 2964 O O . THR A 1 376 ? -5.881 1.561 -17.843 1.00 90.69 376 THR A O 1
ATOM 2967 N N . LYS A 1 377 ? -5.337 1.966 -15.704 1.00 92.50 377 LYS A N 1
ATOM 2968 C CA . LYS A 1 377 ? -4.012 2.503 -16.025 1.00 92.50 377 LYS A CA 1
ATOM 2969 C C . LYS A 1 377 ? -3.106 1.449 -16.655 1.00 92.50 377 LYS A C 1
ATOM 2971 O O . LYS A 1 377 ? -2.514 1.750 -17.681 1.00 92.50 377 LYS A O 1
ATOM 2976 N N . LEU A 1 378 ? -3.048 0.231 -16.115 1.00 94.31 378 LEU A N 1
ATOM 2977 C CA . LEU A 1 378 ? -2.272 -0.872 -16.692 1.00 94.31 378 LEU A CA 1
ATOM 2978 C C . LEU A 1 378 ? -2.595 -1.057 -18.178 1.00 94.31 378 LEU A C 1
ATOM 2980 O O . LEU A 1 378 ? -1.688 -1.084 -18.996 1.00 94.31 378 LEU A O 1
ATOM 2984 N N . THR A 1 379 ? -3.878 -1.099 -18.553 1.00 92.44 379 THR A N 1
ATOM 2985 C CA . THR A 1 379 ? -4.251 -1.239 -19.972 1.00 92.44 379 THR A CA 1
ATOM 2986 C C . THR A 1 379 ? -3.794 -0.063 -20.841 1.00 92.44 379 THR A C 1
ATOM 2988 O O . THR A 1 379 ? -3.447 -0.262 -22.004 1.00 92.44 379 THR A O 1
ATOM 2991 N N . ARG A 1 380 ? -3.742 1.157 -20.288 1.00 91.94 380 ARG A N 1
ATOM 2992 C CA . ARG A 1 380 ? -3.183 2.330 -20.981 1.00 91.94 380 ARG A CA 1
ATOM 2993 C C . ARG A 1 380 ? -1.665 2.243 -21.101 1.00 91.94 380 ARG A C 1
ATOM 2995 O O . ARG A 1 380 ? -1.143 2.552 -22.164 1.00 91.94 380 ARG A O 1
ATOM 3002 N N . ASP A 1 381 ? -0.980 1.813 -20.044 1.00 93.19 381 ASP A N 1
ATOM 3003 C CA . ASP A 1 381 ? 0.469 1.616 -20.040 1.00 93.19 381 ASP A CA 1
ATOM 3004 C C . ASP A 1 381 ? 0.872 0.540 -21.059 1.00 93.19 381 ASP A C 1
ATOM 3006 O O . ASP A 1 381 ? 1.788 0.761 -21.845 1.00 93.19 381 ASP A O 1
ATOM 3010 N N . MET A 1 382 ? 0.150 -0.587 -21.103 1.00 91.94 382 MET A N 1
ATOM 3011 C CA . MET A 1 382 ? 0.341 -1.643 -22.103 1.00 91.94 382 MET A CA 1
ATOM 3012 C C . MET A 1 382 ? 0.225 -1.068 -23.516 1.00 91.94 382 MET A C 1
ATOM 3014 O O . MET A 1 382 ? 1.142 -1.218 -24.318 1.00 91.94 382 MET A O 1
ATOM 3018 N N . HIS A 1 383 ? -0.857 -0.337 -23.801 1.00 89.31 383 HIS A N 1
ATOM 3019 C CA . HIS A 1 383 ? -1.061 0.266 -25.116 1.00 89.31 383 HIS A CA 1
ATOM 3020 C C . HIS A 1 383 ? 0.018 1.297 -25.473 1.00 89.31 383 HIS A C 1
ATOM 3022 O O . HIS A 1 383 ? 0.504 1.324 -26.600 1.00 89.31 383 HIS A O 1
ATOM 3028 N N . LEU A 1 384 ? 0.439 2.125 -24.512 1.00 88.75 384 LEU A N 1
ATOM 3029 C CA . LEU A 1 384 ? 1.543 3.062 -24.701 1.00 88.75 384 LEU A CA 1
ATOM 3030 C C . LEU A 1 384 ? 2.818 2.314 -25.107 1.00 88.75 384 LEU A C 1
ATOM 3032 O O . LEU A 1 384 ? 3.454 2.684 -26.089 1.00 88.75 384 LEU A O 1
ATOM 3036 N N . VAL A 1 385 ? 3.163 1.245 -24.391 1.00 88.12 385 VAL A N 1
ATOM 3037 C CA . VAL A 1 385 ? 4.358 0.436 -24.652 1.00 88.12 385 VAL A CA 1
ATOM 3038 C C . VAL A 1 385 ? 4.304 -0.258 -26.021 1.00 88.12 385 VAL A C 1
ATOM 3040 O O . VAL A 1 385 ? 5.337 -0.346 -26.679 1.00 88.12 385 VAL A O 1
ATOM 3043 N N . GLU A 1 386 ? 3.127 -0.672 -26.505 1.00 84.19 386 GLU A N 1
ATOM 3044 C CA . GLU A 1 386 ? 2.959 -1.206 -27.873 1.00 84.19 386 GLU A CA 1
ATOM 3045 C C . GLU A 1 386 ? 3.304 -0.185 -28.966 1.00 84.19 386 GLU A C 1
ATOM 3047 O O . GLU A 1 386 ? 3.755 -0.565 -30.045 1.00 84.19 386 GLU A O 1
ATOM 3052 N N . THR A 1 387 ? 3.083 1.108 -28.710 1.00 81.81 387 THR A N 1
ATOM 3053 C CA . THR A 1 387 ? 3.346 2.173 -29.696 1.00 81.81 387 THR A CA 1
ATOM 3054 C C . THR A 1 387 ? 4.805 2.632 -29.737 1.00 81.81 387 THR A C 1
ATOM 3056 O O . THR A 1 387 ? 5.179 3.408 -30.619 1.00 81.81 387 THR A O 1
ATOM 3059 N N . LEU A 1 388 ? 5.626 2.185 -28.786 1.00 79.19 388 LEU A N 1
ATOM 3060 C CA . LEU A 1 388 ? 7.017 2.604 -28.635 1.00 79.19 388 LEU A CA 1
ATOM 3061 C C . LEU A 1 388 ? 7.991 1.674 -29.374 1.00 79.19 388 LEU A C 1
ATOM 3063 O O . LEU A 1 388 ? 7.658 0.560 -29.771 1.00 79.19 388 LEU A O 1
ATOM 3067 N N . ASP A 1 389 ? 9.221 2.159 -29.569 1.00 66.38 389 ASP A N 1
ATOM 3068 C CA . ASP A 1 389 ? 10.310 1.396 -30.189 1.00 66.38 389 ASP A CA 1
ATOM 3069 C C . ASP A 1 389 ? 10.574 0.068 -29.443 1.00 66.38 389 ASP A C 1
ATOM 3071 O O . ASP A 1 389 ? 10.484 -0.005 -28.215 1.00 66.38 389 ASP A O 1
ATOM 3075 N N . GLN A 1 390 ? 10.971 -0.980 -30.173 1.00 67.75 390 GLN A N 1
ATOM 3076 C CA . GLN A 1 390 ? 11.163 -2.355 -29.673 1.00 67.75 390 GLN A CA 1
ATOM 3077 C C . GLN A 1 390 ? 12.306 -2.493 -28.645 1.00 67.75 390 GLN A C 1
ATOM 3079 O O . GLN A 1 390 ? 12.554 -3.580 -28.127 1.00 67.75 390 GLN A O 1
ATOM 3084 N N . ALA A 1 391 ? 13.018 -1.404 -28.343 1.00 76.62 391 ALA A N 1
ATOM 3085 C CA . ALA A 1 391 ? 14.126 -1.355 -27.393 1.00 76.62 391 ALA A CA 1
ATOM 3086 C C . ALA A 1 391 ? 13.695 -1.286 -25.912 1.00 76.62 391 ALA A C 1
ATOM 3088 O O . ALA A 1 391 ? 14.553 -1.362 -25.027 1.00 76.62 391 ALA A O 1
ATOM 3089 N N . VAL A 1 392 ? 12.400 -1.113 -25.627 1.00 86.50 392 VAL A N 1
ATOM 3090 C CA . VAL A 1 392 ? 11.839 -1.132 -24.266 1.00 86.50 392 VAL A CA 1
ATOM 3091 C C . VAL A 1 392 ? 11.227 -2.505 -23.987 1.00 86.50 392 VAL A C 1
ATOM 3093 O O . VAL A 1 392 ? 10.458 -3.002 -24.807 1.00 86.50 392 VAL A O 1
ATOM 3096 N N . GLN A 1 393 ? 11.563 -3.106 -22.837 1.00 89.50 393 GLN A N 1
ATOM 3097 C CA . GLN A 1 393 ? 10.944 -4.344 -22.350 1.00 89.50 393 GLN A CA 1
ATOM 3098 C C . GLN A 1 393 ? 10.327 -4.110 -20.964 1.00 89.50 393 GLN A C 1
ATOM 3100 O O . GLN A 1 393 ? 11.058 -3.941 -19.983 1.00 89.50 393 GLN A O 1
ATOM 3105 N N . ILE A 1 394 ? 8.994 -4.091 -20.896 1.00 93.12 394 ILE A N 1
ATOM 3106 C CA . ILE A 1 394 ? 8.217 -3.903 -19.664 1.00 93.12 394 ILE A CA 1
ATOM 3107 C C . ILE A 1 394 ? 7.167 -5.010 -19.574 1.00 93.12 394 ILE A C 1
ATOM 3109 O O . ILE A 1 394 ? 6.184 -5.008 -20.309 1.00 93.12 394 ILE A O 1
ATOM 3113 N N . ASP A 1 395 ? 7.376 -5.933 -18.643 1.00 94.38 395 ASP A N 1
ATOM 3114 C CA . ASP A 1 395 ? 6.466 -7.039 -18.366 1.00 94.38 395 ASP A CA 1
ATOM 3115 C C . ASP A 1 395 ? 5.763 -6.827 -17.009 1.00 94.38 395 ASP A C 1
ATOM 3117 O O . ASP A 1 395 ? 6.248 -6.085 -16.146 1.00 94.38 395 ASP A O 1
ATOM 3121 N N . TYR A 1 396 ? 4.634 -7.503 -16.789 1.00 95.19 396 TYR A N 1
ATOM 3122 C CA . TYR A 1 396 ? 3.845 -7.382 -15.562 1.00 95.19 396 TYR A CA 1
ATOM 3123 C C . TYR A 1 396 ? 3.488 -8.740 -14.960 1.00 95.19 396 TYR A C 1
ATOM 3125 O O . TYR A 1 396 ? 3.245 -9.714 -15.672 1.00 95.19 396 TYR A O 1
ATOM 3133 N N . VAL A 1 397 ? 3.396 -8.784 -13.630 1.00 94.94 397 VAL A N 1
ATOM 3134 C CA . VAL A 1 397 ? 2.820 -9.911 -12.882 1.00 94.94 397 VAL A CA 1
ATOM 3135 C C . VAL A 1 397 ? 1.756 -9.377 -11.935 1.00 94.94 397 VAL A C 1
ATOM 3137 O O . VAL A 1 397 ? 2.025 -8.484 -11.133 1.00 94.94 397 VAL A O 1
ATOM 3140 N N . LEU A 1 398 ? 0.547 -9.920 -12.031 1.00 93.06 398 LEU A N 1
ATOM 3141 C CA . LEU A 1 398 ? -0.583 -9.575 -11.177 1.00 93.06 398 LEU A CA 1
ATOM 3142 C C . LEU A 1 398 ? -0.852 -10.740 -10.231 1.00 93.06 398 LEU A C 1
ATOM 3144 O O . LEU A 1 398 ? -0.880 -11.889 -10.668 1.00 93.06 398 LEU A O 1
ATOM 3148 N N . VAL A 1 399 ? -1.063 -10.440 -8.951 1.00 90.00 399 VAL A N 1
ATOM 3149 C CA . VAL A 1 399 ? -1.406 -11.434 -7.928 1.00 90.00 399 VAL A CA 1
ATOM 3150 C C . VAL A 1 399 ? -2.702 -11.001 -7.266 1.00 90.00 399 VAL A C 1
ATOM 3152 O O . VAL A 1 399 ? -2.763 -9.958 -6.616 1.00 90.00 399 VAL A O 1
ATOM 3155 N N . LEU A 1 400 ? -3.746 -11.799 -7.461 1.00 87.38 400 LEU A N 1
ATOM 3156 C CA . LEU A 1 400 ? -5.127 -11.411 -7.218 1.00 87.38 400 LEU A CA 1
ATOM 3157 C C . LEU A 1 400 ? -5.855 -12.462 -6.377 1.00 87.38 400 LEU A C 1
ATOM 3159 O O . LEU A 1 400 ? -5.649 -13.651 -6.586 1.00 87.38 400 LEU A O 1
ATOM 3163 N N . PRO A 1 401 ? -6.733 -12.093 -5.437 1.00 84.50 401 PRO A N 1
ATOM 3164 C CA . PRO A 1 401 ? -7.692 -13.038 -4.879 1.00 84.50 401 PRO A CA 1
ATOM 3165 C C . PRO A 1 401 ? -8.633 -13.595 -5.964 1.00 84.50 401 PRO A C 1
ATOM 3167 O O . PRO A 1 401 ? -9.199 -12.848 -6.760 1.00 84.50 401 PRO A O 1
ATOM 3170 N N . LEU A 1 402 ? -8.866 -14.912 -5.936 1.00 79.75 402 LEU A N 1
ATOM 3171 C CA . LEU A 1 402 ? -9.633 -15.655 -6.953 1.00 79.75 402 LEU A CA 1
ATOM 3172 C C . LEU A 1 402 ? -11.107 -15.236 -7.074 1.00 79.75 402 LEU A C 1
ATOM 3174 O O . LEU A 1 402 ? -11.789 -15.597 -8.027 1.00 79.75 402 LEU A O 1
ATOM 3178 N N . TRP A 1 403 ? -11.650 -14.498 -6.108 1.00 76.75 403 TRP A N 1
ATOM 3179 C CA . TRP A 1 403 ? -13.042 -14.055 -6.180 1.00 76.75 403 TRP A CA 1
ATOM 3180 C C . TRP A 1 403 ? -13.305 -13.023 -7.292 1.00 76.75 403 TRP A C 1
ATOM 3182 O O . TRP A 1 403 ? -14.452 -12.637 -7.498 1.00 76.75 403 TRP A O 1
ATOM 3192 N N . TRP A 1 404 ? -12.281 -12.591 -8.034 1.00 76.94 404 TRP A N 1
ATOM 3193 C CA . TRP A 1 404 ? -12.456 -11.917 -9.317 1.00 76.94 404 TRP A CA 1
ATOM 3194 C C . TRP A 1 404 ? -12.383 -12.947 -10.444 1.00 76.94 404 TRP A C 1
ATOM 3196 O O . TRP A 1 404 ? -11.336 -13.525 -10.706 1.00 76.94 404 TRP A O 1
ATOM 3206 N N . ASP A 1 405 ? -13.505 -13.181 -11.122 1.00 77.00 405 ASP A N 1
ATOM 3207 C CA . ASP A 1 405 ? -13.527 -14.078 -12.276 1.00 77.00 405 ASP A CA 1
ATOM 3208 C C . ASP A 1 405 ? -12.949 -13.380 -13.521 1.00 77.00 405 ASP A C 1
ATOM 3210 O O . ASP A 1 405 ? -13.650 -12.662 -14.242 1.00 77.00 405 ASP A O 1
ATOM 3214 N N . ILE A 1 406 ? -11.647 -13.560 -13.765 1.00 82.31 406 ILE A N 1
ATOM 3215 C CA . ILE A 1 406 ? -10.960 -13.001 -14.935 1.00 82.31 406 ILE A CA 1
ATOM 3216 C C . ILE A 1 406 ? -10.859 -14.065 -16.026 1.00 82.31 406 ILE A C 1
ATOM 3218 O O . ILE A 1 406 ? -10.159 -15.060 -15.900 1.00 82.31 406 ILE A O 1
ATOM 3222 N N . GLN A 1 407 ? -11.560 -13.855 -17.135 1.00 82.12 407 GLN A N 1
ATOM 3223 C CA . GLN A 1 407 ? -11.655 -14.830 -18.227 1.00 82.12 407 GLN A CA 1
ATOM 3224 C C . GLN A 1 407 ? -10.683 -14.490 -19.368 1.00 82.12 407 GLN A C 1
ATOM 3226 O O . GLN A 1 407 ? -11.118 -14.009 -20.422 1.00 82.12 407 GLN A O 1
ATOM 3231 N N . LEU A 1 408 ? -9.377 -14.684 -19.161 1.00 85.81 408 LEU A N 1
ATOM 3232 C CA . LEU A 1 408 ? -8.331 -14.380 -20.149 1.00 85.81 408 LEU A CA 1
ATOM 3233 C C . LEU A 1 408 ? -8.372 -15.300 -21.394 1.00 85.81 408 LEU A C 1
ATOM 3235 O O . LEU A 1 408 ? -8.964 -16.376 -21.364 1.00 85.81 408 LEU A O 1
ATOM 3239 N N . PRO A 1 409 ? -7.778 -14.893 -22.537 1.00 84.38 409 PRO A N 1
ATOM 3240 C CA . PRO A 1 409 ? -7.644 -15.722 -23.750 1.00 84.38 409 PRO A CA 1
ATOM 3241 C C . PRO A 1 409 ? -6.625 -16.874 -23.653 1.00 84.38 409 PRO A C 1
ATOM 3243 O O . PRO A 1 409 ? -6.062 -17.272 -24.669 1.00 84.38 409 PRO A O 1
ATOM 3246 N N . ILE A 1 410 ? -6.371 -17.407 -22.465 1.00 83.75 410 ILE A N 1
ATOM 3247 C CA . ILE A 1 410 ? -5.450 -18.519 -22.229 1.00 83.75 410 ILE A CA 1
ATOM 3248 C C . ILE A 1 410 ? -6.089 -19.476 -21.223 1.00 83.75 410 ILE A C 1
ATOM 3250 O O . ILE A 1 410 ? -6.904 -19.071 -20.397 1.00 83.75 410 ILE A O 1
ATOM 3254 N N . THR A 1 411 ? -5.774 -20.765 -21.320 1.00 83.56 411 THR A N 1
ATOM 3255 C CA . THR A 1 411 ? -6.276 -21.757 -20.367 1.00 83.56 411 THR A CA 1
ATOM 3256 C C . THR A 1 411 ? -5.596 -21.573 -19.014 1.00 83.56 411 THR A C 1
ATOM 3258 O O . THR A 1 411 ? -4.367 -21.592 -18.940 1.00 83.56 411 THR A O 1
ATOM 3261 N N . LYS A 1 412 ? -6.396 -21.452 -17.950 1.00 86.69 412 LYS A N 1
ATOM 3262 C CA . LYS A 1 412 ? -5.888 -21.374 -16.578 1.00 86.69 412 LYS A CA 1
ATOM 3263 C C . LYS A 1 412 ? -5.199 -22.674 -16.174 1.00 86.69 412 LYS A C 1
ATOM 3265 O O . LYS A 1 412 ? -5.724 -23.765 -16.402 1.00 86.69 412 LYS A O 1
ATOM 3270 N N . VAL A 1 413 ? -4.039 -22.559 -15.539 1.00 86.88 413 VAL A N 1
ATOM 3271 C CA . VAL A 1 413 ? -3.322 -23.676 -14.921 1.00 86.88 413 VAL A CA 1
ATOM 3272 C C . VAL A 1 413 ? -3.764 -23.791 -13.468 1.00 86.88 413 VAL A C 1
ATOM 3274 O O . VAL A 1 413 ? -3.695 -22.817 -12.726 1.00 86.88 413 VAL A O 1
ATOM 3277 N N . PHE A 1 414 ? -4.210 -24.971 -13.046 1.00 84.94 414 PHE A N 1
ATOM 3278 C CA . PHE A 1 414 ? -4.741 -25.168 -11.700 1.00 84.94 414 PHE A CA 1
ATOM 3279 C C . PHE A 1 414 ? -3.715 -25.790 -10.749 1.00 84.94 414 PHE A C 1
ATOM 3281 O O . PHE A 1 414 ? -3.046 -26.768 -11.096 1.00 84.94 414 PHE A O 1
ATOM 3288 N N . PHE A 1 415 ? -3.635 -25.246 -9.538 1.00 85.31 415 PHE A N 1
ATOM 3289 C CA . PHE A 1 415 ? -2.784 -25.702 -8.447 1.00 85.31 415 PHE A CA 1
ATOM 3290 C C . PHE A 1 415 ? -3.619 -25.895 -7.180 1.00 85.31 415 PHE A C 1
ATOM 3292 O O . PHE A 1 415 ? -4.187 -24.943 -6.646 1.00 85.31 415 PHE A O 1
ATOM 3299 N N . GLU A 1 416 ? -3.655 -27.117 -6.662 1.00 81.38 416 GLU A N 1
ATOM 3300 C CA . GLU A 1 416 ? -4.394 -27.472 -5.451 1.00 81.38 416 GLU A CA 1
ATOM 3301 C C . GLU A 1 416 ? -3.484 -28.236 -4.491 1.00 81.38 416 GLU A C 1
ATOM 3303 O O . GLU A 1 416 ? -2.802 -29.182 -4.888 1.00 81.38 416 GLU A O 1
ATOM 3308 N N . ASN A 1 417 ? -3.456 -27.817 -3.220 1.00 79.31 417 ASN A N 1
ATOM 3309 C CA . ASN A 1 417 ? -2.641 -28.444 -2.169 1.00 79.31 417 ASN A CA 1
ATOM 3310 C C . ASN A 1 417 ? -1.167 -28.631 -2.587 1.00 79.31 417 ASN A C 1
ATOM 3312 O O . ASN A 1 417 ? -0.579 -29.699 -2.412 1.00 79.31 417 ASN A O 1
ATOM 3316 N N . GLY A 1 418 ? -0.598 -27.596 -3.212 1.00 74.81 418 GLY A N 1
ATOM 3317 C CA . GLY A 1 418 ? 0.789 -27.577 -3.683 1.00 74.81 418 GLY A CA 1
ATOM 3318 C C . GLY A 1 418 ? 1.059 -28.367 -4.968 1.00 74.81 418 GLY A C 1
ATOM 3319 O O . GLY A 1 418 ? 2.207 -28.426 -5.396 1.00 74.81 418 GLY A O 1
ATOM 3320 N N . LYS A 1 419 ? 0.043 -28.969 -5.602 1.00 78.25 419 LYS A N 1
ATOM 3321 C CA . LYS A 1 419 ? 0.215 -29.787 -6.810 1.00 78.25 419 LYS A CA 1
ATOM 3322 C C . LYS A 1 419 ? -0.493 -29.187 -8.008 1.00 78.25 419 LYS A C 1
ATOM 3324 O O . LYS A 1 419 ? -1.653 -28.786 -7.927 1.00 78.25 419 LYS A O 1
ATOM 3329 N N . ARG A 1 420 ? 0.193 -29.194 -9.150 1.00 82.38 420 ARG A N 1
ATOM 3330 C CA . ARG A 1 420 ? -0.409 -28.873 -10.444 1.00 82.38 420 ARG A CA 1
ATOM 3331 C C . ARG A 1 420 ? -1.407 -29.968 -10.820 1.00 82.38 420 ARG A C 1
ATOM 3333 O O . ARG A 1 420 ? -1.038 -31.136 -10.916 1.00 82.38 420 ARG A O 1
ATOM 3340 N N . SER A 1 421 ? -2.659 -29.597 -11.052 1.00 71.75 421 SER A N 1
ATOM 3341 C CA . SER A 1 421 ? -3.702 -30.519 -11.497 1.00 71.75 421 SER A CA 1
ATOM 3342 C C . SER A 1 421 ? -3.906 -30.381 -13.006 1.00 71.75 421 SER A C 1
ATOM 3344 O O . SER A 1 421 ? -4.173 -29.293 -13.514 1.00 71.75 421 SER A O 1
ATOM 3346 N N . LEU A 1 422 ? -3.740 -31.488 -13.734 1.00 64.12 422 LEU A N 1
ATOM 3347 C CA . LEU A 1 422 ? -3.865 -31.560 -15.199 1.00 64.12 422 LEU A CA 1
ATOM 3348 C C . LEU A 1 422 ? -5.087 -32.385 -15.657 1.00 64.12 422 LEU A C 1
ATOM 3350 O O . LEU A 1 422 ? -5.250 -32.623 -16.854 1.00 64.12 422 LEU A O 1
ATOM 3354 N N . SER A 1 423 ? -5.928 -32.875 -14.737 1.00 60.50 423 SER A N 1
ATOM 3355 C CA . SER A 1 423 ? -7.054 -33.752 -15.087 1.00 60.50 423 SER A CA 1
ATOM 3356 C C . SER A 1 423 ? -8.262 -32.963 -15.615 1.00 60.50 423 SER A C 1
ATOM 3358 O O . SER A 1 423 ? -8.526 -31.837 -15.195 1.00 60.50 423 SER A O 1
ATOM 3360 N N . LYS A 1 424 ? -9.035 -33.578 -16.525 1.00 59.19 424 LYS A N 1
ATOM 3361 C CA . LYS A 1 424 ? -10.302 -33.011 -17.032 1.00 59.19 424 LYS A CA 1
ATOM 3362 C C . LYS A 1 424 ? -11.352 -32.830 -15.928 1.00 59.19 424 LYS A C 1
ATOM 3364 O O . LYS A 1 424 ? -12.128 -31.883 -15.983 1.00 59.19 424 LYS A O 1
ATOM 3369 N N . ASP A 1 425 ? -11.342 -33.699 -14.917 1.00 59.31 425 ASP A N 1
ATOM 3370 C CA . ASP A 1 425 ? -12.205 -33.571 -13.735 1.00 59.31 425 ASP A CA 1
ATOM 3371 C C . ASP A 1 425 ? -11.827 -32.328 -12.909 1.00 59.31 425 ASP A C 1
ATOM 3373 O O . ASP A 1 425 ? -12.699 -31.584 -12.464 1.00 59.31 425 ASP A O 1
ATOM 3377 N N . GLY A 1 426 ? -10.527 -32.013 -12.830 1.00 60.16 426 GLY A N 1
ATOM 3378 C CA . GLY A 1 426 ? -10.023 -30.793 -12.199 1.00 60.16 426 GLY A CA 1
ATOM 3379 C C . GLY A 1 426 ? -10.478 -29.501 -12.886 1.00 60.16 426 GLY A C 1
ATOM 3380 O O . GLY A 1 426 ? -10.525 -28.460 -12.241 1.00 60.16 426 GLY A O 1
ATOM 3381 N N . THR A 1 427 ? -10.864 -29.544 -14.168 1.00 65.19 427 THR A N 1
ATOM 3382 C CA . THR A 1 427 ? -11.391 -28.370 -14.888 1.00 65.19 427 THR A CA 1
ATOM 3383 C C . THR A 1 427 ? -12.819 -28.028 -14.447 1.00 65.19 427 THR A C 1
ATOM 3385 O O . THR A 1 427 ? -13.131 -26.860 -14.232 1.00 65.19 427 THR A O 1
ATOM 3388 N N . ALA A 1 428 ? -13.669 -29.040 -14.240 1.00 68.44 428 ALA A N 1
ATOM 3389 C CA . ALA A 1 428 ? -15.027 -28.845 -13.727 1.00 68.44 428 ALA A CA 1
ATOM 3390 C C . ALA A 1 428 ? -15.026 -28.418 -12.247 1.00 68.44 428 ALA A C 1
ATOM 3392 O O . ALA A 1 428 ? -15.806 -27.554 -11.839 1.00 68.44 428 ALA A O 1
ATOM 3393 N N . ASP A 1 429 ? -14.119 -28.983 -11.442 1.00 71.44 429 ASP A N 1
ATOM 3394 C CA . ASP A 1 429 ? -13.926 -28.557 -10.054 1.00 71.44 429 ASP A CA 1
ATOM 3395 C C . ASP A 1 429 ? -13.390 -27.119 -9.964 1.00 71.44 429 ASP A C 1
ATOM 3397 O O . ASP A 1 429 ? -13.871 -26.348 -9.131 1.00 71.44 429 ASP A O 1
ATOM 3401 N N . LEU A 1 430 ? -12.472 -26.723 -10.856 1.00 71.50 430 LEU A N 1
ATOM 3402 C CA . LEU A 1 430 ? -11.978 -25.349 -10.970 1.00 71.50 430 LEU A CA 1
ATOM 3403 C C . LEU A 1 430 ? -13.107 -24.362 -11.281 1.00 71.50 430 LEU A C 1
ATOM 3405 O O . LEU A 1 430 ? -13.235 -23.357 -10.585 1.00 71.50 430 LEU A O 1
ATOM 3409 N N . GLU A 1 431 ? -13.938 -24.640 -12.287 1.00 76.00 431 GLU A N 1
ATOM 3410 C CA . GLU A 1 431 ? -15.079 -23.781 -12.633 1.00 76.00 431 GLU A CA 1
ATOM 3411 C C . GLU A 1 431 ? -16.028 -23.609 -11.444 1.00 76.00 431 GLU A C 1
ATOM 3413 O O . GLU A 1 431 ? -16.441 -22.492 -11.131 1.00 76.00 431 GLU A O 1
ATOM 3418 N N . ARG A 1 432 ? -16.318 -24.697 -10.718 1.00 81.31 432 ARG A N 1
ATOM 3419 C CA . ARG A 1 432 ? -17.138 -24.637 -9.504 1.00 81.31 432 ARG A CA 1
ATOM 3420 C C . ARG A 1 432 ? -16.484 -23.782 -8.416 1.00 81.31 432 ARG A C 1
ATOM 3422 O O . ARG A 1 432 ? -17.179 -22.978 -7.800 1.00 81.31 432 ARG A O 1
ATOM 3429 N N . ILE A 1 433 ? -15.182 -23.945 -8.171 1.00 78.50 433 ILE A N 1
ATOM 3430 C CA . ILE A 1 433 ? -14.453 -23.177 -7.150 1.00 78.50 433 ILE A CA 1
ATOM 3431 C C . ILE A 1 433 ? -14.412 -21.691 -7.519 1.00 78.50 433 ILE A C 1
ATOM 3433 O O . ILE A 1 433 ? -14.720 -20.853 -6.670 1.00 78.50 433 ILE A O 1
ATOM 3437 N N . ILE A 1 434 ? -14.080 -21.356 -8.770 1.00 75.56 434 ILE A N 1
ATOM 3438 C CA . ILE A 1 434 ? -14.098 -19.976 -9.274 1.00 75.56 434 ILE A CA 1
ATOM 3439 C C . ILE A 1 434 ? -15.490 -19.383 -9.071 1.00 75.56 434 ILE A C 1
ATOM 3441 O O . ILE A 1 434 ? -15.613 -18.324 -8.461 1.00 75.56 434 ILE A O 1
ATOM 3445 N N . GLN A 1 435 ? -16.541 -20.088 -9.492 1.00 78.50 435 GLN A N 1
ATOM 3446 C CA . GLN A 1 435 ? -17.913 -19.606 -9.369 1.00 78.50 435 GLN A CA 1
ATOM 3447 C C . GLN A 1 435 ? -18.328 -19.399 -7.905 1.00 78.50 435 GLN A C 1
ATOM 3449 O O . GLN A 1 435 ? -18.939 -18.384 -7.566 1.00 78.50 435 GLN A O 1
ATOM 3454 N N . GLU A 1 436 ? -17.985 -20.331 -7.014 1.00 80.56 436 GLU A N 1
ATOM 3455 C CA . GLU A 1 436 ? -18.277 -20.218 -5.584 1.00 80.56 436 GLU A CA 1
ATOM 3456 C C . GLU A 1 436 ? -17.581 -18.995 -4.973 1.00 80.56 436 GLU A C 1
ATOM 3458 O O . GLU A 1 436 ? -18.229 -18.194 -4.292 1.00 80.56 436 GLU A O 1
ATOM 3463 N N . LYS A 1 437 ? -16.281 -18.813 -5.237 1.00 76.12 437 LYS A N 1
ATOM 3464 C CA . LYS A 1 437 ? -15.502 -17.695 -4.689 1.00 76.12 437 LYS A CA 1
ATOM 3465 C C . LYS A 1 437 ? -15.914 -16.361 -5.304 1.00 76.12 437 LYS A C 1
ATOM 3467 O O . LYS A 1 437 ? -16.105 -15.406 -4.556 1.00 76.12 437 LYS A O 1
ATOM 3472 N N . ALA A 1 438 ? -16.148 -16.300 -6.612 1.00 71.81 438 ALA A N 1
ATOM 3473 C CA . ALA A 1 438 ? -16.634 -15.099 -7.285 1.00 71.81 438 ALA A CA 1
ATOM 3474 C C . ALA A 1 438 ? -18.036 -14.684 -6.811 1.00 71.81 438 ALA A C 1
ATOM 3476 O O . ALA A 1 438 ? -18.328 -13.492 -6.692 1.00 71.81 438 ALA A O 1
ATOM 3477 N N . SER A 1 439 ? -18.889 -15.644 -6.427 1.00 66.62 439 SER A N 1
ATOM 3478 C CA . SER A 1 439 ? -20.216 -15.343 -5.870 1.00 66.62 439 SER A CA 1
ATOM 3479 C C . SER A 1 439 ? -20.168 -14.557 -4.554 1.00 66.62 439 SER A C 1
ATOM 3481 O O . SER A 1 439 ? -21.131 -13.865 -4.229 1.00 66.62 439 SER A O 1
ATOM 3483 N N . VAL A 1 440 ? -19.062 -14.618 -3.798 1.00 68.69 440 VAL A N 1
ATOM 3484 C CA . VAL A 1 440 ? -18.888 -13.850 -2.551 1.00 68.69 440 VAL A CA 1
ATOM 3485 C C . VAL A 1 440 ? -18.965 -12.348 -2.821 1.00 68.69 440 VAL A C 1
ATOM 3487 O O . VAL A 1 440 ? -19.527 -11.609 -2.023 1.00 68.69 440 VAL A O 1
ATOM 3490 N N . LEU A 1 441 ? -18.474 -11.896 -3.975 1.00 67.62 441 LEU A N 1
ATOM 3491 C CA . LEU A 1 441 ? -18.515 -10.491 -4.373 1.00 67.62 441 LEU A CA 1
ATOM 3492 C C . LEU A 1 441 ? -19.900 -10.019 -4.820 1.00 67.62 441 LEU A C 1
ATOM 3494 O O . LEU A 1 441 ? -20.162 -8.817 -4.773 1.00 67.62 441 LEU A O 1
ATOM 3498 N N . GLN A 1 442 ? -20.758 -10.946 -5.250 1.00 68.75 442 GLN A N 1
ATOM 3499 C CA . GLN A 1 442 ? -22.153 -10.691 -5.629 1.00 68.75 442 GLN A CA 1
ATOM 3500 C C . GLN A 1 442 ? -23.096 -10.704 -4.415 1.00 68.75 442 GLN A C 1
ATOM 3502 O O . GLN A 1 442 ? -24.268 -10.354 -4.527 1.00 68.75 442 GLN A O 1
ATOM 3507 N N . LYS A 1 443 ? -22.581 -11.126 -3.259 1.00 68.19 443 LYS A N 1
ATOM 3508 C CA . LYS A 1 443 ? -23.281 -11.266 -1.988 1.00 68.19 443 LYS A CA 1
ATOM 3509 C C . LYS A 1 443 ? -22.998 -10.030 -1.119 1.00 68.19 443 LYS A C 1
ATOM 3511 O O . LYS A 1 443 ? -21.864 -9.812 -0.706 1.00 68.19 443 LYS A O 1
ATOM 3516 N N . GLY A 1 444 ? -24.017 -9.217 -0.834 1.00 78.00 444 GLY A N 1
ATOM 3517 C CA . GLY A 1 444 ? -23.896 -7.948 -0.090 1.00 78.00 444 GLY A CA 1
ATOM 3518 C C . GLY A 1 444 ? -23.984 -6.709 -0.986 1.00 78.00 444 GLY A C 1
ATOM 3519 O O . GLY A 1 444 ? -24.522 -6.796 -2.085 1.00 78.00 444 GLY A O 1
ATOM 3520 N N . TYR A 1 445 ? -23.476 -5.555 -0.523 1.00 82.00 445 TYR A N 1
ATOM 3521 C CA . TYR A 1 445 ? -23.486 -4.306 -1.303 1.00 82.00 445 TYR A CA 1
ATOM 3522 C C . TYR A 1 445 ? -22.632 -4.458 -2.578 1.00 82.00 445 TYR A C 1
ATOM 3524 O O . TYR A 1 445 ? -21.407 -4.590 -2.470 1.00 82.00 445 TYR A O 1
ATOM 3532 N N . PRO A 1 446 ? -23.239 -4.466 -3.779 1.00 80.94 446 PRO A N 1
ATOM 3533 C CA . PRO A 1 446 ? -22.511 -4.703 -5.014 1.00 80.94 446 PRO A CA 1
ATOM 3534 C C . PRO A 1 446 ? -21.857 -3.412 -5.513 1.00 80.94 446 PRO A C 1
ATOM 3536 O O . PRO A 1 446 ? -22.491 -2.359 -5.562 1.00 80.94 446 PRO A O 1
ATOM 3539 N N . VAL A 1 447 ? -20.600 -3.514 -5.944 1.00 76.44 447 VAL A N 1
ATOM 3540 C CA . VAL A 1 447 ? -19.862 -2.411 -6.574 1.00 76.44 447 VAL A CA 1
ATOM 3541 C C . VAL A 1 447 ? -19.578 -2.792 -8.027 1.00 76.44 447 VAL A C 1
ATOM 3543 O O . VAL A 1 447 ? -18.946 -3.829 -8.249 1.00 76.44 447 VAL A O 1
ATOM 3546 N N . PRO A 1 448 ? -20.067 -2.026 -9.022 1.00 78.12 448 PRO A N 1
ATOM 3547 C CA . PRO A 1 448 ? -19.786 -2.303 -10.423 1.00 78.12 448 PRO A CA 1
ATOM 3548 C C . PRO A 1 448 ? -18.360 -1.867 -10.774 1.00 78.12 448 PRO A C 1
ATOM 3550 O O . PRO A 1 448 ? -17.981 -0.720 -10.559 1.00 78.12 448 PRO A O 1
ATOM 3553 N N . TYR A 1 449 ? -17.593 -2.774 -11.370 1.00 81.88 449 TYR A N 1
ATOM 3554 C CA . TYR A 1 449 ? -16.262 -2.509 -11.911 1.00 81.88 449 TYR A CA 1
ATOM 3555 C C . TYR A 1 449 ? -16.133 -3.139 -13.302 1.00 81.88 449 TYR A C 1
ATOM 3557 O O . TYR A 1 449 ? -16.744 -4.169 -13.588 1.00 81.88 449 TYR A O 1
ATOM 3565 N N . ASN A 1 450 ? -15.361 -2.504 -14.184 1.00 86.00 450 ASN A N 1
ATOM 3566 C CA . ASN A 1 450 ? -15.214 -2.885 -15.592 1.00 86.00 450 ASN A CA 1
ATOM 3567 C C . ASN A 1 450 ? -13.812 -3.405 -15.923 1.00 86.00 450 ASN A C 1
ATOM 3569 O O . ASN A 1 450 ? -13.596 -3.948 -17.012 1.00 86.00 450 ASN A O 1
ATOM 3573 N N . TRP A 1 451 ? -12.850 -3.249 -15.014 1.00 86.62 451 TRP A N 1
ATOM 3574 C CA . TRP A 1 451 ? -11.449 -3.558 -15.268 1.00 86.62 451 TRP A CA 1
ATOM 3575 C C . TRP A 1 451 ? -11.200 -5.008 -15.693 1.00 86.62 451 TRP A C 1
ATOM 3577 O O . TRP A 1 451 ? -10.327 -5.234 -16.527 1.00 86.62 451 TRP A O 1
ATOM 3587 N N . THR A 1 452 ? -11.976 -5.983 -15.207 1.00 86.50 452 THR A N 1
ATOM 3588 C CA . THR A 1 452 ? -11.846 -7.401 -15.596 1.00 86.50 452 THR A CA 1
ATOM 3589 C C . THR A 1 452 ? -12.088 -7.590 -17.097 1.00 86.50 452 THR A C 1
ATOM 3591 O O . THR A 1 452 ? -11.321 -8.263 -17.791 1.00 86.50 452 THR A O 1
ATOM 3594 N N . HIS A 1 453 ? -13.120 -6.933 -17.634 1.00 87.31 453 HIS A N 1
ATOM 3595 C CA . HIS A 1 453 ? -13.441 -6.935 -19.059 1.00 87.31 453 HIS A CA 1
ATOM 3596 C C . HIS A 1 453 ? -12.420 -6.139 -19.879 1.00 87.31 453 HIS A C 1
ATOM 3598 O O . HIS A 1 453 ? -12.004 -6.591 -20.950 1.00 87.31 453 HIS A O 1
ATOM 3604 N N . THR A 1 454 ? -11.994 -4.976 -19.381 1.00 88.12 454 THR A N 1
ATOM 3605 C CA . THR A 1 454 ? -11.005 -4.119 -20.054 1.00 88.12 454 THR A CA 1
ATOM 3606 C C . THR A 1 454 ? -9.646 -4.812 -20.149 1.00 88.12 454 THR A C 1
ATOM 3608 O O . THR A 1 454 ? -9.063 -4.843 -21.231 1.00 88.12 454 THR A O 1
ATOM 3611 N N . LEU A 1 455 ? -9.173 -5.441 -19.070 1.00 89.62 455 LEU A N 1
ATOM 3612 C CA . LEU A 1 455 ? -7.919 -6.194 -19.041 1.00 89.62 455 LEU A CA 1
ATOM 3613 C C . LEU A 1 455 ? -7.961 -7.384 -20.005 1.00 89.62 455 LEU A C 1
ATOM 3615 O O . LEU A 1 455 ? -7.055 -7.548 -20.823 1.00 89.62 455 LEU A O 1
ATOM 3619 N N . LYS A 1 456 ? -9.053 -8.163 -19.988 1.00 88.62 456 LYS A N 1
ATOM 3620 C CA . LYS A 1 456 ? -9.279 -9.255 -20.949 1.00 88.62 456 LYS A CA 1
ATOM 3621 C C . LYS A 1 456 ? -9.182 -8.770 -22.395 1.00 88.62 456 LYS A C 1
ATOM 3623 O O . LYS A 1 456 ? -8.590 -9.449 -23.234 1.00 88.62 456 LYS A O 1
ATOM 3628 N N . LYS A 1 457 ? -9.790 -7.618 -22.697 1.00 87.31 457 LYS A N 1
ATOM 3629 C CA . LYS A 1 457 ? -9.756 -7.020 -24.035 1.00 87.31 457 LYS A CA 1
ATOM 3630 C C . LYS A 1 457 ? -8.349 -6.546 -24.400 1.00 87.31 457 LYS A C 1
ATOM 3632 O O . LYS A 1 457 ? -7.914 -6.827 -25.508 1.00 87.31 457 LYS A O 1
ATOM 3637 N N . ALA A 1 458 ? -7.642 -5.887 -23.483 1.00 86.62 458 ALA A N 1
ATOM 3638 C CA . ALA A 1 458 ? -6.275 -5.411 -23.698 1.00 86.62 458 ALA A CA 1
ATOM 3639 C C . ALA A 1 458 ? -5.286 -6.557 -23.962 1.00 86.62 458 ALA A C 1
ATOM 3641 O O . ALA A 1 458 ? -4.367 -6.401 -24.754 1.00 86.62 458 ALA A O 1
ATOM 3642 N N . CYS A 1 459 ? -5.517 -7.737 -23.377 1.00 86.69 459 CYS A N 1
ATOM 3643 C CA . CYS A 1 459 ? -4.714 -8.922 -23.682 1.00 86.69 459 CYS A CA 1
ATOM 3644 C C . CYS A 1 459 ? -4.894 -9.417 -25.131 1.00 86.69 459 CYS A C 1
ATOM 3646 O O . CYS A 1 459 ? -4.011 -10.078 -25.663 1.00 86.69 459 CYS A O 1
ATOM 3648 N N . ARG A 1 460 ? -6.015 -9.090 -25.789 1.00 75.06 460 ARG A N 1
ATOM 3649 C CA . ARG A 1 460 ? -6.307 -9.423 -27.193 1.00 75.06 460 ARG A CA 1
ATOM 3650 C C . ARG A 1 460 ? -6.125 -8.190 -28.087 1.00 75.06 460 ARG A C 1
ATOM 3652 O O . ARG A 1 460 ? -7.118 -7.668 -28.604 1.00 75.06 460 ARG A O 1
ATOM 3659 N N . SER A 1 461 ? -4.902 -7.687 -28.261 1.00 62.22 461 SER A N 1
ATOM 3660 C CA . SER A 1 461 ? -4.653 -6.591 -29.207 1.00 62.22 461 SER A CA 1
ATOM 3661 C C . SER A 1 461 ? -4.846 -7.080 -30.659 1.00 62.22 461 SER A C 1
ATOM 3663 O O . SER A 1 461 ? -3.921 -7.449 -31.356 1.00 62.22 461 SER A O 1
ATOM 3665 N N . SER A 1 462 ? -6.100 -7.085 -31.131 1.00 59.28 462 SER A N 1
ATOM 3666 C CA . SER A 1 462 ? -6.593 -7.608 -32.428 1.00 59.28 462 SER A CA 1
ATOM 3667 C C . SER A 1 462 ? -6.467 -9.128 -32.656 1.00 59.28 462 SER A C 1
ATOM 3669 O O . SER A 1 462 ? -5.704 -9.814 -31.988 1.00 59.28 462 SER A O 1
ATOM 3671 N N . GLU A 1 463 ? -7.245 -9.666 -33.607 1.00 57.69 463 GLU A N 1
ATOM 3672 C CA . GLU A 1 463 ? -7.155 -11.078 -34.036 1.00 57.69 463 GLU A CA 1
ATOM 3673 C C . GLU A 1 463 ? -5.817 -11.403 -34.726 1.00 57.69 463 GLU A C 1
ATOM 3675 O O . GLU A 1 463 ? -5.452 -12.572 -34.832 1.00 57.69 463 GLU A O 1
ATOM 3680 N N . GLU A 1 464 ? -5.082 -10.378 -35.170 1.00 56.72 464 GLU A N 1
ATOM 3681 C CA . GLU A 1 464 ? -3.855 -10.507 -35.961 1.00 56.72 464 GLU A CA 1
ATOM 3682 C C . GLU A 1 464 ? -2.572 -10.148 -35.187 1.00 56.72 464 GLU A C 1
ATOM 3684 O O . GLU A 1 464 ? -1.482 -10.362 -35.720 1.00 56.72 464 GLU A O 1
ATOM 3689 N N . ALA A 1 465 ? -2.656 -9.625 -33.953 1.00 59.62 465 ALA A N 1
ATOM 3690 C CA . ALA A 1 465 ? -1.476 -9.238 -33.172 1.00 59.62 465 ALA A CA 1
ATOM 3691 C C . ALA A 1 465 ? -1.226 -10.131 -31.935 1.00 59.62 465 ALA A C 1
ATOM 3693 O O . ALA A 1 465 ? -2.103 -10.882 -31.498 1.00 59.62 465 ALA A O 1
ATOM 3694 N N . PRO A 1 466 ? 0.011 -10.121 -31.403 1.00 62.28 466 PRO A N 1
ATOM 3695 C CA . PRO A 1 466 ? 0.424 -11.056 -30.368 1.00 62.28 466 PRO A CA 1
ATOM 3696 C C . PRO A 1 466 ? -0.177 -10.733 -28.988 1.00 62.28 466 PRO A C 1
ATOM 3698 O O . PRO A 1 466 ? -0.292 -9.582 -28.582 1.00 62.28 466 PRO A O 1
ATOM 3701 N N . ASN A 1 467 ? -0.557 -11.790 -28.265 1.00 79.94 467 ASN A N 1
ATOM 3702 C CA . ASN A 1 467 ? -1.251 -11.735 -26.977 1.00 79.94 467 ASN A CA 1
ATOM 3703 C C . ASN A 1 467 ? -0.299 -11.330 -25.838 1.00 79.94 467 ASN A C 1
ATOM 3705 O O . ASN A 1 467 ? 0.781 -11.906 -25.703 1.00 79.94 467 ASN A O 1
ATOM 3709 N N . TRP A 1 468 ? -0.723 -10.388 -24.991 1.00 89.88 468 TRP A N 1
ATOM 3710 C CA . TRP A 1 468 ? 0.022 -10.019 -23.780 1.00 89.88 468 TRP A CA 1
ATOM 3711 C C . TRP A 1 468 ? -0.020 -11.107 -22.707 1.00 89.88 468 TRP A C 1
ATOM 3713 O O . TRP A 1 468 ? 0.948 -11.299 -21.978 1.00 89.88 468 TRP A O 1
ATOM 3723 N N . SER A 1 469 ? -1.148 -11.805 -22.564 1.00 89.94 469 SER A N 1
ATOM 3724 C CA . SER A 1 469 ? -1.280 -12.856 -21.553 1.00 89.94 469 SER A CA 1
ATOM 3725 C C . SER A 1 469 ? -0.400 -14.051 -21.911 1.00 89.94 469 SER A C 1
ATOM 3727 O O . SER A 1 469 ? -0.531 -14.633 -22.988 1.00 89.94 469 SER A O 1
ATOM 3729 N N . CYS A 1 470 ? 0.506 -14.399 -20.998 1.00 89.94 470 CYS A N 1
ATOM 3730 C CA . CYS A 1 470 ? 1.497 -15.454 -21.204 1.00 89.94 470 CYS A CA 1
ATOM 3731 C C . CYS A 1 470 ? 1.474 -16.526 -20.102 1.00 89.94 470 CYS A C 1
ATOM 3733 O O . CYS A 1 470 ? 2.121 -17.557 -20.232 1.00 89.94 470 CYS A O 1
ATOM 3735 N N . PHE A 1 471 ? 0.764 -16.283 -18.998 1.00 90.94 471 PHE A N 1
ATOM 3736 C CA . PHE A 1 471 ? 0.557 -17.236 -17.908 1.00 90.94 471 PHE A CA 1
ATOM 3737 C C . PHE A 1 471 ? -0.691 -16.833 -17.118 1.00 90.94 471 PHE A C 1
ATOM 3739 O O . PHE A 1 471 ? -0.890 -15.645 -16.867 1.00 90.94 471 PHE A O 1
ATOM 3746 N N . ASP A 1 472 ? -1.502 -17.803 -16.708 1.00 90.06 472 ASP A N 1
ATOM 3747 C CA . ASP A 1 472 ? -2.665 -17.595 -15.842 1.00 90.06 472 ASP A CA 1
ATOM 3748 C C . ASP A 1 472 ? -2.809 -18.821 -14.930 1.00 90.06 472 ASP A C 1
ATOM 3750 O O . ASP A 1 472 ? -3.128 -19.918 -15.395 1.00 90.06 472 ASP A O 1
ATOM 3754 N N . GLY A 1 473 ? -2.450 -18.674 -13.656 1.00 89.88 473 GLY A N 1
ATOM 3755 C CA . GLY A 1 473 ? -2.395 -19.760 -12.681 1.00 89.88 473 GLY A CA 1
ATOM 3756 C C . GLY A 1 473 ? -3.348 -19.527 -11.517 1.00 89.88 473 GLY A C 1
ATOM 3757 O O . GLY A 1 473 ? -3.259 -18.501 -10.851 1.00 89.88 473 GLY A O 1
ATOM 3758 N N . VAL A 1 474 ? -4.209 -20.501 -11.220 1.00 89.56 474 VAL A N 1
ATOM 3759 C CA . VAL A 1 474 ? -5.133 -20.476 -10.079 1.00 89.56 474 VAL A CA 1
ATOM 3760 C C . VAL A 1 474 ? -4.651 -21.428 -8.999 1.00 89.56 474 VAL A C 1
ATOM 3762 O O . VAL A 1 474 ? -4.486 -22.620 -9.239 1.00 89.56 474 VAL A O 1
ATOM 3765 N N . PHE A 1 475 ? -4.488 -20.903 -7.793 1.00 88.19 475 PHE A N 1
ATOM 3766 C CA . PHE A 1 475 ? -3.961 -21.594 -6.632 1.00 88.19 475 PHE A CA 1
ATOM 3767 C C . PHE A 1 475 ? -5.009 -21.650 -5.523 1.00 88.19 475 PHE A C 1
ATOM 3769 O O . PHE A 1 475 ? -5.559 -20.624 -5.120 1.00 88.19 475 PHE A O 1
ATOM 3776 N N . VAL A 1 476 ? -5.268 -22.844 -4.997 1.00 83.62 476 VAL A N 1
ATOM 3777 C CA . VAL A 1 476 ? -6.233 -23.077 -3.915 1.00 83.62 476 VAL A CA 1
ATOM 3778 C C . VAL A 1 476 ? -5.622 -23.921 -2.798 1.00 83.62 476 VAL A C 1
ATOM 3780 O O . VAL A 1 476 ? -4.673 -24.682 -3.014 1.00 83.62 476 VAL A O 1
ATOM 3783 N N . GLY A 1 477 ? -6.165 -23.777 -1.585 1.00 81.31 477 GLY A N 1
ATOM 3784 C CA . GLY A 1 477 ? -5.586 -24.390 -0.388 1.00 81.31 477 GLY A CA 1
ATOM 3785 C C . GLY A 1 477 ? -4.152 -23.903 -0.180 1.00 81.31 477 GLY A C 1
ATOM 3786 O O . GLY A 1 477 ? -3.878 -22.708 -0.290 1.00 81.31 477 GLY A O 1
ATOM 3787 N N . ASP A 1 478 ? -3.225 -24.832 0.030 1.00 80.25 478 ASP A N 1
ATOM 3788 C CA . ASP A 1 478 ? -1.806 -24.522 0.252 1.00 80.25 478 ASP A CA 1
ATOM 3789 C C . ASP A 1 478 ? -1.016 -24.304 -1.056 1.00 80.25 478 ASP A C 1
ATOM 3791 O O . ASP A 1 478 ? 0.210 -24.242 -1.051 1.00 80.25 478 ASP A O 1
ATOM 3795 N N . GLY A 1 479 ? -1.702 -24.186 -2.202 1.00 79.44 479 GLY A N 1
ATOM 3796 C CA . GLY A 1 479 ? -1.067 -24.019 -3.514 1.00 79.44 479 GLY A CA 1
ATOM 3797 C C . GLY A 1 479 ? -0.261 -22.727 -3.671 1.00 79.44 479 GLY A C 1
ATOM 3798 O O . GLY A 1 479 ? 0.713 -22.714 -4.418 1.00 79.44 479 GLY A O 1
ATOM 3799 N N . TYR A 1 480 ? -0.636 -21.654 -2.969 1.00 85.75 480 TYR A N 1
ATOM 3800 C CA . TYR A 1 480 ? 0.082 -20.381 -3.003 1.00 85.75 480 TYR A CA 1
ATOM 3801 C C . TYR A 1 480 ? 0.630 -20.022 -1.626 1.00 85.75 480 TYR A C 1
ATOM 3803 O O . TYR A 1 480 ? -0.116 -19.906 -0.649 1.00 85.75 480 TYR A O 1
ATOM 3811 N N . ARG A 1 481 ? 1.940 -19.784 -1.575 1.00 81.81 481 ARG A N 1
ATOM 3812 C CA . ARG A 1 481 ? 2.668 -19.364 -0.382 1.00 81.81 481 ARG A CA 1
ATOM 3813 C C . ARG A 1 481 ? 3.263 -17.986 -0.631 1.00 81.81 481 ARG A C 1
ATOM 3815 O O . ARG A 1 481 ? 3.863 -17.751 -1.672 1.00 81.81 481 ARG A O 1
ATOM 3822 N N . TYR A 1 482 ? 3.134 -17.080 0.331 1.00 81.25 482 TYR A N 1
ATOM 3823 C CA . TYR A 1 482 ? 3.801 -15.779 0.255 1.00 81.25 482 TYR A CA 1
ATOM 3824 C C . TYR A 1 482 ? 4.390 -15.372 1.597 1.00 81.25 482 TYR A C 1
ATOM 3826 O O . TYR A 1 482 ? 3.955 -15.813 2.665 1.00 81.25 482 TYR A O 1
ATOM 3834 N N . PHE A 1 483 ? 5.411 -14.522 1.550 1.00 80.88 483 PHE A N 1
ATOM 3835 C CA . PHE A 1 483 ? 6.054 -14.026 2.754 1.00 80.88 483 PHE A CA 1
ATOM 3836 C C . PHE A 1 483 ? 5.307 -12.806 3.289 1.00 80.88 483 PHE A C 1
ATOM 3838 O O . PHE A 1 483 ? 5.281 -11.741 2.673 1.00 80.88 483 PHE A O 1
ATOM 3845 N N . CYS A 1 484 ? 4.726 -12.937 4.476 1.00 82.50 484 CYS A N 1
ATOM 3846 C CA . CYS A 1 484 ? 4.065 -11.841 5.155 1.00 82.50 484 CYS A CA 1
ATOM 3847 C C . CYS A 1 484 ? 5.072 -11.057 5.997 1.00 82.50 484 CYS A C 1
ATOM 3849 O O . CYS A 1 484 ? 5.498 -11.498 7.072 1.00 82.50 484 CYS A O 1
ATOM 3851 N N . THR A 1 485 ? 5.426 -9.860 5.525 1.00 79.69 485 THR A N 1
ATOM 3852 C CA . THR A 1 485 ? 6.396 -9.006 6.213 1.00 79.69 485 THR A CA 1
ATOM 3853 C C . THR A 1 485 ? 5.904 -8.526 7.574 1.00 79.69 485 THR A C 1
ATOM 3855 O O . THR A 1 485 ? 6.728 -8.347 8.455 1.00 79.69 485 THR A O 1
ATOM 3858 N N . SER A 1 486 ? 4.598 -8.366 7.811 1.00 80.88 486 SER A N 1
ATOM 3859 C CA . SER A 1 486 ? 4.104 -7.926 9.128 1.00 80.88 486 SER A CA 1
ATOM 3860 C C . SER A 1 486 ? 4.333 -8.986 10.212 1.00 80.88 486 SER A C 1
ATOM 3862 O O . SER A 1 486 ? 4.705 -8.659 11.336 1.00 80.88 486 SER A O 1
ATOM 3864 N N . THR A 1 487 ? 4.183 -10.272 9.875 1.00 82.50 487 THR A N 1
ATOM 3865 C CA . THR A 1 487 ? 4.416 -11.386 10.808 1.00 82.50 487 THR A CA 1
ATOM 3866 C C . THR A 1 487 ? 5.814 -11.990 10.714 1.00 82.50 487 THR A C 1
ATOM 3868 O O . THR A 1 487 ? 6.162 -12.814 11.558 1.00 82.50 487 THR A O 1
ATOM 3871 N N . ASN A 1 488 ? 6.613 -11.598 9.717 1.00 83.06 488 ASN A N 1
ATOM 3872 C CA . ASN A 1 488 ? 7.915 -12.197 9.404 1.00 83.06 488 ASN A CA 1
ATOM 3873 C C . ASN A 1 488 ? 7.825 -13.722 9.201 1.00 83.06 488 ASN A C 1
ATOM 3875 O O . ASN A 1 488 ? 8.638 -14.491 9.715 1.00 83.06 488 ASN A O 1
ATOM 3879 N N . LYS A 1 489 ? 6.759 -14.167 8.532 1.00 82.00 489 LYS A N 1
ATOM 3880 C CA . LYS A 1 489 ? 6.426 -15.582 8.338 1.00 82.00 489 LYS A CA 1
ATOM 3881 C C . LYS A 1 489 ? 5.941 -15.798 6.923 1.00 82.00 489 LYS A C 1
ATOM 3883 O O . LYS A 1 489 ? 5.266 -14.942 6.357 1.00 82.00 489 LYS A O 1
ATOM 3888 N N . TRP A 1 490 ? 6.221 -16.979 6.410 1.00 80.88 490 TRP A N 1
ATOM 3889 C CA . TRP A 1 490 ? 5.504 -17.499 5.267 1.00 80.88 490 TRP A CA 1
ATOM 3890 C C . TRP A 1 490 ? 4.077 -17.863 5.666 1.00 80.88 490 TRP A C 1
ATOM 3892 O O . TRP A 1 490 ? 3.874 -18.474 6.718 1.00 80.88 490 TRP A O 1
ATOM 3902 N N . LEU A 1 491 ? 3.113 -17.465 4.844 1.00 80.75 491 LEU A N 1
ATOM 3903 C CA . LEU A 1 491 ? 1.709 -17.810 5.004 1.00 80.75 491 LEU A CA 1
ATOM 3904 C C . LEU A 1 491 ? 1.245 -18.636 3.803 1.00 80.75 491 LEU A C 1
ATOM 3906 O O . LEU A 1 491 ? 1.624 -18.358 2.666 1.00 80.75 491 LEU A O 1
ATOM 3910 N N . GLU A 1 492 ? 0.416 -19.630 4.092 1.00 81.62 492 GLU A N 1
ATOM 3911 C CA . GLU A 1 492 ? -0.197 -20.577 3.156 1.00 81.62 492 GLU A CA 1
ATOM 3912 C C . GLU A 1 492 ? -1.709 -20.580 3.412 1.00 81.62 492 GLU A C 1
ATOM 3914 O O . GLU A 1 492 ? -2.157 -20.144 4.480 1.00 81.62 492 GLU A O 1
ATOM 3919 N N . GLY A 1 493 ? -2.508 -20.993 2.426 1.00 71.06 493 GLY A N 1
ATOM 3920 C CA . GLY A 1 493 ? -3.961 -21.107 2.593 1.00 71.06 493 GLY A CA 1
ATOM 3921 C C . GLY A 1 493 ? -4.694 -19.785 2.846 1.00 71.06 493 GLY A C 1
ATOM 3922 O O . GLY A 1 493 ? -5.829 -19.794 3.323 1.00 71.06 493 GLY A O 1
ATOM 3923 N N . VAL A 1 494 ? -4.064 -18.635 2.572 1.00 62.97 494 VAL A N 1
ATOM 3924 C CA . VAL A 1 494 ? -4.584 -17.315 2.987 1.00 62.97 494 VAL A CA 1
ATOM 3925 C C . VAL A 1 494 ? -5.815 -16.886 2.184 1.00 62.97 494 VAL A C 1
ATOM 3927 O O . VAL A 1 494 ? -6.670 -16.169 2.695 1.00 62.97 494 VAL A O 1
ATOM 3930 N N . THR A 1 495 ? -5.942 -17.353 0.951 1.00 70.81 495 THR A N 1
ATOM 3931 C CA . THR A 1 495 ? -7.142 -17.306 0.112 1.00 70.81 495 THR A CA 1
ATOM 3932 C C . THR A 1 495 ? -6.823 -18.108 -1.147 1.00 70.81 495 THR A C 1
ATOM 3934 O O . THR A 1 495 ? -5.663 -18.433 -1.398 1.00 70.81 495 THR A O 1
ATOM 3937 N N . ALA A 1 496 ? -7.835 -18.431 -1.946 1.00 82.12 496 ALA A N 1
ATOM 3938 C CA . ALA A 1 496 ? -7.568 -18.810 -3.321 1.00 82.12 496 ALA A CA 1
ATOM 3939 C C . ALA A 1 496 ? -6.999 -17.593 -4.076 1.00 82.12 496 ALA A C 1
ATOM 3941 O O . ALA A 1 496 ? -7.524 -16.483 -3.928 1.00 82.12 496 ALA A O 1
ATOM 3942 N N . THR A 1 497 ? -5.944 -17.810 -4.855 1.00 88.00 497 THR A N 1
ATOM 3943 C CA . THR A 1 497 ? -5.135 -16.774 -5.510 1.00 88.00 497 THR A CA 1
ATOM 3944 C C . THR A 1 497 ? -5.028 -17.064 -6.997 1.00 88.00 497 THR A C 1
ATOM 3946 O O . THR A 1 497 ? -4.838 -18.206 -7.395 1.00 88.00 497 THR A O 1
ATOM 3949 N N . GLU 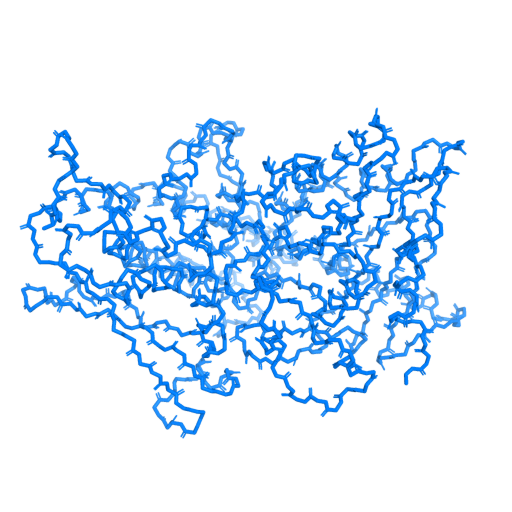A 1 498 ? -5.096 -16.032 -7.817 1.00 89.06 498 GLU A N 1
ATOM 3950 C CA . GLU A 1 498 ? -4.812 -16.056 -9.242 1.00 89.06 498 GLU A CA 1
ATOM 3951 C C . GLU A 1 498 ? -3.527 -15.261 -9.518 1.00 89.06 498 GLU A C 1
ATOM 3953 O O . GLU A 1 498 ? -3.340 -14.162 -8.989 1.00 89.06 498 GLU A O 1
ATOM 3958 N N . VAL A 1 499 ? -2.619 -15.829 -10.314 1.00 91.81 499 VAL A N 1
ATOM 3959 C CA . VAL A 1 499 ? -1.369 -15.195 -10.753 1.00 91.81 499 VAL A CA 1
ATOM 3960 C C . VAL A 1 499 ? -1.388 -15.078 -12.269 1.00 91.81 499 VAL A C 1
ATOM 3962 O O . VAL A 1 499 ? -1.386 -16.089 -12.970 1.00 91.81 499 VAL A O 1
ATOM 3965 N N . ILE A 1 500 ? -1.350 -13.847 -12.773 1.00 93.06 500 ILE A N 1
ATOM 3966 C CA . ILE A 1 500 ? -1.393 -13.546 -14.207 1.00 93.06 500 ILE A CA 1
ATOM 3967 C C . ILE A 1 500 ? -0.060 -12.934 -14.631 1.00 93.06 500 ILE A C 1
ATOM 3969 O O . ILE A 1 500 ? 0.367 -11.916 -14.085 1.00 93.06 500 ILE A O 1
ATOM 3973 N N . GLY A 1 501 ? 0.583 -13.537 -15.630 1.00 94.50 501 GLY A N 1
ATOM 3974 C CA . GLY A 1 501 ? 1.752 -12.987 -16.313 1.00 94.50 501 GLY A CA 1
ATOM 3975 C C . GLY A 1 501 ? 1.349 -12.279 -17.602 1.00 94.50 501 GLY A C 1
ATOM 3976 O O . GLY A 1 501 ? 0.704 -12.881 -18.466 1.00 94.50 501 GLY A O 1
ATOM 3977 N N . LEU A 1 502 ? 1.752 -11.015 -17.741 1.00 94.44 502 LEU A N 1
ATOM 3978 C CA . LEU A 1 502 ? 1.560 -10.215 -18.948 1.00 94.44 502 LEU A CA 1
ATOM 3979 C C . LEU A 1 502 ? 2.928 -9.864 -19.535 1.00 94.44 502 LEU A C 1
ATOM 3981 O O . LEU A 1 502 ? 3.664 -9.054 -18.971 1.00 94.44 502 LEU A O 1
ATOM 3985 N N . ALA A 1 503 ? 3.273 -10.485 -20.656 1.00 91.88 503 ALA A N 1
ATOM 3986 C CA . ALA A 1 503 ? 4.507 -10.220 -21.377 1.00 91.88 503 ALA A CA 1
ATOM 3987 C C . ALA A 1 503 ? 4.253 -9.226 -22.510 1.00 91.88 503 ALA A C 1
ATOM 3989 O O . ALA A 1 503 ? 3.333 -9.417 -23.304 1.00 91.88 503 ALA A O 1
ATOM 3990 N N . GLN A 1 504 ? 5.103 -8.208 -22.630 1.00 89.81 504 GLN A N 1
ATOM 3991 C CA . GLN A 1 504 ? 5.073 -7.305 -23.769 1.00 89.81 504 GLN A CA 1
ATOM 3992 C C . GLN A 1 504 ? 5.296 -8.098 -25.068 1.00 89.81 504 GLN A C 1
ATOM 3994 O O . GLN A 1 504 ? 6.308 -8.801 -25.201 1.00 89.81 504 GLN A O 1
ATOM 3999 N N . PRO A 1 505 ? 4.402 -7.968 -26.060 1.00 82.38 505 PRO A N 1
ATOM 4000 C CA . PRO A 1 505 ? 4.584 -8.615 -27.343 1.00 82.38 505 PRO A CA 1
ATOM 4001 C C . PRO A 1 505 ? 5.784 -8.027 -28.098 1.00 82.38 505 PRO A C 1
ATOM 4003 O O . PRO A 1 505 ? 5.825 -6.832 -28.383 1.00 82.38 505 PRO A O 1
ATOM 4006 N N . GLN A 1 506 ? 6.772 -8.859 -28.444 1.00 74.88 506 GLN A N 1
ATOM 4007 C CA . GLN A 1 506 ? 7.943 -8.436 -29.220 1.00 74.88 506 GLN A CA 1
ATOM 4008 C C . GLN A 1 506 ? 8.201 -9.396 -30.392 1.00 74.88 506 GLN A C 1
ATOM 4010 O O . GLN A 1 506 ? 8.472 -10.575 -30.154 1.00 74.88 506 GLN A O 1
ATOM 4015 N N . PRO A 1 507 ? 8.177 -8.921 -31.654 1.00 58.47 507 PRO A N 1
ATOM 4016 C CA . PRO A 1 507 ? 8.368 -9.785 -32.821 1.00 58.47 507 PRO A CA 1
ATOM 4017 C C . PRO A 1 507 ? 9.817 -10.270 -33.012 1.00 58.47 507 PRO A C 1
ATOM 4019 O O . PRO A 1 507 ? 10.023 -11.272 -33.686 1.00 58.47 507 PRO A O 1
ATOM 4022 N N . ASN A 1 508 ? 10.813 -9.620 -32.391 1.00 55.56 508 ASN A N 1
ATOM 4023 C CA . ASN A 1 508 ? 12.241 -9.960 -32.509 1.00 55.56 508 ASN A CA 1
ATOM 4024 C C . ASN A 1 508 ? 12.921 -10.098 -31.134 1.00 55.56 508 ASN A C 1
ATOM 4026 O O . ASN A 1 508 ? 13.959 -9.482 -30.875 1.00 55.56 508 ASN A O 1
ATOM 4030 N N . ARG A 1 509 ? 12.326 -10.871 -30.217 1.00 60.66 509 ARG A N 1
ATOM 4031 C CA . ARG A 1 509 ? 12.887 -11.071 -28.872 1.00 60.66 509 ARG A CA 1
ATOM 4032 C C . ARG A 1 509 ? 14.267 -11.733 -28.985 1.00 60.66 509 ARG A C 1
ATOM 4034 O O . ARG A 1 509 ? 14.384 -12.864 -29.446 1.00 60.66 509 ARG A O 1
ATOM 4041 N N . THR A 1 510 ? 15.323 -11.017 -28.601 1.00 51.88 510 THR A N 1
ATOM 4042 C CA . THR A 1 510 ? 16.683 -11.578 -28.608 1.00 51.88 510 THR A CA 1
ATOM 4043 C C . THR A 1 510 ? 16.825 -12.627 -27.501 1.00 51.88 510 THR A C 1
ATOM 4045 O O . THR A 1 510 ? 16.313 -12.440 -26.400 1.00 51.88 510 THR A O 1
ATOM 4048 N N . GLU A 1 511 ? 17.552 -13.718 -27.765 1.00 52.00 511 GLU A N 1
ATOM 4049 C CA . GLU A 1 511 ? 17.753 -14.868 -26.853 1.00 52.00 511 GLU A CA 1
ATOM 4050 C C . GLU A 1 511 ? 18.410 -14.526 -25.496 1.00 52.00 511 GLU A C 1
ATOM 4052 O O . GLU A 1 511 ? 18.606 -15.407 -24.662 1.00 52.00 511 GLU A O 1
ATOM 4057 N N . LYS A 1 512 ? 18.775 -13.259 -25.252 1.00 52.78 512 LYS A N 1
ATOM 4058 C CA . LYS A 1 512 ? 19.488 -12.834 -24.040 1.00 52.78 512 LYS A CA 1
ATOM 4059 C C . LYS A 1 512 ? 18.645 -12.911 -22.763 1.00 52.78 512 LYS A C 1
ATOM 4061 O O . LYS A 1 512 ? 19.235 -13.079 -21.701 1.00 52.78 512 LYS A O 1
ATOM 4066 N N . ASN A 1 513 ? 17.315 -12.820 -22.855 1.00 57.34 513 ASN A N 1
ATOM 4067 C CA . ASN A 1 513 ? 16.418 -12.870 -21.697 1.00 57.34 513 ASN A CA 1
ATOM 4068 C C . ASN A 1 513 ? 15.435 -14.035 -21.821 1.00 57.34 513 ASN A C 1
ATOM 4070 O O . ASN A 1 513 ? 14.833 -14.245 -22.876 1.00 57.34 513 ASN A O 1
ATOM 4074 N N . LEU A 1 514 ? 15.244 -14.774 -20.727 1.00 68.88 514 LEU A N 1
ATOM 4075 C CA . LEU A 1 514 ? 14.237 -15.827 -20.672 1.00 68.88 514 LEU A CA 1
ATOM 4076 C C . LEU A 1 514 ? 12.836 -15.200 -20.809 1.00 68.88 514 LEU A C 1
ATOM 4078 O O . LEU A 1 514 ? 12.532 -14.267 -20.064 1.00 68.88 514 LEU A O 1
ATOM 4082 N N . PRO A 1 515 ? 11.967 -15.694 -21.708 1.00 83.88 515 PRO A N 1
ATOM 4083 C CA . PRO A 1 515 ? 10.586 -15.229 -21.781 1.00 83.88 515 PRO A CA 1
ATOM 4084 C C . PRO A 1 515 ? 9.866 -15.358 -20.433 1.00 83.88 515 PRO A C 1
ATOM 4086 O O . PRO A 1 515 ? 10.012 -16.387 -19.770 1.00 83.88 515 PRO A O 1
ATOM 4089 N N . LEU A 1 516 ? 9.058 -14.357 -20.054 1.00 90.50 516 LEU A N 1
ATOM 4090 C CA . LEU A 1 516 ? 8.300 -14.357 -18.792 1.00 90.50 516 LEU A CA 1
ATOM 4091 C C . LEU A 1 516 ? 7.500 -15.653 -18.590 1.00 90.50 516 LEU A C 1
ATOM 4093 O O . LEU A 1 516 ? 7.562 -16.245 -17.518 1.00 90.50 516 LEU A O 1
ATOM 4097 N N . GLU A 1 517 ? 6.806 -16.131 -19.626 1.00 88.62 517 GLU A N 1
ATOM 4098 C CA . GLU A 1 517 ? 6.078 -17.408 -19.595 1.00 88.62 517 GLU A CA 1
ATOM 4099 C C . GLU A 1 517 ? 6.975 -18.570 -19.170 1.00 88.62 517 GLU A C 1
ATOM 4101 O O . GLU A 1 517 ? 6.611 -19.363 -18.305 1.00 88.62 517 GLU A O 1
ATOM 4106 N N . LYS A 1 518 ? 8.171 -18.666 -19.757 1.00 87.44 518 LYS A N 1
ATOM 4107 C CA . LYS A 1 518 ? 9.120 -19.725 -19.427 1.00 87.44 518 LYS A CA 1
ATOM 4108 C C . LYS A 1 518 ? 9.629 -19.573 -17.992 1.00 87.44 518 LYS A C 1
ATOM 4110 O O . LYS A 1 518 ? 9.749 -20.580 -17.311 1.00 87.44 518 LYS A O 1
ATOM 4115 N N . ALA A 1 519 ? 9.843 -18.350 -17.504 1.00 89.25 519 ALA A N 1
ATOM 4116 C CA . ALA A 1 519 ? 10.233 -18.111 -16.110 1.00 89.25 519 ALA A CA 1
ATOM 4117 C C . ALA A 1 519 ? 9.136 -18.538 -15.120 1.00 89.25 519 ALA A C 1
ATOM 4119 O O . ALA A 1 519 ? 9.413 -19.205 -14.128 1.00 89.25 519 ALA A O 1
ATOM 4120 N N . LEU A 1 520 ? 7.877 -18.196 -15.409 1.00 90.62 520 LEU A N 1
ATOM 4121 C CA . LEU A 1 520 ? 6.731 -18.575 -14.580 1.00 90.62 520 LEU A CA 1
ATOM 4122 C C . LEU A 1 520 ? 6.493 -20.088 -14.610 1.00 90.62 520 LEU A C 1
ATOM 4124 O O . LEU A 1 520 ? 6.286 -20.696 -13.562 1.00 90.62 520 LEU A O 1
ATOM 4128 N N . ASN A 1 521 ? 6.593 -20.711 -15.785 1.00 87.62 521 ASN A N 1
ATOM 4129 C CA . ASN A 1 521 ? 6.496 -22.160 -15.929 1.00 87.62 521 ASN A CA 1
ATOM 4130 C C . ASN A 1 521 ? 7.655 -22.896 -15.251 1.00 87.62 521 ASN A C 1
ATOM 4132 O O . ASN A 1 521 ? 7.430 -23.951 -14.679 1.00 87.62 521 ASN A O 1
ATOM 4136 N N . GLU A 1 522 ? 8.876 -22.371 -15.272 1.00 86.69 522 GLU A N 1
ATOM 4137 C CA . GLU A 1 522 ? 9.986 -22.963 -14.518 1.00 86.69 522 GLU A CA 1
ATOM 4138 C C . GLU A 1 522 ? 9.782 -22.810 -13.004 1.00 86.69 522 GLU A C 1
ATOM 4140 O O . GLU A 1 522 ? 10.070 -23.731 -12.247 1.00 86.69 522 GLU A O 1
ATOM 4145 N N . PHE A 1 523 ? 9.248 -21.675 -12.542 1.00 86.50 523 PHE A N 1
ATOM 4146 C CA . PHE A 1 523 ? 9.014 -21.451 -11.116 1.00 86.50 523 PHE A CA 1
ATOM 4147 C C . PHE A 1 523 ? 7.874 -22.315 -10.547 1.00 86.50 523 PHE A C 1
ATOM 4149 O O . PHE A 1 523 ? 8.019 -22.865 -9.449 1.00 86.50 523 PHE A O 1
ATOM 4156 N N . TYR A 1 524 ? 6.759 -22.423 -11.281 1.00 85.44 524 TYR A N 1
ATOM 4157 C CA . TYR A 1 524 ? 5.530 -23.099 -10.844 1.00 85.44 524 TYR A CA 1
ATOM 4158 C C . TYR A 1 524 ? 5.326 -24.507 -11.428 1.00 85.44 524 TYR A C 1
ATOM 4160 O O . TYR A 1 524 ? 4.513 -25.264 -10.910 1.00 85.44 524 TYR A O 1
ATOM 4168 N N . GLY A 1 525 ? 5.977 -24.848 -12.540 1.00 70.75 525 GLY A N 1
ATOM 4169 C CA . GLY A 1 525 ? 5.599 -25.972 -13.403 1.00 70.75 525 GLY A CA 1
ATOM 4170 C C . GLY A 1 525 ? 6.397 -27.265 -13.244 1.00 70.75 525 GLY A C 1
ATOM 4171 O O . GLY A 1 525 ? 6.031 -28.237 -13.903 1.00 70.75 525 GLY A O 1
ATOM 4172 N N . GLU A 1 526 ? 7.426 -27.317 -12.398 1.00 56.78 526 GLU A N 1
ATOM 4173 C CA . GLU A 1 526 ? 8.063 -28.585 -12.022 1.00 56.78 526 GLU A CA 1
ATOM 4174 C C . GLU A 1 526 ? 7.278 -29.253 -10.881 1.00 56.78 526 GLU A C 1
ATOM 4176 O O . GLU A 1 526 ? 6.837 -28.579 -9.947 1.00 56.78 526 GLU A O 1
ATOM 4181 N N . GLU A 1 527 ? 7.087 -30.577 -10.955 1.00 42.19 527 GLU A N 1
ATOM 4182 C CA . GLU A 1 527 ? 6.727 -31.379 -9.780 1.00 42.19 527 GLU A CA 1
ATOM 4183 C C . GLU A 1 527 ? 7.845 -31.190 -8.742 1.00 42.19 527 GLU A C 1
ATOM 4185 O O . GLU A 1 527 ? 8.901 -31.811 -8.850 1.00 42.19 527 GLU A O 1
ATOM 4190 N N . ARG A 1 528 ? 7.647 -30.264 -7.799 1.00 40.53 528 ARG A N 1
ATOM 4191 C CA . ARG A 1 528 ? 8.506 -30.114 -6.620 1.00 40.53 528 ARG A CA 1
ATOM 4192 C C . ARG A 1 528 ? 8.314 -31.276 -5.658 1.00 40.53 528 ARG A C 1
ATOM 4194 O O . ARG A 1 528 ? 7.142 -31.666 -5.433 1.00 40.53 528 ARG A O 1
#

Sequence (528 aa):
MKRDHDGAMNPNHPLIGFNREVLNVQQWTIIRRDFLACLQAEKRICWQEPNKLWRHSQEALGKWILSQIARAGDEVDMLTYHFFPTDSIRRTFPNGESYDEQLVRDLSIKSNGVEDSGVSDIICGIVKQFQLARRCTEAAQRVDSVVQEMLGGSVAKPKLRKVEEGDPTRTPAQKRIRGPLAEVAVQWPSSKRGEATKNCPPVSIPWAAFCKLRRSFDHLSAKGEAALYRTCSFTDEDIFLCRAAAVMLRYEGGLATGSLQLCADTLLKQHLHARGYRVMDLCASPINAYMGVPRVGSFATTHDADASSLDVEQEKPNYFCSAFYDTDVFFGSLGSALRVNPVEVYHNTVVNPDKAPLLLTYDVPYDEDLCELMFTKLTRDMHLVETLDQAVQIDYVLVLPLWWDIQLPITKVFFENGKRSLSKDGTADLERIIQEKASVLQKGYPVPYNWTHTLKKACRSSEEAPNWSCFDGVFVGDGYRYFCTSTNKWLEGVTATEVIGLAQPQPNRTEKNLPLEKALNEFYGEER

Organism: NCBI:txid59799